Protein AF-0000000083314445 (afdb_homodimer)

Solvent-accessible surface area (backbone atoms only — not comparable to full-atom values): 33691 Å² total; per-residue (Å²): 128,77,89,42,68,47,53,51,49,48,25,52,49,45,18,55,67,34,42,45,58,67,53,37,50,49,49,40,45,72,32,67,47,67,62,88,80,41,68,80,36,86,48,25,56,54,23,31,46,33,48,51,49,48,26,56,70,69,34,90,60,32,59,56,30,41,47,50,54,48,32,70,76,37,72,80,39,59,65,53,51,38,52,68,66,66,47,70,39,44,29,40,70,42,69,74,43,62,85,68,53,79,72,71,55,79,69,91,77,68,50,58,65,57,58,67,63,50,53,82,39,67,34,56,52,28,55,38,56,46,50,54,60,58,49,46,18,35,28,36,33,35,37,66,86,58,36,13,19,12,20,30,28,23,67,90,29,22,34,36,30,21,12,88,72,42,74,42,59,70,50,34,54,50,19,36,38,32,31,48,47,28,47,41,74,89,66,42,80,44,79,65,47,78,37,46,41,29,36,90,84,31,63,47,70,37,76,92,66,39,30,20,40,31,22,42,52,68,68,54,37,81,77,34,42,54,49,69,82,55,86,61,81,81,47,69,67,36,50,37,32,36,50,27,11,42,37,49,41,53,34,26,32,23,63,45,78,19,31,27,57,34,66,59,91,58,38,33,28,27,32,44,66,72,46,47,0,24,27,8,8,46,26,19,37,88,85,67,43,44,44,20,33,29,37,29,60,32,67,37,65,45,86,93,45,90,55,65,43,47,39,26,35,20,28,27,35,54,59,53,51,53,51,48,50,52,56,53,57,56,63,75,100,127,78,87,43,67,51,53,50,48,47,26,53,48,46,17,56,65,34,41,46,58,67,53,37,48,49,49,40,44,74,31,66,46,68,62,87,78,41,68,80,37,86,49,25,57,54,21,32,45,33,48,50,51,48,25,54,69,70,34,88,60,32,59,55,32,41,48,51,53,50,32,70,76,37,71,79,40,60,64,56,51,40,53,67,67,65,50,70,39,48,27,41,68,43,68,74,43,62,83,70,53,80,72,68,55,75,70,90,76,67,49,58,67,58,58,67,64,48,53,82,39,68,33,56,51,26,55,38,57,46,49,53,59,59,50,46,18,37,27,36,32,36,36,65,85,59,38,13,20,11,18,29,28,23,67,89,29,23,35,37,28,21,11,87,74,42,73,42,60,70,51,34,55,50,20,36,38,32,29,49,47,28,46,40,74,86,68,42,80,44,80,65,48,78,36,46,42,29,35,89,84,30,63,46,70,36,77,92,64,38,29,20,40,32,21,42,51,69,68,54,39,81,76,35,43,53,50,68,85,56,86,61,82,83,49,67,65,36,49,36,33,36,50,27,12,41,36,49,40,52,33,26,31,24,62,44,75,20,32,26,56,35,66,60,90,57,38,34,28,28,32,42,64,72,46,46,0,25,27,8,8,45,28,18,36,87,84,68,44,46,44,20,34,29,38,28,58,31,68,36,64,45,86,90,45,90,54,66,42,45,39,25,36,20,26,26,36,54,58,53,51,53,51,46,50,52,56,53,57,56,61,74,101

Radius of gyration: 26.25 Å; Cα contacts (8 Å, |Δi|>4): 1555; chains: 2; bounding box: 66×74×67 Å

Secondary structure (DSSP, 8-state):
----HHHHHHHHHHHHH--SHHHHHHHHHHTT--GGG----SSHHHHHHHHHHHHHHH-TTHHHHHHHHHHHH-TT-HHHHHHHTT----BPPPP-HHHH-------TTS-HHHHHHHS--EEETHHHHHHHHHHTTEEEEE-TTS-EEEEEEEGGGEEEE-TTTS-SHHHHHH-EEEE--SB-TTSPBPPPEEEEB-TTT-EEEETTTTEEEEEBSS-HHHHH-----------TT-B-EEEE-GGG-S-EEE-SS-BEEEE-SSEEEEE----TT-TTPEEE-TTS-EEEEEEEEEEEE-TT-S-EEEEEEEEEHHHHHHHHHHHHHHHT-/----HHHHHHHHHHHHH--SHHHHHHHHHHTT--GGG----SSHHHHHHHHHHHHHHH-TTHHHHHHHHHHHH-TT-HHHHHHHTT----BPPPP-HHHH-------TT--HHHHHTTS--EEETHHHHHHHHHHTTEEEEE-TTS-EEEEEEEGGGEEEE-TTTS-SHHHHHH-EEEE--SB-TTSPBPPPEEEEB-TTT-EEEETTTTEEEEEBSS-HHHHH-----------TT-B-EEEE-GGG-S-EEE-SS-BEEEE-SSEEEEE----TT-TTPEEE-TTS-EEEEEEEEEEEE-TT-S-EEEEEEEEEHHHHHHHHHHHHHHHT-

Nearest PDB structures (foldseek):
  3lgv-assembly1_A  TM=7.557E-01  e=3.751E-10  Escherichia coli K-12
  2qf0-assembly1_A  TM=7.514E-01  e=1.173E-09  Escherichia coli K-12
  2as9-assembly1_A  TM=6.994E-01  e=3.971E-10  Staphylococcus aureus
  2qf0-assembly2_D  TM=7.128E-01  e=1.559E-09  Escherichia coli K-12
  6sf7-assembly1_A  TM=6.967E-01  e=7.693E-09  Staphylococcus aureus subsp. aureus USA300

Structure (mmCIF, N/CA/C/O backbone):
data_AF-0000000083314445-model_v1
#
loop_
_entity.id
_entity.type
_entity.pdbx_description
1 polymer 'Serine protease'
#
loop_
_atom_site.group_PDB
_atom_site.id
_atom_site.type_symbol
_atom_site.label_atom_id
_atom_site.label_alt_id
_atom_site.label_comp_id
_atom_site.label_asym_id
_atom_site.label_entity_id
_atom_site.label_seq_id
_atom_site.pdbx_PDB_ins_code
_atom_site.Cartn_x
_atom_site.Cartn_y
_atom_site.Cartn_z
_atom_site.occupancy
_atom_site.B_iso_or_equiv
_atom_site.auth_seq_id
_atom_site.auth_comp_id
_atom_site.auth_asym_id
_atom_site.auth_atom_id
_atom_site.pdbx_PDB_model_num
ATOM 1 N N . MET A 1 1 ? -11.055 38.656 -6.895 1 52.31 1 MET A N 1
ATOM 2 C CA . MET A 1 1 ? -11.234 37.844 -5.691 1 52.31 1 MET A CA 1
ATOM 3 C C . MET A 1 1 ? -9.891 37.438 -5.113 1 52.31 1 MET A C 1
ATOM 5 O O . MET A 1 1 ? -8.969 37.094 -5.855 1 52.31 1 MET A O 1
ATOM 9 N N . PRO A 1 2 ? -9.688 37.719 -3.84 1 66 2 PRO A N 1
ATOM 10 C CA . PRO A 1 2 ? -8.391 37.406 -3.229 1 66 2 PRO A CA 1
ATOM 11 C C . PRO A 1 2 ? -8.102 35.906 -3.143 1 66 2 PRO A C 1
ATOM 13 O O . PRO A 1 2 ? -9.023 35.094 -3.193 1 66 2 PRO A O 1
ATOM 16 N N . TRP A 1 3 ? -6.824 35.656 -3.379 1 72.56 3 TRP A N 1
ATOM 17 C CA . TRP A 1 3 ? -6.355 34.281 -3.184 1 72.56 3 TRP A CA 1
ATOM 18 C C . TRP A 1 3 ? -6.723 33.781 -1.795 1 72.56 3 TRP A C 1
ATOM 20 O O . TRP A 1 3 ? -6.395 34.406 -0.788 1 72.56 3 TRP A O 1
ATOM 30 N N . ASP A 1 4 ? -7.715 32.906 -1.787 1 67.62 4 ASP A N 1
ATOM 31 C CA . ASP A 1 4 ? -8.039 32.281 -0.513 1 67.62 4 ASP A CA 1
ATOM 32 C C . ASP A 1 4 ? -7.414 30.875 -0.413 1 67.62 4 ASP A C 1
ATOM 34 O O . ASP A 1 4 ? -6.715 30.438 -1.328 1 67.62 4 ASP A O 1
ATOM 38 N N . THR A 1 5 ? -7.508 30.281 0.732 1 62.44 5 THR A N 1
ATOM 39 C CA . THR A 1 5 ? -6.891 29 1.027 1 62.44 5 THR A CA 1
ATOM 40 C C . THR A 1 5 ? -7.348 27.938 0.029 1 62.44 5 THR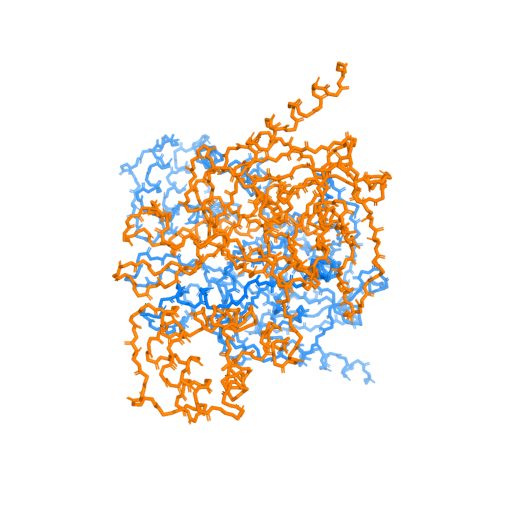 A C 1
ATOM 42 O O . THR A 1 5 ? -6.562 27.078 -0.375 1 62.44 5 THR A O 1
ATOM 45 N N . ASN A 1 6 ? -8.578 28.062 -0.409 1 67.19 6 ASN A N 1
ATOM 46 C CA . ASN A 1 6 ? -9.102 27.094 -1.359 1 67.19 6 ASN A CA 1
ATOM 47 C C . ASN A 1 6 ? -8.398 27.203 -2.713 1 67.19 6 ASN A C 1
ATOM 49 O O . ASN A 1 6 ? -8.078 26.188 -3.328 1 67.19 6 ASN A O 1
ATOM 53 N N . LEU A 1 7 ? -8.203 28.438 -3.074 1 74.19 7 LEU A N 1
ATOM 54 C CA . LEU A 1 7 ? -7.559 28.656 -4.363 1 74.19 7 LEU A CA 1
ATOM 55 C C . LEU A 1 7 ? -6.098 28.219 -4.32 1 74.19 7 LEU A C 1
ATOM 57 O O . LEU A 1 7 ? -5.57 27.703 -5.305 1 74.19 7 LEU A O 1
ATOM 61 N N . ILE A 1 8 ? -5.547 28.422 -3.195 1 67.19 8 ILE A N 1
ATOM 62 C CA . ILE A 1 8 ? -4.16 28.016 -3.023 1 67.19 8 ILE A CA 1
ATOM 63 C C . ILE A 1 8 ? -4.059 26.5 -3.074 1 67.19 8 ILE A C 1
ATOM 65 O O . ILE A 1 8 ? -3.176 25.938 -3.742 1 67.19 8 ILE A O 1
ATOM 69 N N . ASN A 1 9 ? -5.008 25.922 -2.492 1 66.62 9 ASN A N 1
ATOM 70 C CA . ASN A 1 9 ? -5.047 24.469 -2.512 1 66.62 9 ASN A CA 1
ATOM 71 C C . ASN A 1 9 ? -5.289 23.922 -3.922 1 66.62 9 ASN A C 1
ATOM 73 O O . ASN A 1 9 ? -4.68 22.938 -4.328 1 66.62 9 ASN A O 1
ATOM 77 N N . LEU A 1 10 ? -6.168 24.594 -4.555 1 75.06 10 LEU A N 1
ATOM 78 C CA . LEU A 1 10 ? -6.441 24.203 -5.934 1 75.06 10 LEU A CA 1
ATOM 79 C C . LEU A 1 10 ? -5.199 24.344 -6.801 1 75.06 10 LEU A C 1
ATOM 81 O O . LEU A 1 10 ? -4.887 23.453 -7.598 1 75.06 10 LEU A O 1
ATOM 85 N N . ARG A 1 11 ? -4.539 25.422 -6.586 1 75.69 11 ARG A N 1
ATOM 86 C CA . ARG A 1 11 ? -3.307 25.672 -7.324 1 75.69 11 ARG A CA 1
ATOM 87 C C . ARG A 1 11 ? -2.307 24.531 -7.121 1 75.69 11 ARG A C 1
ATOM 89 O O . ARG A 1 11 ? -1.746 24.016 -8.086 1 75.69 11 ARG A O 1
ATOM 96 N N . ASP A 1 12 ? -2.17 24.234 -5.953 1 67.06 12 ASP A N 1
ATOM 97 C CA . ASP A 1 12 ? -1.17 23.234 -5.613 1 67.06 12 ASP A CA 1
ATOM 98 C C . ASP A 1 12 ? -1.562 21.859 -6.16 1 67.06 12 ASP A C 1
ATOM 100 O O . ASP A 1 12 ? -0.712 21.109 -6.648 1 67.06 12 ASP A O 1
ATOM 104 N N . MET A 1 13 ? -2.826 21.641 -6.062 1 69.5 13 MET A N 1
ATOM 105 C CA . MET A 1 13 ? -3.328 20.375 -6.586 1 69.5 13 MET A CA 1
ATOM 106 C C . MET A 1 13 ? -3.125 20.281 -8.094 1 69.5 13 MET A C 1
ATOM 108 O O . MET A 1 13 ? -2.629 19.281 -8.602 1 69.5 13 MET A O 1
ATOM 112 N N . LEU A 1 14 ? -3.492 21.297 -8.734 1 77.69 14 LEU A N 1
ATOM 113 C CA . LEU A 1 14 ? -3.398 21.312 -10.188 1 77.69 14 LEU A CA 1
ATOM 114 C C . LEU A 1 14 ? -1.942 21.297 -10.641 1 77.69 14 LEU A C 1
ATOM 116 O O . LEU A 1 14 ? -1.611 20.672 -11.656 1 77.69 14 LEU A O 1
ATOM 120 N N . ALA A 1 15 ? -1.151 21.922 -9.852 1 70.56 15 ALA A N 1
ATOM 121 C CA . ALA A 1 15 ? 0.278 21.906 -10.148 1 70.56 15 ALA A CA 1
ATOM 122 C C . ALA A 1 15 ? 0.84 20.484 -10.062 1 70.56 15 ALA A C 1
ATOM 124 O O . ALA A 1 15 ? 1.746 20.125 -10.82 1 70.56 15 ALA A O 1
ATOM 125 N N . GLY A 1 16 ? 0.275 19.797 -9.195 1 63.53 16 GLY A N 1
ATOM 126 C CA . GLY A 1 16 ? 0.684 18.406 -9.047 1 63.53 16 GLY A CA 1
ATOM 127 C C . GLY A 1 16 ? 0.163 17.516 -10.156 1 63.53 16 GLY A C 1
ATOM 128 O O . GLY A 1 16 ? 0.877 16.625 -10.633 1 63.53 16 GLY A O 1
ATOM 129 N N . LEU A 1 17 ? -1.064 17.812 -10.547 1 66.19 17 LEU A N 1
ATOM 130 C CA . LEU A 1 17 ? -1.706 16.984 -11.562 1 66.19 17 LEU A CA 1
ATOM 131 C C . LEU A 1 17 ? -1.157 17.297 -12.953 1 66.19 17 LEU A C 1
ATOM 133 O O . LEU A 1 17 ? -0.989 16.406 -13.781 1 66.19 17 LEU A O 1
ATOM 137 N N . TYR A 1 18 ? -1.026 18.562 -13.156 1 72.44 18 TYR A N 1
ATOM 138 C CA . TYR A 1 18 ? -0.596 19.078 -14.453 1 72.44 18 TYR A CA 1
ATOM 139 C C . TYR A 1 18 ? 0.697 19.875 -14.328 1 72.44 18 TYR A C 1
ATOM 141 O O . TYR A 1 18 ? 0.708 21.078 -14.531 1 72.44 18 TYR A O 1
ATOM 149 N N . TRP A 1 19 ? 1.787 19.141 -14.211 1 61.81 19 TRP A N 1
ATOM 150 C CA . TRP A 1 19 ? 3.039 19.812 -13.898 1 61.81 19 TRP A CA 1
ATOM 151 C C . TRP A 1 19 ? 3.709 20.328 -15.164 1 61.81 19 TRP A C 1
ATOM 153 O O . TRP A 1 19 ? 4.508 21.266 -15.117 1 61.81 19 TRP A O 1
ATOM 163 N N . ASP A 1 20 ? 3.371 19.641 -16.234 1 64.19 20 ASP A N 1
ATOM 164 C CA . ASP A 1 20 ? 3.945 20.031 -17.516 1 64.19 20 ASP A CA 1
ATOM 165 C C . ASP A 1 20 ? 3.244 21.281 -18.078 1 64.19 20 ASP A C 1
ATOM 167 O O . ASP A 1 20 ? 2.018 21.375 -18.031 1 64.19 20 ASP A O 1
ATOM 171 N N . VAL A 1 21 ? 4.137 22.156 -18.578 1 75.56 21 VAL A N 1
ATOM 172 C CA . VAL A 1 21 ? 3.598 23.422 -19.078 1 75.56 21 VAL A CA 1
ATOM 173 C C . VAL A 1 21 ? 2.631 23.141 -20.234 1 75.56 21 VAL A C 1
ATOM 175 O O . VAL A 1 21 ? 1.596 23.797 -20.359 1 75.56 21 VAL A O 1
ATOM 178 N N . GLY A 1 22 ? 3 22.203 -21.031 1 78.5 22 GLY A N 1
ATOM 179 C CA . GLY A 1 22 ? 2.117 21.875 -22.125 1 78.5 22 GLY A CA 1
ATOM 180 C C . GLY A 1 22 ? 0.765 21.344 -21.688 1 78.5 22 GLY A C 1
ATOM 181 O O . GLY A 1 22 ? -0.271 21.766 -22.203 1 78.5 22 GLY A O 1
ATOM 182 N N . GLU A 1 23 ? 0.83 20.516 -20.703 1 79.12 23 GLU A N 1
ATOM 183 C CA . GLU A 1 23 ? -0.416 19.969 -20.172 1 79.12 23 GLU A CA 1
ATOM 184 C C . GLU A 1 23 ? -1.24 21.062 -19.484 1 79.12 23 GLU A C 1
ATOM 186 O O . GLU A 1 23 ? -2.465 21.094 -19.625 1 79.12 23 GLU A O 1
ATOM 191 N N . ALA A 1 24 ? -0.508 21.844 -18.75 1 86.06 24 ALA A N 1
ATOM 192 C CA . ALA A 1 24 ? -1.2 22.938 -18.078 1 86.06 24 ALA A CA 1
ATOM 193 C C . ALA A 1 24 ? -1.867 23.859 -19.094 1 86.06 24 ALA A C 1
ATOM 195 O O . ALA A 1 24 ? -3.008 24.281 -18.891 1 86.06 24 ALA A O 1
ATOM 196 N N . ARG A 1 25 ? -1.174 24.094 -20.156 1 88.06 25 ARG A N 1
ATOM 197 C CA . ARG A 1 25 ? -1.717 24.938 -21.203 1 88.06 25 ARG A CA 1
ATOM 198 C C . ARG A 1 25 ? -2.939 24.297 -21.859 1 88.06 25 ARG A C 1
ATOM 200 O O . ARG A 1 25 ? -3.938 24.969 -22.125 1 88.06 25 ARG A O 1
ATOM 207 N N . ARG A 1 26 ? -2.832 23.094 -22.078 1 89.75 26 ARG A N 1
ATOM 208 C CA . ARG A 1 26 ? -3.949 22.359 -22.656 1 89.75 26 ARG A CA 1
ATOM 209 C C . ARG A 1 26 ? -5.184 22.438 -21.781 1 89.75 26 ARG A C 1
ATOM 211 O O . ARG A 1 26 ? -6.293 22.672 -22.266 1 89.75 26 ARG A O 1
ATOM 218 N N . VAL A 1 27 ? -4.992 22.219 -20.5 1 91.44 27 VAL A N 1
ATOM 219 C CA . VAL A 1 27 ? -6.105 22.25 -19.547 1 91.44 27 VAL A CA 1
ATOM 220 C C . VAL A 1 27 ? -6.715 23.656 -19.531 1 91.44 27 VAL A C 1
ATOM 222 O O . VAL A 1 27 ? -7.938 23.812 -19.516 1 91.44 27 VAL A O 1
ATOM 225 N N . ALA A 1 28 ? -5.898 24.656 -19.516 1 93.31 28 ALA A N 1
ATOM 226 C CA . ALA A 1 28 ? -6.363 26.047 -19.5 1 93.31 28 ALA A CA 1
ATOM 227 C C . ALA A 1 28 ? -7.176 26.359 -20.75 1 93.31 28 ALA A C 1
ATOM 229 O O . ALA A 1 28 ? -8.234 26.984 -20.672 1 93.31 28 ALA A O 1
ATOM 230 N N . GLN A 1 29 ? -6.734 25.828 -21.828 1 92.12 29 GLN A N 1
ATOM 231 C CA . GLN A 1 29 ? -7.426 26.047 -23.094 1 92.12 29 GLN A CA 1
ATOM 232 C C . GLN A 1 29 ? -8.773 25.344 -23.109 1 92.12 29 GLN A C 1
ATOM 234 O O . GLN A 1 29 ? -9.781 25.906 -23.531 1 92.12 29 GLN A O 1
ATOM 239 N N . GLU A 1 30 ? -8.688 24.188 -22.656 1 93.31 30 GLU A N 1
ATOM 240 C CA . GLU A 1 30 ? -9.906 23.391 -22.625 1 93.31 30 GLU A CA 1
ATOM 241 C C . GLU A 1 30 ? -10.945 24 -21.688 1 93.31 30 GLU A C 1
ATOM 243 O O . GLU A 1 30 ? -12.148 23.859 -21.922 1 93.31 30 GLU A O 1
ATOM 248 N N . ALA A 1 31 ? -10.461 24.625 -20.688 1 93.38 31 ALA A N 1
ATOM 249 C CA . ALA A 1 31 ? -11.344 25.25 -19.719 1 93.38 31 ALA A CA 1
ATOM 250 C C . ALA A 1 31 ? -11.875 26.594 -20.25 1 93.38 31 ALA A C 1
ATOM 252 O O . ALA A 1 31 ? -12.695 27.234 -19.594 1 93.38 31 ALA A O 1
ATOM 253 N N . GLY A 1 32 ? -11.414 27 -21.359 1 91.75 32 GLY A N 1
ATOM 254 C CA . GLY A 1 32 ? -11.938 28.203 -21.984 1 91.75 32 GLY A CA 1
ATOM 255 C C . GLY A 1 32 ? -11.172 29.469 -21.609 1 91.75 32 GLY A C 1
ATOM 256 O O . GLY A 1 32 ? -11.656 30.578 -21.812 1 91.75 32 GLY A O 1
ATOM 257 N N . LEU A 1 33 ? -10.016 29.234 -21.047 1 91.94 33 LEU A N 1
ATOM 258 C CA . LEU A 1 33 ? -9.242 30.406 -20.672 1 91.94 33 LEU A CA 1
ATOM 259 C C . LEU A 1 33 ? -8.492 30.969 -21.875 1 91.94 33 LEU A C 1
ATOM 261 O O . LEU A 1 33 ? -8.172 30.234 -22.812 1 91.94 33 LEU A O 1
ATOM 265 N N . ASN A 1 34 ? -8.344 32.281 -21.891 1 88.19 34 ASN A N 1
ATOM 266 C CA . ASN A 1 34 ? -7.492 32.906 -22.891 1 88.19 34 ASN A CA 1
ATOM 267 C C . ASN A 1 34 ? -6.016 32.688 -22.594 1 88.19 34 ASN A C 1
ATOM 269 O O . ASN A 1 34 ? -5.402 33.469 -21.859 1 88.19 34 ASN A O 1
ATOM 273 N N . VAL A 1 35 ? -5.414 31.703 -23.25 1 89.5 35 VAL A N 1
ATOM 274 C CA . VAL A 1 35 ? -4.066 31.25 -22.906 1 89.5 35 VAL A CA 1
ATOM 275 C C . VAL A 1 35 ? -3.053 32.312 -23.312 1 89.5 35 VAL A C 1
ATOM 277 O O . VAL A 1 35 ? -1.929 32.344 -22.797 1 89.5 35 VAL A O 1
ATOM 280 N N . LEU A 1 36 ? -3.459 33.219 -24.188 1 84.19 36 LEU A N 1
ATOM 281 C CA . LEU A 1 36 ? -2.562 34.281 -24.625 1 84.19 36 LEU A CA 1
ATOM 282 C C . LEU A 1 36 ? -2.309 35.281 -23.484 1 84.19 36 LEU A C 1
ATOM 284 O O . LEU A 1 36 ? -1.332 36.031 -23.531 1 84.19 36 LEU A O 1
ATOM 288 N N . GLN A 1 37 ? -3.188 35.312 -22.531 1 87.38 37 GLN A N 1
ATOM 289 C CA . GLN A 1 37 ? -3.076 36.219 -21.406 1 87.38 37 GLN A CA 1
ATOM 290 C C . GLN A 1 37 ? -2.346 35.594 -20.234 1 87.38 37 GLN A C 1
ATOM 292 O O . GLN A 1 37 ? -2.193 36.188 -19.172 1 87.38 37 GLN A O 1
ATOM 297 N N . ILE A 1 38 ? -1.918 34.344 -20.438 1 90.31 38 ILE A N 1
ATOM 298 C CA . ILE A 1 38 ? -1.312 33.594 -19.328 1 90.31 38 ILE A CA 1
ATOM 299 C C . ILE A 1 38 ? 0.197 33.5 -19.547 1 90.31 38 ILE A C 1
ATOM 301 O O . ILE A 1 38 ? 0.658 33.125 -20.625 1 90.31 38 ILE A O 1
ATOM 305 N N . SER A 1 39 ? 0.99 33.969 -18.531 1 84.19 39 SER A N 1
ATOM 306 C CA . SER A 1 39 ? 2.438 33.781 -18.547 1 84.19 39 SER A CA 1
ATOM 307 C C . SER A 1 39 ? 2.816 32.375 -18.047 1 84.19 39 SER A C 1
ATOM 309 O O . SER A 1 39 ? 2.857 32.156 -16.828 1 84.19 39 SER A O 1
ATOM 311 N N . PHE A 1 40 ? 3.072 31.531 -18.984 1 83.81 40 PHE A N 1
ATOM 312 C CA . PHE A 1 40 ? 3.451 30.172 -18.594 1 83.81 40 PHE A CA 1
ATOM 313 C C . PHE A 1 40 ? 4.906 30.125 -18.141 1 83.81 40 PHE A C 1
ATOM 315 O O . PHE A 1 40 ? 5.762 30.797 -18.719 1 83.81 40 PHE A O 1
ATOM 322 N N . GLN A 1 41 ? 5.027 29.516 -17.031 1 70.75 41 GLN A N 1
ATOM 323 C CA . GLN A 1 41 ? 6.328 29.406 -16.391 1 70.75 41 GLN A CA 1
ATOM 324 C C . GLN A 1 41 ? 6.746 27.938 -16.25 1 70.75 41 GLN A C 1
ATOM 326 O O . GLN A 1 41 ? 5.902 27.047 -16.266 1 70.75 41 GLN A O 1
ATOM 331 N N . PRO A 1 42 ? 8.008 27.734 -16.203 1 61.22 42 PRO A N 1
ATOM 332 C CA . PRO A 1 42 ? 8.484 26.344 -16.047 1 61.22 42 PRO A CA 1
ATOM 333 C C . PRO A 1 42 ? 8.062 25.719 -14.727 1 61.22 42 PRO A C 1
ATOM 335 O O . PRO A 1 42 ? 7.816 24.516 -14.672 1 61.22 42 PRO A O 1
ATOM 338 N N . LYS A 1 43 ? 7.953 26.594 -13.727 1 60.59 43 LYS A N 1
ATOM 339 C CA . LYS A 1 43 ? 7.531 26.062 -12.43 1 60.59 43 LYS A CA 1
ATOM 340 C C . LYS A 1 43 ? 6.023 25.828 -12.398 1 60.59 43 LYS A C 1
ATOM 342 O O . LYS A 1 43 ? 5.242 26.766 -12.625 1 60.59 43 LYS A O 1
ATOM 347 N N . PRO A 1 44 ? 5.633 24.594 -12.102 1 68.25 44 PRO A N 1
ATOM 348 C CA . PRO A 1 44 ? 4.203 24.297 -12.172 1 68.25 44 PRO A CA 1
ATOM 349 C C . PRO A 1 44 ? 3.367 25.172 -11.242 1 68.25 44 PRO A C 1
ATOM 351 O O . PRO A 1 44 ? 2.281 25.609 -11.617 1 68.25 44 PRO A O 1
ATOM 354 N N . ILE A 1 45 ? 3.93 25.453 -10.047 1 69 45 ILE A N 1
ATOM 355 C CA . ILE A 1 45 ? 3.158 26.25 -9.102 1 69 45 ILE A CA 1
ATOM 356 C C . ILE A 1 45 ? 2.934 27.656 -9.664 1 69 45 ILE A C 1
ATOM 358 O O . ILE A 1 45 ? 1.842 28.219 -9.539 1 69 45 ILE A O 1
ATOM 362 N N . ASN A 1 46 ? 3.963 28.125 -10.273 1 73.5 46 ASN A N 1
ATOM 363 C CA . ASN A 1 46 ? 3.826 29.438 -10.867 1 73.5 46 ASN A CA 1
ATOM 364 C C . ASN A 1 46 ? 2.879 29.422 -12.062 1 73.5 46 ASN A C 1
ATOM 366 O O . ASN A 1 46 ? 2.082 30.344 -12.242 1 73.5 46 ASN A O 1
ATOM 370 N N . ASN A 1 47 ? 3.039 28.359 -12.727 1 80.25 47 ASN A N 1
ATOM 371 C CA . ASN A 1 47 ? 2.156 28.203 -13.875 1 80.25 47 ASN A CA 1
ATOM 372 C C . ASN A 1 47 ? 0.688 28.188 -13.461 1 80.25 47 ASN A C 1
ATOM 374 O O . ASN A 1 47 ? -0.129 28.922 -14.023 1 80.25 47 ASN A O 1
ATOM 378 N N . TRP A 1 48 ? 0.416 27.469 -12.508 1 86 48 TRP A N 1
ATOM 379 C CA . TRP A 1 48 ? -0.979 27.328 -12.102 1 86 48 TRP A CA 1
ATOM 380 C C . TRP A 1 48 ? -1.435 28.531 -11.281 1 86 48 TRP A C 1
ATOM 382 O O . TRP A 1 48 ? -2.629 28.844 -11.227 1 86 48 TRP A O 1
ATOM 392 N N . HIS A 1 49 ? -0.47 29.172 -10.656 1 81.56 49 HIS A N 1
ATOM 393 C CA . HIS A 1 49 ? -0.83 30.469 -10.086 1 81.56 49 HIS A CA 1
ATOM 394 C C . HIS A 1 49 ? -1.312 31.438 -11.172 1 81.56 49 HIS A C 1
ATOM 396 O O . HIS A 1 49 ? -2.352 32.094 -11.016 1 81.56 49 HIS A O 1
ATOM 402 N N . ASN A 1 50 ? -0.589 31.422 -12.25 1 85.69 50 ASN A N 1
ATOM 403 C CA . ASN A 1 50 ? -0.934 32.344 -13.344 1 85.69 50 ASN A CA 1
ATOM 404 C C . ASN A 1 50 ? -2.234 31.922 -14.023 1 85.69 50 ASN A C 1
ATOM 406 O O . ASN A 1 50 ? -3.055 32.781 -14.375 1 85.69 50 ASN A O 1
ATOM 410 N N . ILE A 1 51 ? -2.4 30.641 -14.125 1 91.5 51 ILE A N 1
ATOM 411 C CA . ILE A 1 51 ? -3.602 30.125 -14.773 1 91.5 51 ILE A CA 1
ATOM 412 C C . ILE A 1 51 ? -4.828 30.469 -13.93 1 91.5 51 ILE A C 1
ATOM 414 O O . ILE A 1 51 ? -5.816 30.984 -14.445 1 91.5 51 ILE A O 1
ATOM 418 N N . LEU A 1 52 ? -4.672 30.25 -12.664 1 88.62 52 LEU A N 1
ATOM 419 C CA . LEU A 1 52 ? -5.816 30.5 -11.789 1 88.62 52 LEU A CA 1
ATOM 420 C C . LEU A 1 52 ? -6.066 32 -11.633 1 88.62 52 LEU A C 1
ATOM 422 O O . LEU A 1 52 ? -7.211 32.438 -11.5 1 88.62 52 LEU A O 1
ATOM 426 N N . THR A 1 53 ? -5.004 32.781 -11.703 1 86.69 53 THR A N 1
ATOM 427 C CA . THR A 1 53 ? -5.168 34.219 -11.695 1 86.69 53 THR A CA 1
ATOM 428 C C . THR A 1 53 ? -5.961 34.688 -12.914 1 86.69 53 THR A C 1
ATOM 430 O O . THR A 1 53 ? -6.867 35.531 -12.789 1 86.69 53 THR A O 1
ATOM 433 N N . GLU A 1 54 ? -5.625 34.094 -14 1 90.31 54 GLU A N 1
ATOM 434 C CA . GLU A 1 54 ? -6.363 34.438 -15.211 1 90.31 54 GLU A CA 1
ATOM 435 C C . GLU A 1 54 ? -7.82 34 -15.109 1 90.31 54 GLU A C 1
ATOM 437 O O . GLU A 1 54 ? -8.727 34.688 -15.57 1 90.31 54 GLU A O 1
ATOM 442 N N . ALA A 1 55 ? -8.008 32.875 -14.547 1 90.81 55 ALA A N 1
ATOM 443 C CA . ALA A 1 55 ? -9.375 32.375 -14.359 1 90.81 55 ALA A CA 1
ATOM 444 C C . ALA A 1 55 ? -10.18 33.312 -13.469 1 90.81 55 ALA A C 1
ATOM 446 O O . ALA A 1 55 ? -11.352 33.594 -13.742 1 90.81 55 ALA A O 1
ATOM 447 N N . MET A 1 56 ? -9.555 33.781 -12.508 1 86.81 56 MET A N 1
ATOM 448 C CA . MET A 1 56 ? -10.203 34.75 -11.609 1 86.81 56 MET A CA 1
ATOM 449 C C . MET A 1 56 ? -10.547 36.031 -12.336 1 86.81 56 MET A C 1
ATOM 451 O O . MET A 1 56 ? -11.617 36.594 -12.133 1 86.81 56 MET A O 1
ATOM 455 N N . ASN A 1 57 ? -9.625 36.406 -13.133 1 86.19 57 ASN A N 1
ATOM 456 C CA . ASN A 1 57 ? -9.828 37.625 -13.898 1 86.19 57 ASN A CA 1
ATOM 457 C C . ASN A 1 57 ? -10.984 37.5 -14.883 1 86.19 57 ASN A C 1
ATOM 459 O O . ASN A 1 57 ? -11.75 38.438 -15.086 1 86.19 57 ASN A O 1
ATOM 463 N N . GLN A 1 58 ? -11.031 36.375 -15.453 1 86.5 58 GLN A N 1
ATOM 464 C CA . GLN A 1 58 ? -12.102 36.125 -16.406 1 86.5 58 GLN A CA 1
ATOM 465 C C . GLN A 1 58 ? -13.453 36.031 -15.711 1 86.5 58 GLN A C 1
ATOM 467 O O . GLN A 1 58 ? -14.477 36.406 -16.281 1 86.5 58 GLN A O 1
ATOM 472 N N . GLY A 1 59 ? -13.43 35.562 -14.594 1 82.12 59 GLY A N 1
ATOM 473 C CA . GLY A 1 59 ? -14.648 35.5 -13.805 1 82.12 59 GLY A CA 1
ATOM 474 C C . GLY A 1 59 ? -15.594 34.406 -14.258 1 82.12 59 GLY A C 1
ATOM 475 O O . GLY A 1 59 ? -15.172 33.438 -14.898 1 82.12 59 GLY A O 1
ATOM 476 N N . GLY A 1 60 ? -16.734 34.438 -13.578 1 80.38 60 GLY A N 1
ATOM 477 C CA . GLY A 1 60 ? -17.734 33.406 -13.898 1 80.38 60 GLY A CA 1
ATOM 478 C C . GLY A 1 60 ? -17.375 32.031 -13.352 1 80.38 60 GLY A C 1
ATOM 479 O O . GLY A 1 60 ? -16.984 31.922 -12.188 1 80.38 60 GLY A O 1
ATOM 480 N N . ASP A 1 61 ? -17.516 31.062 -14.266 1 86.81 61 ASP A N 1
ATOM 481 C CA . ASP A 1 61 ? -17.312 29.672 -13.852 1 86.81 61 ASP A CA 1
ATOM 482 C C . ASP A 1 61 ? -15.961 29.156 -14.312 1 86.81 61 ASP A C 1
ATOM 484 O O . ASP A 1 61 ? -15.789 27.953 -14.531 1 86.81 61 ASP A O 1
ATOM 488 N N . ALA A 1 62 ? -15.039 30.172 -14.484 1 89 62 ALA A N 1
ATOM 489 C CA . ALA A 1 62 ? -13.766 29.781 -15.086 1 89 62 ALA A CA 1
ATOM 490 C C . ALA A 1 62 ? -13.023 28.797 -14.195 1 89 62 ALA A C 1
ATOM 492 O O . ALA A 1 62 ? -12.43 27.828 -14.68 1 89 62 ALA A O 1
ATOM 493 N N . ILE A 1 63 ? -13.031 29.047 -12.891 1 88.12 63 ILE A N 1
ATOM 494 C CA . ILE A 1 63 ? -12.367 28.141 -11.953 1 88.12 63 ILE A CA 1
ATOM 495 C C . ILE A 1 63 ? -13.055 26.781 -11.977 1 88.12 63 ILE A C 1
ATOM 497 O O . ILE A 1 63 ? -12.391 25.75 -12.023 1 88.12 63 ILE A O 1
ATOM 501 N N . GLN A 1 64 ? -14.336 26.844 -12.016 1 87.31 64 GLN A N 1
ATOM 502 C CA . GLN A 1 64 ? -15.086 25.594 -12.07 1 87.31 64 GLN A CA 1
ATOM 503 C C . GLN A 1 64 ? -14.805 24.828 -13.367 1 87.31 64 GLN A C 1
ATOM 505 O O . GLN A 1 64 ? -14.766 23.609 -13.375 1 87.31 64 GLN A O 1
ATOM 510 N N . ALA A 1 65 ? -14.656 25.578 -14.375 1 89.44 65 ALA A N 1
ATOM 511 C CA . ALA A 1 65 ? -14.359 24.953 -15.656 1 89.44 65 ALA A CA 1
ATOM 512 C C . ALA A 1 65 ? -13.039 24.188 -15.602 1 89.44 65 ALA A C 1
ATOM 514 O O . ALA A 1 65 ? -12.914 23.094 -16.156 1 89.44 65 ALA A O 1
ATOM 515 N N . ILE A 1 66 ? -12.055 24.781 -14.898 1 90.62 66 ILE A N 1
ATOM 516 C CA . ILE A 1 66 ? -10.773 24.109 -14.734 1 90.62 66 ILE A CA 1
ATOM 517 C C . ILE A 1 66 ? -10.953 22.828 -13.938 1 90.62 66 ILE A C 1
ATOM 519 O O . ILE A 1 66 ? -10.43 21.766 -14.312 1 90.62 66 ILE A O 1
ATOM 523 N N . ILE A 1 67 ? -11.719 22.906 -12.93 1 86.38 67 ILE A N 1
ATOM 524 C CA . ILE A 1 67 ? -11.977 21.766 -12.062 1 86.38 67 ILE A CA 1
ATOM 525 C C . ILE A 1 67 ? -12.703 20.672 -12.852 1 86.38 67 ILE A C 1
ATOM 527 O O . ILE A 1 67 ? -12.383 19.484 -12.734 1 86.38 67 ILE A O 1
ATOM 531 N N . ASP A 1 68 ? -13.539 21.078 -13.703 1 86.81 68 ASP A N 1
ATOM 532 C CA . ASP A 1 68 ? -14.305 20.125 -14.5 1 86.81 68 ASP A CA 1
ATOM 533 C C . ASP A 1 68 ? -13.406 19.375 -15.477 1 86.81 68 ASP A C 1
ATOM 535 O O . ASP A 1 68 ? -13.57 18.172 -15.68 1 86.81 68 ASP A O 1
ATOM 539 N N . VAL A 1 69 ? -12.492 20.125 -16.047 1 88.94 69 VAL A N 1
ATOM 540 C CA . VAL A 1 69 ? -11.539 19.484 -16.938 1 88.94 69 VAL A CA 1
ATOM 541 C C . VAL A 1 69 ? -10.711 18.453 -16.172 1 88.94 69 VAL A C 1
ATOM 543 O O . VAL A 1 69 ? -10.531 17.328 -16.641 1 88.94 69 VAL A O 1
ATOM 546 N N . ALA A 1 70 ? -10.25 18.859 -15.031 1 84.06 70 ALA A N 1
ATOM 547 C CA . ALA A 1 70 ? -9.422 17.969 -14.219 1 84.06 70 ALA A CA 1
ATOM 548 C C . ALA A 1 70 ? -10.211 16.75 -13.742 1 84.06 70 ALA A C 1
ATOM 550 O O . ALA A 1 70 ? -9.68 15.641 -13.719 1 84.06 70 ALA A O 1
ATOM 551 N N . ARG A 1 71 ? -11.43 16.906 -13.469 1 81 71 ARG A N 1
ATOM 552 C CA . ARG A 1 71 ? -12.273 15.82 -12.977 1 81 71 ARG A CA 1
ATOM 553 C C . ARG A 1 71 ? -12.539 14.797 -14.078 1 81 71 ARG A C 1
ATOM 555 O O . ARG A 1 71 ? -12.672 13.609 -13.797 1 81 71 ARG A O 1
ATOM 562 N N . LYS A 1 72 ? -12.625 15.297 -15.164 1 80.19 72 LYS A N 1
ATOM 563 C CA . LYS A 1 72 ? -12.812 14.391 -16.297 1 80.19 72 LYS A CA 1
ATOM 564 C C . LYS A 1 72 ? -11.602 13.484 -16.484 1 80.19 72 LYS A C 1
ATOM 566 O O . LYS A 1 72 ? -11.75 12.305 -16.812 1 80.19 72 LYS A O 1
ATOM 571 N N . GLU A 1 73 ? -10.531 14.133 -16.219 1 74.31 73 GLU A N 1
ATOM 572 C CA . GLU A 1 73 ? -9.289 13.391 -16.438 1 74.31 73 GLU A CA 1
ATOM 573 C C . GLU A 1 73 ? -8.93 12.547 -15.211 1 74.31 73 GLU A C 1
ATOM 575 O O . GLU A 1 73 ? -8.305 11.492 -15.344 1 74.31 73 GLU A O 1
ATOM 580 N N . TYR A 1 74 ? -9.383 13.109 -14.086 1 68.75 74 TYR A N 1
ATOM 581 C CA . TYR A 1 74 ? -9.125 12.414 -12.828 1 68.75 74 TYR A CA 1
ATOM 582 C C . TYR A 1 74 ? -10.414 12.203 -12.047 1 68.75 74 TYR A C 1
ATOM 584 O O . TYR A 1 74 ? -10.578 12.758 -10.953 1 68.75 74 TYR A O 1
ATOM 592 N N . PRO A 1 75 ? -11.25 11.297 -12.516 1 64.69 75 PRO A N 1
ATOM 593 C CA . PRO A 1 75 ? -12.586 11.164 -11.922 1 64.69 75 PRO A CA 1
ATOM 594 C C . PRO A 1 75 ? -12.547 10.562 -10.516 1 64.69 75 PRO A C 1
ATOM 596 O O . PRO A 1 75 ? -13.484 10.75 -9.742 1 64.69 75 PRO A O 1
ATOM 599 N N . ARG A 1 76 ? -11.461 10.008 -10.203 1 54.47 76 ARG A N 1
ATOM 600 C CA . ARG A 1 76 ? -11.414 9.32 -8.914 1 54.47 76 ARG A CA 1
ATOM 601 C C . ARG A 1 76 ? -10.648 10.133 -7.883 1 54.47 76 ARG A C 1
ATOM 603 O O . ARG A 1 76 ? -10.43 9.68 -6.758 1 54.47 76 ARG A O 1
ATOM 610 N N . ASN A 1 77 ? -10.258 11.328 -8.32 1 59.16 77 ASN A N 1
ATOM 611 C CA . ASN A 1 77 ? -9.586 12.219 -7.387 1 59.16 77 ASN A CA 1
ATOM 612 C C . ASN A 1 77 ? -10.578 12.883 -6.434 1 59.16 77 ASN A C 1
ATOM 614 O O . ASN A 1 77 ? -11.352 13.75 -6.84 1 59.16 77 ASN A O 1
ATOM 618 N N . GLU A 1 78 ? -10.578 12.414 -5.262 1 58.12 78 GLU A N 1
ATOM 619 C CA . GLU A 1 78 ? -11.57 12.875 -4.297 1 58.12 78 GLU A CA 1
ATOM 620 C C . GLU A 1 78 ? -11.398 14.359 -3.986 1 58.12 78 GLU A C 1
ATOM 622 O O . GLU A 1 78 ? -12.375 15.07 -3.754 1 58.12 78 GLU A O 1
ATOM 627 N N . GLN A 1 79 ? -10.219 14.766 -4.094 1 59.56 79 GLN A N 1
ATOM 628 C CA . GLN A 1 79 ? -9.969 16.172 -3.799 1 59.56 79 GLN A CA 1
ATOM 629 C C . GLN A 1 79 ? -10.625 17.078 -4.84 1 59.56 79 GLN A C 1
ATOM 631 O O . GLN A 1 79 ? -11.203 18.109 -4.5 1 59.56 79 GLN A O 1
ATOM 636 N N . LEU A 1 80 ? -10.492 16.625 -6.023 1 68.75 80 LEU A N 1
ATOM 637 C CA . LEU A 1 80 ? -11.133 17.391 -7.09 1 68.75 80 LEU A CA 1
ATOM 638 C C . LEU A 1 80 ? -12.648 17.375 -6.93 1 68.75 80 LEU A C 1
ATOM 640 O O . LEU A 1 80 ? -13.312 18.391 -7.18 1 68.75 80 LEU A O 1
ATOM 644 N N . LEU A 1 81 ? -13.055 16.219 -6.461 1 65.19 81 LEU A N 1
ATOM 645 C CA . LEU A 1 81 ? -14.492 16.125 -6.246 1 65.19 81 LEU A CA 1
ATOM 646 C C . LEU A 1 81 ? -14.945 17.078 -5.152 1 65.19 81 LEU A C 1
ATOM 648 O O . LEU A 1 81 ? -15.969 17.75 -5.301 1 65.19 81 LEU A O 1
ATOM 652 N N . ASP A 1 82 ? -14.188 17.156 -4.141 1 63.44 82 ASP A N 1
ATOM 653 C CA . ASP A 1 82 ? -14.539 18.031 -3.016 1 63.44 82 ASP A CA 1
ATOM 654 C C . ASP A 1 82 ? -14.477 19.5 -3.422 1 63.44 82 ASP A C 1
ATOM 656 O O . ASP A 1 82 ? -15.359 20.281 -3.055 1 63.44 82 ASP A O 1
ATOM 660 N N . LEU A 1 83 ? -13.461 19.781 -4.176 1 64.12 83 LEU A N 1
ATOM 661 C CA . LEU A 1 83 ? -13.305 21.172 -4.617 1 64.12 83 LEU A CA 1
ATOM 662 C C . LEU A 1 83 ? -14.438 21.562 -5.562 1 64.12 83 LEU A C 1
ATOM 664 O O . LEU A 1 83 ? -14.922 22.703 -5.508 1 64.12 83 LEU A O 1
ATOM 668 N N . ALA A 1 84 ? -14.766 20.609 -6.297 1 64.19 84 ALA A N 1
ATOM 669 C CA . ALA A 1 84 ? -15.852 20.859 -7.242 1 64.19 84 ALA A CA 1
ATOM 670 C C . ALA A 1 84 ? -17.156 21.156 -6.508 1 64.19 84 ALA A C 1
ATOM 672 O O . ALA A 1 84 ? -17.984 21.938 -6.992 1 64.19 84 ALA A O 1
ATOM 673 N N . GLN A 1 85 ? -17.219 20.5 -5.379 1 57.31 85 GLN A N 1
ATOM 674 C CA . GLN A 1 85 ? -18.453 20.672 -4.633 1 57.31 85 GLN A CA 1
ATOM 675 C C . GLN A 1 85 ? -18.359 21.859 -3.678 1 57.31 85 GLN A C 1
ATOM 677 O O . GLN A 1 85 ? -19.266 22.078 -2.863 1 57.31 85 GLN A O 1
ATOM 682 N N . ARG A 1 86 ? -17.359 22.781 -3.936 1 54.03 86 ARG A N 1
ATOM 683 C CA . ARG A 1 86 ? -17.172 24 -3.168 1 54.03 86 ARG A CA 1
ATOM 684 C C . ARG A 1 86 ? -17.031 23.703 -1.679 1 54.03 86 ARG A C 1
ATOM 686 O O . ARG A 1 86 ? -17.469 24.484 -0.837 1 54.03 86 ARG A O 1
ATOM 693 N N . HIS A 1 87 ? -16.688 22.453 -1.395 1 45.59 87 HIS A N 1
ATOM 694 C CA . HIS A 1 87 ? -16.391 22.234 0.015 1 45.59 87 HIS A CA 1
ATOM 695 C C . HIS A 1 87 ? -14.984 22.719 0.367 1 45.59 87 HIS A C 1
ATOM 697 O O . HIS A 1 87 ? -14.031 22.453 -0.368 1 45.59 87 HIS A O 1
ATOM 703 N N . ALA A 1 88 ? -14.914 24.031 0.852 1 43.88 88 ALA A N 1
ATOM 704 C CA . ALA A 1 88 ? -13.688 24.688 1.286 1 43.88 88 ALA A CA 1
ATOM 705 C C . ALA A 1 88 ? -12.742 23.703 1.967 1 43.88 88 ALA A C 1
ATOM 707 O O . ALA A 1 88 ? -13.148 22.984 2.879 1 43.88 88 ALA A O 1
ATOM 708 N N . LEU A 1 89 ? -11.781 23.172 1.248 1 48.09 89 LEU A N 1
ATOM 709 C CA . LEU A 1 89 ? -10.812 22.359 1.973 1 48.09 89 LEU A CA 1
ATOM 710 C C . LEU A 1 89 ? -10.023 23.203 2.965 1 48.09 89 LEU A C 1
ATOM 712 O O . LEU A 1 89 ? -9.273 24.094 2.564 1 48.09 89 LEU A O 1
ATOM 716 N N . SER A 1 90 ? -10.633 23.797 4.039 1 44.5 90 SER A N 1
ATOM 717 C CA . SER A 1 90 ? -9.891 24.578 5.016 1 44.5 90 SER A CA 1
ATOM 718 C C . SER A 1 90 ? -8.75 23.766 5.621 1 44.5 90 SER A C 1
ATOM 720 O O . SER A 1 90 ? -8.898 23.172 6.688 1 44.5 90 SER A O 1
ATOM 722 N N . ALA A 1 91 ? -7.773 23.391 4.781 1 46.28 91 ALA A N 1
ATOM 723 C CA . ALA A 1 91 ? -6.656 22.609 5.305 1 46.28 91 ALA A CA 1
ATOM 724 C C . ALA A 1 91 ? -5.457 23.484 5.617 1 46.28 91 ALA A C 1
ATOM 726 O O . ALA A 1 91 ? -5.172 24.438 4.883 1 46.28 91 ALA A O 1
ATOM 727 N N . VAL A 1 92 ? -4.891 23.438 6.879 1 37.56 92 VAL A N 1
ATOM 728 C CA . VAL A 1 92 ? -3.695 24.156 7.309 1 37.56 92 VAL A CA 1
ATOM 729 C C . VAL A 1 92 ? -2.518 23.781 6.414 1 37.56 92 VAL A C 1
ATOM 731 O O . VAL A 1 92 ? -2.33 22.609 6.074 1 37.56 92 VAL A O 1
ATOM 734 N N . ARG A 1 93 ? -1.838 24.812 5.816 1 46.5 93 ARG A N 1
ATOM 735 C CA . ARG A 1 93 ? -0.62 24.594 5.043 1 46.5 93 ARG A CA 1
ATOM 736 C C . ARG A 1 93 ? 0.619 24.719 5.922 1 46.5 93 ARG A C 1
ATOM 738 O O . ARG A 1 93 ? 0.677 25.562 6.809 1 46.5 93 ARG A O 1
ATOM 745 N N . GLY A 1 94 ? 1.456 23.609 5.84 1 41.78 94 GLY A N 1
ATOM 746 C CA . GLY A 1 94 ? 2.75 23.781 6.484 1 41.78 94 GLY A CA 1
ATOM 747 C C . GLY A 1 94 ? 3.594 24.875 5.863 1 41.78 94 GLY A C 1
ATOM 748 O O . GLY A 1 94 ? 3.189 25.484 4.871 1 41.78 94 GLY A O 1
ATOM 749 N N . PRO A 1 95 ? 4.676 25.297 6.535 1 37.81 95 PRO A N 1
ATOM 750 C CA . PRO A 1 95 ? 5.578 26.297 5.973 1 37.81 95 PRO A CA 1
ATOM 751 C C . PRO A 1 95 ? 6.082 25.938 4.578 1 37.81 95 PRO A C 1
ATOM 753 O O . PRO A 1 95 ? 6.176 24.75 4.25 1 37.81 95 PRO A O 1
ATOM 756 N N . ASP A 1 96 ? 6.117 26.828 3.619 1 42.75 96 ASP A N 1
ATOM 757 C CA . ASP A 1 96 ? 6.613 26.625 2.262 1 42.75 96 ASP A CA 1
ATOM 758 C C . ASP A 1 96 ? 8.062 26.156 2.273 1 42.75 96 ASP A C 1
ATOM 760 O O . ASP A 1 96 ? 8.953 26.859 2.742 1 42.75 96 ASP A O 1
ATOM 764 N N . ILE A 1 97 ? 8.234 24.922 2.24 1 39.91 97 ILE A N 1
ATOM 765 C CA . ILE A 1 97 ? 9.586 24.375 2.297 1 39.91 97 ILE A CA 1
ATOM 766 C C . ILE A 1 97 ? 10.312 24.672 0.986 1 39.91 97 ILE A C 1
ATOM 768 O O . ILE A 1 97 ? 11.523 24.438 0.874 1 39.91 97 ILE A O 1
ATOM 772 N N . ALA A 1 98 ? 9.727 24.938 -0.148 1 41.59 98 ALA A N 1
ATOM 773 C CA . ALA A 1 98 ? 10.445 25.188 -1.395 1 41.59 98 ALA A CA 1
ATOM 774 C C . ALA A 1 98 ? 11.516 26.25 -1.202 1 41.59 98 ALA A C 1
ATOM 776 O O . ALA A 1 98 ? 12.594 26.172 -1.797 1 41.59 98 ALA A O 1
ATOM 777 N N . THR A 1 99 ? 11.266 27.297 -0.581 1 38.28 99 THR A N 1
ATOM 778 C CA . THR A 1 99 ? 12.219 28.406 -0.512 1 38.28 99 THR A CA 1
ATOM 779 C C . THR A 1 99 ? 13.328 28.094 0.485 1 38.28 99 THR A C 1
ATOM 781 O O . THR A 1 99 ? 14.453 28.578 0.329 1 38.28 99 THR A O 1
ATOM 784 N N . GLU A 1 100 ? 13.078 27.406 1.474 1 38.75 100 GLU A N 1
ATOM 785 C CA . GLU A 1 100 ? 14.047 27.375 2.564 1 38.75 100 GLU A CA 1
ATOM 786 C C . GLU A 1 100 ? 14.852 26.078 2.547 1 38.75 100 GLU A C 1
ATOM 788 O O . GLU A 1 100 ? 15.945 26.016 3.115 1 38.75 100 GLU A O 1
ATOM 793 N N . LEU A 1 101 ? 14.281 24.984 2.061 1 39.41 101 LEU A N 1
ATOM 794 C CA . LEU A 1 101 ? 14.992 23.734 2.352 1 39.41 101 LEU A CA 1
ATOM 795 C C . LEU A 1 101 ? 15.984 23.406 1.245 1 39.41 101 LEU A C 1
ATOM 797 O O . LEU A 1 101 ? 15.609 23.312 0.075 1 39.41 101 LEU A O 1
ATOM 801 N N . GLU A 1 102 ? 17.25 23.688 1.499 1 40.66 102 GLU A N 1
ATOM 802 C CA . GLU A 1 102 ? 18.344 23.094 0.733 1 40.66 102 GLU A CA 1
ATOM 803 C C . GLU A 1 102 ? 18.156 21.594 0.561 1 40.66 102 GLU A C 1
ATOM 805 O O . GLU A 1 102 ? 18.25 20.828 1.526 1 40.66 102 GLU A O 1
ATOM 810 N N . TRP A 1 103 ? 17.281 21.281 -0.231 1 43.69 103 TRP A N 1
ATOM 811 C CA . TRP A 1 103 ? 17.156 19.859 -0.569 1 43.69 103 TRP A CA 1
ATOM 812 C C . TRP A 1 103 ? 18.516 19.234 -0.827 1 43.69 103 TRP A C 1
ATOM 814 O O . TRP A 1 103 ? 19.234 19.656 -1.737 1 43.69 103 TRP A O 1
ATOM 824 N N . LYS A 1 104 ? 19.062 18.719 0.141 1 40.38 104 LYS A N 1
ATOM 825 C CA . LYS A 1 104 ? 20.359 18.062 -0.028 1 40.38 104 LYS A CA 1
ATOM 826 C C . LYS A 1 104 ? 20.219 16.734 -0.772 1 40.38 104 LYS A C 1
ATOM 828 O O . LYS A 1 104 ? 20.312 15.664 -0.168 1 40.38 104 LYS A O 1
ATOM 833 N N . VAL A 1 105 ? 19.234 16.578 -1.651 1 40.78 105 VAL A N 1
ATOM 834 C CA . VAL A 1 105 ? 19.172 15.297 -2.357 1 40.78 105 VAL A CA 1
ATOM 835 C C . VAL A 1 105 ? 20.469 15.078 -3.141 1 40.78 105 VAL A C 1
ATOM 837 O O . VAL A 1 105 ? 21 16.016 -3.734 1 40.78 105 VAL A O 1
ATOM 840 N N . PRO A 1 106 ? 21.047 13.938 -2.875 1 37.47 106 PRO A N 1
ATOM 841 C CA . PRO A 1 106 ? 22.203 13.727 -3.75 1 37.47 106 PRO A CA 1
ATOM 842 C C . PRO A 1 106 ? 21.891 14.031 -5.215 1 37.47 106 PRO A C 1
ATOM 844 O O . PRO A 1 106 ? 20.75 13.93 -5.645 1 37.47 106 PRO A O 1
ATOM 847 N N . GLU A 1 107 ? 22.781 14.664 -5.844 1 34.19 107 GLU A N 1
ATOM 848 C CA . GLU A 1 107 ? 22.859 15.078 -7.242 1 34.19 107 GLU A CA 1
ATOM 849 C C . GLU A 1 107 ? 22.094 14.109 -8.141 1 34.19 107 GLU A C 1
ATOM 851 O O . GLU A 1 107 ? 21.828 12.977 -7.75 1 34.19 107 GLU A O 1
ATOM 856 N N . GLU A 1 108 ? 22.016 14.469 -9.484 1 36.59 108 GLU A N 1
ATOM 857 C CA . GLU A 1 108 ? 21.359 14.078 -10.734 1 36.59 108 GLU A CA 1
ATOM 858 C C . GLU A 1 108 ? 21.203 12.57 -10.82 1 36.59 108 GLU A C 1
ATOM 860 O O . GLU A 1 108 ? 20.172 12.078 -11.297 1 36.59 108 GLU A O 1
ATOM 865 N N . GLY A 1 109 ? 22.219 11.812 -10.789 1 34.34 109 GLY A N 1
ATOM 866 C CA . GLY A 1 109 ? 22.438 10.523 -11.422 1 34.34 109 GLY A CA 1
ATOM 867 C C . GLY A 1 109 ? 21.812 9.367 -10.672 1 34.34 109 GLY A C 1
ATOM 868 O O . GLY A 1 109 ? 22.016 8.203 -11.016 1 34.34 109 GLY A O 1
ATOM 869 N N . GLU A 1 110 ? 21.516 9.586 -9.445 1 38.47 110 GLU A N 1
ATOM 870 C CA . GLU A 1 110 ? 21.156 8.336 -8.781 1 38.47 110 GLU A CA 1
ATOM 871 C C . GLU A 1 110 ? 19.719 7.938 -9.094 1 38.47 110 GLU A C 1
ATOM 873 O O . GLU A 1 110 ? 18.781 8.703 -8.82 1 38.47 110 GLU A O 1
ATOM 878 N N . HIS A 1 111 ? 19.531 7.391 -10.18 1 37.25 111 HIS A N 1
ATOM 879 C CA . HIS A 1 111 ? 18.328 6.832 -10.797 1 37.25 111 HIS A CA 1
ATOM 880 C C . HIS A 1 111 ? 17.406 6.215 -9.75 1 37.25 111 HIS A C 1
ATOM 882 O O . HIS A 1 111 ? 17.719 5.164 -9.188 1 37.25 111 HIS A O 1
ATOM 888 N N . TRP A 1 112 ? 16.703 7.109 -9.008 1 40.59 112 TRP A N 1
ATOM 889 C CA . TRP A 1 112 ? 15.625 6.676 -8.133 1 40.59 112 TRP A CA 1
ATOM 890 C C . TRP A 1 112 ? 15.008 5.375 -8.633 1 40.59 112 TRP A C 1
ATOM 892 O O . TRP A 1 112 ? 14.578 4.539 -7.832 1 40.59 112 TRP A O 1
ATOM 902 N N . GLU A 1 113 ? 15.023 5.375 -9.961 1 39.94 113 GLU A N 1
ATOM 903 C CA . GLU A 1 113 ? 14.484 4.176 -10.594 1 39.94 113 GLU A CA 1
ATOM 904 C C . GLU A 1 113 ? 15.211 2.922 -10.117 1 39.94 113 GLU A C 1
ATOM 906 O O . GLU A 1 113 ? 14.594 1.869 -9.938 1 39.94 113 GLU A O 1
ATOM 911 N N . LYS A 1 114 ? 16.547 3.172 -9.922 1 39 114 LYS A N 1
ATOM 912 C CA . LYS A 1 114 ? 17.359 2.057 -9.461 1 39 114 LYS A CA 1
ATOM 913 C C . LYS A 1 114 ? 16.969 1.629 -8.055 1 39 114 LYS A C 1
ATOM 915 O O . LYS A 1 114 ? 17.016 0.444 -7.719 1 39 114 LYS A O 1
ATOM 920 N N . ILE A 1 115 ? 16.641 2.67 -7.344 1 39.28 115 ILE A N 1
ATOM 921 C CA . ILE A 1 115 ? 16.422 2.398 -5.93 1 39.28 115 ILE A CA 1
ATOM 922 C C . ILE A 1 115 ? 15.07 1.708 -5.75 1 39.28 115 ILE A C 1
ATOM 924 O O . ILE A 1 115 ? 14.945 0.772 -4.953 1 39.28 115 ILE A O 1
ATOM 928 N N . ILE A 1 116 ? 14.039 2.213 -6.461 1 43.47 116 ILE A N 1
ATOM 929 C CA . ILE A 1 116 ? 12.703 1.648 -6.293 1 43.47 116 ILE A CA 1
ATOM 930 C C . ILE A 1 116 ? 12.711 0.171 -6.676 1 43.47 116 ILE A C 1
ATOM 932 O O . ILE A 1 116 ? 12.008 -0.64 -6.074 1 43.47 116 ILE A O 1
ATOM 936 N N . GLY A 1 117 ? 13.562 -0.205 -7.691 1 44.03 117 GLY A N 1
ATOM 937 C CA . GLY A 1 117 ? 13.539 -1.539 -8.266 1 44.03 117 GLY A CA 1
ATOM 938 C C . GLY A 1 117 ? 14.141 -2.596 -7.363 1 44.03 117 GLY A C 1
ATOM 939 O O . GLY A 1 117 ? 13.922 -3.791 -7.562 1 44.03 117 GLY A O 1
ATOM 940 N N . VAL A 1 118 ? 14.977 -2.141 -6.352 1 42.91 118 VAL A N 1
ATOM 941 C CA . VAL A 1 118 ? 15.844 -3.172 -5.797 1 42.91 118 VAL A CA 1
ATOM 942 C C . VAL A 1 118 ? 15.203 -3.771 -4.547 1 42.91 118 VAL A C 1
ATOM 944 O O . VAL A 1 118 ? 15.555 -4.879 -4.129 1 42.91 118 VAL A O 1
ATOM 947 N N . GLN A 1 119 ? 14.258 -3.002 -3.943 1 47.78 119 GLN A N 1
ATOM 948 C CA . GLN A 1 119 ? 13.82 -3.557 -2.668 1 47.78 119 GLN A CA 1
ATOM 949 C C . GLN A 1 119 ? 12.531 -4.363 -2.832 1 47.78 119 GLN A C 1
ATOM 951 O O . GLN A 1 119 ? 11.68 -4.027 -3.658 1 47.78 119 GLN A O 1
ATOM 956 N N . SER A 1 120 ? 12.688 -5.609 -2.258 1 55.5 120 SER A N 1
ATOM 957 C CA . SER A 1 120 ? 11.453 -6.391 -2.266 1 55.5 120 SER A CA 1
ATOM 958 C C . SER A 1 120 ? 10.266 -5.555 -1.792 1 55.5 120 SER A C 1
ATOM 960 O O . SER A 1 120 ? 10.391 -4.766 -0.854 1 55.5 120 SER A O 1
ATOM 962 N N . THR A 1 121 ? 9.242 -5.668 -2.57 1 65.38 121 THR A N 1
ATOM 963 C CA . THR A 1 121 ? 8.031 -4.941 -2.217 1 65.38 121 THR A CA 1
ATOM 964 C C . THR A 1 121 ? 6.973 -5.891 -1.66 1 65.38 121 THR A C 1
ATOM 966 O O . THR A 1 121 ? 5.805 -5.52 -1.535 1 65.38 121 THR A O 1
ATOM 969 N N . LEU A 1 122 ? 7.523 -7.109 -1.23 1 73.81 122 LEU A N 1
ATOM 970 C CA . LEU A 1 122 ? 6.586 -8.047 -0.627 1 73.81 122 LEU A CA 1
ATOM 971 C C . LEU A 1 122 ? 6.375 -7.738 0.85 1 73.81 122 LEU A C 1
ATOM 973 O O . LEU A 1 122 ? 7.34 -7.516 1.585 1 73.81 122 LEU A O 1
ATOM 977 N N . LEU A 1 123 ? 5.129 -7.746 1.247 1 81.62 123 LEU A N 1
ATOM 978 C CA . LEU A 1 123 ? 4.75 -7.484 2.631 1 81.62 123 LEU A CA 1
ATOM 979 C C . LEU A 1 123 ? 3.83 -8.578 3.158 1 81.62 123 LEU A C 1
ATOM 981 O O . LEU A 1 123 ? 2.959 -9.062 2.436 1 81.62 123 LEU A O 1
ATOM 985 N N . PRO A 1 124 ? 4.141 -9.023 4.484 1 86 124 PRO A N 1
ATOM 986 C CA . PRO A 1 124 ? 3.109 -9.883 5.066 1 86 124 PRO A CA 1
ATOM 987 C C . PRO A 1 124 ? 1.715 -9.266 5.004 1 86 124 PRO A C 1
ATOM 989 O O . PRO A 1 124 ? 1.57 -8.047 5.156 1 86 124 PRO A O 1
ATOM 992 N N . ILE A 1 125 ? 0.681 -10.086 4.793 1 91.88 125 ILE A N 1
ATOM 993 C CA . ILE A 1 125 ? -0.68 -9.57 4.676 1 91.88 125 ILE A CA 1
ATOM 994 C C . ILE A 1 125 ? -1.08 -8.867 5.973 1 91.88 125 ILE A C 1
ATOM 996 O O . ILE A 1 125 ? -1.875 -7.922 5.953 1 91.88 125 ILE A O 1
ATOM 1000 N N . ALA A 1 126 ? -0.418 -9.281 7.137 1 92.38 126 ALA A N 1
ATOM 1001 C CA . ALA A 1 126 ? -0.669 -8.656 8.438 1 92.38 126 ALA A CA 1
ATOM 1002 C C . ALA A 1 126 ? -0.307 -7.176 8.414 1 92.38 126 ALA A C 1
ATOM 1004 O O . ALA A 1 126 ? -0.748 -6.41 9.281 1 92.38 126 ALA A O 1
ATOM 1005 N N . PHE A 1 127 ? 0.49 -6.816 7.461 1 92.19 127 PHE A N 1
ATOM 1006 C CA . PHE A 1 127 ? 0.874 -5.422 7.285 1 92.19 127 PHE A CA 1
ATOM 1007 C C . PHE A 1 127 ? -0.358 -4.531 7.176 1 92.19 127 PHE A C 1
ATOM 1009 O O . PHE A 1 127 ? -0.386 -3.428 7.73 1 92.19 127 PHE A O 1
ATOM 1016 N N . LEU A 1 128 ? -1.414 -4.98 6.469 1 94.12 128 LEU A N 1
ATOM 1017 C CA . LEU A 1 128 ? -2.648 -4.223 6.297 1 94.12 128 LEU A CA 1
ATOM 1018 C C . LEU A 1 128 ? -3.395 -4.09 7.621 1 94.12 128 LEU A C 1
ATOM 1020 O O . LEU A 1 128 ? -3.904 -3.016 7.945 1 94.12 128 LEU A O 1
ATOM 1024 N N . GLU A 1 129 ? -3.428 -5.176 8.352 1 94.81 129 GLU A N 1
ATOM 1025 C CA . GLU A 1 129 ? -4.121 -5.168 9.641 1 94.81 129 GLU A CA 1
ATOM 1026 C C . GLU A 1 129 ? -3.439 -4.223 10.625 1 94.81 129 GLU A C 1
ATOM 1028 O O . GLU A 1 129 ? -4.109 -3.486 11.352 1 94.81 129 GLU A O 1
ATOM 1033 N N . ILE A 1 130 ? -2.129 -4.293 10.672 1 95.56 130 ILE A N 1
ATOM 1034 C CA . ILE A 1 130 ? -1.368 -3.418 11.555 1 95.56 130 ILE A CA 1
ATOM 1035 C C . ILE A 1 130 ? -1.618 -1.96 11.18 1 95.56 130 ILE A C 1
ATOM 1037 O O . ILE A 1 130 ? -1.8 -1.107 12.047 1 95.56 130 ILE A O 1
ATOM 1041 N N . GLY A 1 131 ? -1.645 -1.676 9.859 1 96.38 131 GLY A N 1
ATOM 1042 C CA . GLY A 1 131 ? -1.939 -0.327 9.406 1 96.38 131 GLY A CA 1
ATOM 1043 C C . GLY A 1 131 ? -3.277 0.191 9.898 1 96.38 131 GLY A C 1
ATOM 1044 O O . GLY A 1 131 ? -3.387 1.347 10.312 1 96.38 131 GLY A O 1
ATOM 1045 N N . LEU A 1 132 ? -4.266 -0.657 9.883 1 96 132 LEU A N 1
ATOM 1046 C CA . LEU A 1 132 ? -5.59 -0.281 10.359 1 96 132 LEU A CA 1
ATOM 1047 C C . LEU A 1 132 ? -5.57 -0.002 11.859 1 96 132 LEU A C 1
ATOM 1049 O O . LEU A 1 132 ? -6.227 0.93 12.328 1 96 132 LEU A O 1
ATOM 1053 N N . GLN A 1 133 ? -4.848 -0.812 12.578 1 96.5 133 GLN A N 1
ATOM 1054 C CA . GLN A 1 133 ? -4.723 -0.603 14.016 1 96.5 133 GLN A CA 1
ATOM 1055 C C . GLN A 1 133 ? -4.07 0.743 14.32 1 96.5 133 GLN A C 1
ATOM 1057 O O . GLN A 1 133 ? -4.531 1.479 15.195 1 96.5 133 GLN A O 1
ATOM 1062 N N . LYS A 1 134 ? -2.99 1.005 13.578 1 97.88 134 LYS A N 1
ATOM 1063 C CA . LYS A 1 134 ? -2.285 2.266 13.789 1 97.88 134 LYS A CA 1
ATOM 1064 C C . LYS A 1 134 ? -3.154 3.455 13.398 1 97.88 134 LYS A C 1
ATOM 1066 O O . LYS A 1 134 ? -3.092 4.512 14.031 1 97.88 134 LYS A O 1
ATOM 1071 N N . ALA A 1 135 ? -3.971 3.285 12.383 1 98.06 135 ALA A N 1
ATOM 1072 C CA . ALA A 1 135 ? -4.82 4.355 11.859 1 98.06 135 ALA A CA 1
ATOM 1073 C C . ALA A 1 135 ? -5.836 4.805 12.906 1 98.06 135 ALA A C 1
ATOM 1075 O O . ALA A 1 135 ? -6.312 5.941 12.867 1 98.06 135 ALA A O 1
ATOM 1076 N N . ARG A 1 136 ? -6.164 3.955 13.844 1 98.19 136 ARG A N 1
ATOM 1077 C CA . ARG A 1 136 ? -7.164 4.281 14.852 1 98.19 136 ARG A CA 1
ATOM 1078 C C . ARG A 1 136 ? -6.734 5.492 15.68 1 98.19 136 ARG A C 1
ATOM 1080 O O . ARG A 1 136 ? -7.578 6.266 16.125 1 98.19 136 ARG A O 1
ATOM 1087 N N . SER A 1 137 ? -5.438 5.637 15.797 1 98.75 137 SER A N 1
ATOM 1088 C CA . SER A 1 137 ? -4.922 6.676 16.688 1 98.75 137 SER A CA 1
ATOM 1089 C C . SER A 1 137 ? -4.633 7.961 15.922 1 98.75 137 SER A C 1
ATOM 1091 O O . SER A 1 137 ? -4.082 8.914 16.484 1 98.75 137 SER A O 1
ATOM 1093 N N . VAL A 1 138 ? -4.961 7.973 14.641 1 98.75 138 VAL A N 1
ATOM 1094 C CA . VAL A 1 138 ? -4.789 9.18 13.836 1 98.75 138 VAL A CA 1
ATOM 1095 C C . VAL A 1 138 ? -6.098 9.969 13.797 1 98.75 138 VAL A C 1
ATOM 1097 O O . VAL A 1 138 ? -7.172 9.391 13.617 1 98.75 138 VAL A O 1
ATOM 1100 N N . ALA A 1 139 ? -5.969 11.312 13.938 1 98.44 139 ALA A N 1
ATOM 1101 C CA . ALA A 1 139 ? -7.176 12.125 14.094 1 98.44 139 ALA A CA 1
ATOM 1102 C C . ALA A 1 139 ? -7.078 13.406 13.273 1 98.44 139 ALA A C 1
ATOM 1104 O O . ALA A 1 139 ? -5.98 13.859 12.945 1 98.44 139 ALA A O 1
ATOM 1105 N N . ARG A 1 140 ? -8.211 13.906 12.938 1 96.38 140 ARG A N 1
ATOM 1106 C CA . ARG A 1 140 ? -8.328 15.234 12.344 1 96.38 140 ARG A CA 1
ATOM 1107 C C . ARG A 1 140 ? -8.406 16.312 13.422 1 96.38 140 ARG A C 1
ATOM 1109 O O . ARG A 1 140 ? -9.164 16.188 14.383 1 96.38 140 ARG A O 1
ATOM 1116 N N . VAL A 1 141 ? -7.586 17.297 13.273 1 96.62 141 VAL A N 1
ATOM 1117 C CA . VAL A 1 141 ? -7.613 18.438 14.18 1 96.62 141 VAL A CA 1
ATOM 1118 C C . VAL A 1 141 ? -8.398 19.578 13.539 1 96.62 141 VAL A C 1
ATOM 1120 O O . VAL A 1 141 ? -8.07 20.031 12.438 1 96.62 141 VAL A O 1
ATOM 1123 N N . VAL A 1 142 ? -9.391 20.016 14.219 1 94.06 142 VAL A N 1
ATOM 1124 C CA . VAL A 1 142 ? -10.203 21.141 13.75 1 94.06 142 VAL A CA 1
ATOM 1125 C C . VAL A 1 142 ? -9.984 22.344 14.656 1 94.06 142 VAL A C 1
ATOM 1127 O O . VAL A 1 142 ? -10.406 22.344 15.812 1 94.06 142 VAL A O 1
ATOM 1130 N N . ARG A 1 143 ? -9.422 23.328 14.109 1 93.38 143 ARG A N 1
ATOM 1131 C CA . ARG A 1 143 ? -9.109 24.531 14.875 1 93.38 143 ARG A CA 1
ATOM 1132 C C . ARG A 1 143 ? -10.367 25.359 15.141 1 93.38 143 ARG A C 1
ATOM 1134 O O . ARG A 1 143 ? -11.406 25.141 14.508 1 93.38 143 ARG A O 1
ATOM 1141 N N . GLY A 1 144 ? -10.219 26.297 16.047 1 91.12 144 GLY A N 1
ATOM 1142 C CA . GLY A 1 144 ? -11.32 27.203 16.344 1 91.12 144 GLY A CA 1
ATOM 1143 C C . GLY A 1 144 ? -11.773 28 15.148 1 91.12 144 GLY A C 1
ATOM 1144 O O . GLY A 1 144 ? -12.961 28.328 15.023 1 91.12 144 GLY A O 1
ATOM 1145 N N . ASP A 1 145 ? -10.891 28.234 14.266 1 85.25 145 ASP A N 1
ATOM 1146 C CA . ASP A 1 145 ? -11.219 29.047 13.094 1 85.25 145 ASP A CA 1
ATOM 1147 C C . ASP A 1 145 ? -11.742 28.188 11.953 1 85.25 145 ASP A C 1
ATOM 1149 O O . ASP A 1 145 ? -12.07 28.703 10.875 1 85.25 145 ASP A O 1
ATOM 1153 N N . GLY A 1 146 ? -11.75 26.906 12.172 1 83.75 146 GLY A N 1
ATOM 1154 C CA . GLY A 1 146 ? -12.312 26.016 11.172 1 83.75 146 GLY A CA 1
ATOM 1155 C C . GLY A 1 146 ? -11.266 25.312 10.328 1 83.75 146 GLY A C 1
ATOM 1156 O O . GLY A 1 146 ? -11.555 24.328 9.664 1 83.75 146 GLY A O 1
ATOM 1157 N N . ASP A 1 147 ? -10.047 25.812 10.383 1 81.25 147 ASP A N 1
ATOM 1158 C CA . ASP A 1 147 ? -8.977 25.156 9.641 1 81.25 147 ASP A CA 1
ATOM 1159 C C . ASP A 1 147 ? -8.688 23.766 10.219 1 81.25 147 ASP A C 1
ATOM 1161 O O . ASP A 1 147 ? -8.969 23.5 11.391 1 81.25 147 ASP A O 1
ATOM 1165 N N . THR A 1 148 ? -8.18 22.922 9.328 1 86.94 148 THR A N 1
ATOM 1166 C CA . THR A 1 148 ? -8 21.547 9.766 1 86.94 148 THR A CA 1
ATOM 1167 C C . THR A 1 148 ? -6.566 21.094 9.531 1 86.94 148 THR A C 1
ATOM 1169 O O . THR A 1 148 ? -5.883 21.594 8.633 1 86.94 148 THR A O 1
ATOM 1172 N N . GLY A 1 149 ? -6.102 20.25 10.352 1 89.88 149 GLY A N 1
ATOM 1173 C CA . GLY A 1 149 ? -4.867 19.5 10.227 1 89.88 149 GLY A CA 1
ATOM 1174 C C . GLY A 1 149 ? -4.996 18.062 10.68 1 89.88 149 GLY A C 1
ATOM 1175 O O . GLY A 1 149 ? -6.109 17.562 10.852 1 89.88 149 GLY A O 1
ATOM 1176 N N . SER A 1 150 ? -3.887 17.438 10.727 1 94.31 150 SER A N 1
ATOM 1177 C CA . SER A 1 150 ? -3.836 16.078 11.227 1 94.31 150 SER A CA 1
ATOM 1178 C C . SER A 1 150 ? -3.07 15.992 12.539 1 94.31 150 SER A C 1
ATOM 1180 O O . SER A 1 150 ? -2.357 16.922 12.906 1 94.31 150 SER A O 1
ATOM 1182 N N . GLY A 1 151 ? -3.287 14.945 13.258 1 98.06 151 GLY A N 1
ATOM 1183 C CA . GLY A 1 151 ? -2.564 14.57 14.469 1 98.06 151 GLY A CA 1
ATOM 1184 C C . GLY A 1 151 ? -2.713 13.102 14.82 1 98.06 151 GLY A C 1
ATOM 1185 O O . GLY A 1 151 ? -3.438 12.367 14.148 1 98.06 151 GLY A O 1
ATOM 1186 N N . PHE A 1 152 ? -1.943 12.734 15.844 1 98.81 152 PHE A N 1
ATOM 1187 C CA . PHE A 1 152 ? -2.086 11.352 16.297 1 98.81 152 PHE A CA 1
ATOM 1188 C C . PHE A 1 152 ? -1.909 11.258 17.797 1 98.81 152 PHE A C 1
ATOM 1190 O O . PHE A 1 152 ? -1.206 12.07 18.406 1 98.81 152 PHE A O 1
ATOM 1197 N N . LEU A 1 153 ? -2.613 10.305 18.375 1 98.81 153 LEU A N 1
ATOM 1198 C CA . LEU A 1 153 ? -2.631 10.055 19.812 1 98.81 153 LEU A CA 1
ATOM 1199 C C . LEU A 1 153 ? -1.452 9.18 20.219 1 98.81 153 LEU A C 1
ATOM 1201 O O . LEU A 1 153 ? -1.264 8.086 19.672 1 98.81 153 LEU A O 1
ATOM 1205 N N . THR A 1 154 ? -0.63 9.672 21.078 1 98.56 154 THR A N 1
ATOM 1206 C CA . THR A 1 154 ? 0.404 8.852 21.703 1 98.56 154 THR A CA 1
ATOM 1207 C C . THR A 1 154 ? 0.045 8.531 23.141 1 98.56 154 THR A C 1
ATOM 1209 O O . THR A 1 154 ? -1.095 8.742 23.578 1 98.56 154 THR A O 1
ATOM 1212 N N . GLU A 1 155 ? 0.944 7.93 23.859 1 97.25 155 GLU A N 1
ATOM 1213 C CA . GLU A 1 155 ? 0.683 7.523 25.25 1 97.25 155 GLU A CA 1
ATOM 1214 C C . GLU A 1 155 ? 0.392 8.734 26.125 1 97.25 155 GLU A C 1
ATOM 1216 O O . GLU A 1 155 ? 0.737 9.859 25.781 1 97.25 155 GLU A O 1
ATOM 1221 N N . HIS A 1 156 ? -0.361 8.508 27.25 1 96.62 156 HIS A N 1
ATOM 1222 C CA . HIS A 1 156 ? -0.678 9.5 28.266 1 96.62 156 HIS A CA 1
ATOM 1223 C C . HIS A 1 156 ? -1.722 10.492 27.766 1 96.62 156 HIS A C 1
ATOM 1225 O O . HIS A 1 156 ? -1.73 11.656 28.172 1 96.62 156 HIS A O 1
ATOM 1231 N N . ASN A 1 157 ? -2.504 10.055 26.75 1 98.25 157 ASN A N 1
ATOM 1232 C CA . ASN A 1 157 ? -3.562 10.875 26.172 1 98.25 157 ASN A CA 1
ATOM 1233 C C . ASN A 1 157 ? -3.01 12.172 25.594 1 98.25 157 ASN A C 1
ATOM 1235 O O . ASN A 1 157 ? -3.629 13.234 25.719 1 98.25 157 ASN A O 1
ATOM 1239 N N . LEU A 1 158 ? -1.873 12.062 25 1 98.5 158 LEU A N 1
ATOM 1240 C CA . LEU A 1 158 ? -1.257 13.219 24.359 1 98.5 158 LEU A CA 1
ATOM 1241 C C . LEU A 1 158 ? -1.48 13.18 22.844 1 98.5 158 LEU A C 1
ATOM 1243 O O . LEU A 1 158 ? -1.269 12.148 22.203 1 98.5 158 LEU A O 1
ATOM 1247 N N . LEU A 1 159 ? -1.959 14.281 22.359 1 98.75 159 LEU A N 1
ATOM 1248 C CA . LEU A 1 159 ? -2.027 14.5 20.922 1 98.75 159 LEU A CA 1
ATOM 1249 C C . LEU A 1 159 ? -0.731 15.109 20.391 1 98.75 159 LEU A C 1
ATOM 1251 O O . LEU A 1 159 ? -0.219 16.078 20.969 1 98.75 159 LEU A O 1
ATOM 1255 N N . VAL A 1 160 ? -0.207 14.531 19.344 1 98.69 160 VAL A N 1
ATOM 1256 C CA . VAL A 1 160 ? 0.938 15.094 18.641 1 98.69 160 VAL A CA 1
ATOM 1257 C C . VAL A 1 160 ? 0.476 15.719 17.328 1 98.69 160 VAL A C 1
ATOM 1259 O O . VAL A 1 160 ? -0.295 15.117 16.578 1 98.69 160 VAL A O 1
ATOM 1262 N N . THR A 1 161 ? 0.846 16.953 17.078 1 97.94 161 THR A N 1
ATOM 1263 C CA . THR A 1 161 ? 0.615 17.656 15.812 1 97.94 161 THR A CA 1
ATOM 1264 C C . THR A 1 161 ? 1.702 18.688 15.562 1 97.94 161 THR A C 1
ATOM 1266 O O . THR A 1 161 ? 2.818 18.562 16.078 1 97.94 161 THR A O 1
ATOM 1269 N N . ASN A 1 162 ? 1.509 19.547 14.578 1 93.56 162 ASN A N 1
ATOM 1270 C CA . ASN A 1 162 ? 2.486 20.594 14.281 1 93.56 162 ASN A CA 1
ATOM 1271 C C . ASN A 1 162 ? 2.219 21.859 15.094 1 93.56 162 ASN A C 1
ATOM 1273 O O . ASN A 1 162 ? 1.073 22.141 15.453 1 93.56 162 ASN A O 1
ATOM 1277 N N . HIS A 1 163 ? 3.281 22.594 15.344 1 94.19 163 HIS A N 1
ATOM 1278 C CA . HIS A 1 163 ? 3.16 23.906 15.969 1 94.19 163 HIS A CA 1
ATOM 1279 C C . HIS A 1 163 ? 2.268 24.828 15.141 1 94.19 163 HIS A C 1
ATOM 1281 O O . HIS A 1 163 ? 1.434 25.547 15.695 1 94.19 163 HIS A O 1
ATOM 1287 N N . HIS A 1 164 ? 2.381 24.734 13.891 1 87 164 HIS A N 1
ATOM 1288 C CA . HIS A 1 164 ? 1.616 25.672 13.07 1 87 164 HIS A CA 1
ATOM 1289 C C . HIS A 1 164 ? 0.147 25.266 13.008 1 87 164 HIS A C 1
ATOM 1291 O O . HIS A 1 164 ? -0.695 26.047 12.555 1 87 164 HIS A O 1
ATOM 1297 N N . VAL A 1 165 ? -0.163 24.078 13.406 1 91.06 165 VAL A N 1
ATOM 1298 C CA . VAL A 1 165 ? -1.556 23.656 13.531 1 91.06 165 VAL A CA 1
ATOM 1299 C C . VAL A 1 165 ? -2.133 24.156 14.852 1 91.06 165 VAL A C 1
ATOM 1301 O O . VAL A 1 165 ? -3.209 24.766 14.875 1 91.06 165 VAL A O 1
ATOM 1304 N N . LEU A 1 166 ? -1.388 23.953 15.922 1 96.44 166 LEU A N 1
ATOM 1305 C CA . LEU A 1 166 ? -1.756 24.438 17.25 1 96.44 166 LEU A CA 1
ATOM 1306 C C . LEU A 1 166 ? -0.596 25.188 17.906 1 96.44 166 LEU A C 1
ATOM 1308 O O . LEU A 1 166 ? 0.089 24.641 18.766 1 96.44 166 LEU A O 1
ATOM 1312 N N . PRO A 1 167 ? -0.524 26.422 17.625 1 93.81 167 PRO A N 1
ATOM 1313 C CA . PRO A 1 167 ? 0.666 27.172 18.031 1 93.81 167 PRO A CA 1
ATOM 1314 C C . PRO A 1 167 ? 0.616 27.609 19.5 1 93.81 167 PRO A C 1
ATOM 1316 O O . PRO A 1 167 ? 1.658 27.859 20.109 1 93.81 167 PRO A O 1
ATOM 1319 N N . THR A 1 168 ? -0.628 27.734 20.047 1 97.06 168 THR A N 1
ATOM 1320 C CA . THR A 1 168 ? -0.747 28.234 21.422 1 97.06 168 THR A CA 1
ATOM 1321 C C . THR A 1 168 ? -1.753 27.422 22.219 1 97.06 168 THR A C 1
ATOM 1323 O O . THR A 1 168 ? -2.611 26.75 21.641 1 97.06 168 THR A O 1
ATOM 1326 N N . ALA A 1 169 ? -1.588 27.5 23.516 1 97.69 169 ALA A N 1
ATOM 1327 C CA . ALA A 1 169 ? -2.545 26.844 24.406 1 97.69 169 ALA A CA 1
ATOM 1328 C C . ALA A 1 169 ? -3.959 27.375 24.172 1 97.69 169 ALA A C 1
ATOM 1330 O O . ALA A 1 169 ? -4.93 26.609 24.25 1 97.69 169 ALA A O 1
ATOM 1331 N N . GLN A 1 170 ? -4.098 28.641 23.922 1 97.38 170 GLN A N 1
ATOM 1332 C CA . GLN A 1 170 ? -5.398 29.25 23.672 1 97.38 170 GLN A CA 1
ATOM 1333 C C . GLN A 1 170 ? -6.062 28.641 22.438 1 97.38 170 GLN A C 1
ATOM 1335 O O . GLN A 1 170 ? -7.25 28.312 22.469 1 97.38 170 GLN A O 1
ATOM 1340 N N . GLU A 1 171 ? -5.328 28.5 21.406 1 95.88 171 GLU A N 1
ATOM 1341 C CA . GLU A 1 171 ? -5.863 27.891 20.188 1 95.88 171 GLU A CA 1
ATOM 1342 C C . GLU A 1 171 ? -6.199 26.422 20.406 1 95.88 171 GLU A C 1
ATOM 1344 O O . GLU A 1 171 ? -7.16 25.906 19.828 1 95.88 171 GLU A O 1
ATOM 1349 N N . ALA A 1 172 ? -5.355 25.781 21.188 1 98.06 172 ALA A N 1
ATOM 1350 C CA . ALA A 1 172 ? -5.629 24.391 21.516 1 98.06 172 ALA A CA 1
ATOM 1351 C C . ALA A 1 172 ? -6.949 24.25 22.281 1 98.06 172 ALA A C 1
ATOM 1353 O O . ALA A 1 172 ? -7.699 23.297 22.062 1 98.06 172 ALA A O 1
ATOM 1354 N N . HIS A 1 173 ? -7.219 25.25 23.109 1 97.56 173 HIS A N 1
ATOM 1355 C CA . HIS A 1 173 ? -8.469 25.234 23.859 1 97.56 173 HIS A CA 1
ATOM 1356 C C . HIS A 1 173 ? -9.672 25.297 22.922 1 97.56 173 HIS A C 1
ATOM 1358 O O . HIS A 1 173 ? -10.734 24.75 23.234 1 97.56 173 HIS A O 1
ATOM 1364 N N . GLN A 1 174 ? -9.523 25.938 21.859 1 97.12 174 GLN A N 1
ATOM 1365 C CA . GLN A 1 174 ? -10.633 26.172 20.938 1 97.12 174 GLN A CA 1
ATOM 1366 C C . GLN A 1 174 ? -10.719 25.062 19.891 1 97.12 174 GLN A C 1
ATOM 1368 O O . GLN A 1 174 ? -11.703 24.969 19.156 1 97.12 174 GLN A O 1
ATOM 1373 N N . ALA A 1 175 ? -9.781 24.172 19.859 1 97.06 175 ALA A N 1
ATOM 1374 C CA . ALA A 1 175 ? -9.727 23.141 18.828 1 97.06 175 ALA A CA 1
ATOM 1375 C C . ALA A 1 175 ? -10.438 21.875 19.281 1 97.06 175 ALA A C 1
ATOM 1377 O O . ALA A 1 175 ? -10.75 21.719 20.469 1 97.06 175 ALA A O 1
ATOM 1378 N N . ARG A 1 176 ? -10.781 21.078 18.344 1 97.62 176 ARG A N 1
ATOM 1379 C CA . ARG A 1 176 ? -11.312 19.734 18.609 1 97.62 176 ARG A CA 1
ATOM 1380 C C . ARG A 1 176 ? -10.578 18.688 17.781 1 97.62 176 ARG A C 1
ATOM 1382 O O . ARG A 1 176 ? -10.016 19 16.719 1 97.62 176 ARG A O 1
ATOM 1389 N N . VAL A 1 177 ? -10.578 17.5 18.312 1 98.31 177 VAL A N 1
ATOM 1390 C CA . VAL A 1 177 ? -9.938 16.359 17.672 1 98.31 177 VAL A CA 1
ATOM 1391 C C . VAL A 1 177 ? -10.992 15.32 17.297 1 98.31 177 VAL A C 1
ATOM 1393 O O . VAL A 1 177 ? -11.789 14.906 18.141 1 98.31 177 VAL A O 1
ATOM 1396 N N . GLU A 1 178 ? -10.992 14.922 16.047 1 98 178 GLU A N 1
ATOM 1397 C CA . GLU A 1 178 ? -11.984 13.969 15.547 1 98 178 GLU A CA 1
ATOM 1398 C C . GLU A 1 178 ? -11.336 12.648 15.148 1 98 178 GLU A C 1
ATOM 1400 O O . GLU A 1 178 ? -10.523 12.602 14.219 1 98 178 GLU A O 1
ATOM 1405 N N . PHE A 1 179 ? -11.664 11.594 15.914 1 98.38 179 PHE A N 1
ATOM 1406 C CA . PHE A 1 179 ? -11.234 10.25 15.562 1 98.38 179 PHE A CA 1
ATOM 1407 C C . PHE A 1 179 ? -12.273 9.547 14.695 1 98.38 179 PHE A C 1
ATOM 1409 O O . PHE A 1 179 ? -13.469 9.828 14.805 1 98.38 179 PHE A O 1
ATOM 1416 N N . ASN A 1 180 ? -11.797 8.711 13.789 1 97.44 180 ASN A N 1
ATOM 1417 C CA . ASN A 1 180 ? -12.648 7.867 12.961 1 97.44 180 ASN A CA 1
ATOM 1418 C C . ASN A 1 180 ? -13.367 8.688 11.891 1 97.44 180 ASN A C 1
ATOM 1420 O O . ASN A 1 180 ? -14.453 8.312 11.445 1 97.44 180 ASN A O 1
ATOM 1424 N N . TYR A 1 181 ? -12.82 9.859 11.57 1 96 181 TYR A N 1
ATOM 1425 C CA . TYR A 1 181 ? -13.312 10.578 10.398 1 96 181 TYR A CA 1
ATOM 1426 C C . TYR A 1 181 ? -12.828 9.914 9.109 1 96 181 TYR A C 1
ATOM 1428 O O . TYR A 1 181 ? -11.805 10.305 8.547 1 96 181 TYR A O 1
ATOM 1436 N N . GLN A 1 182 ? -13.531 8.945 8.672 1 94.94 182 GLN A N 1
ATOM 1437 C CA . GLN A 1 182 ? -13.133 8.094 7.551 1 94.94 182 GLN A CA 1
ATOM 1438 C C . GLN A 1 182 ? -14.328 7.363 6.961 1 94.94 182 GLN A C 1
ATOM 1440 O O . GLN A 1 182 ? -15.445 7.457 7.488 1 94.94 182 GLN A O 1
ATOM 1445 N N . LYS A 1 183 ? -14.094 6.73 5.82 1 89.81 183 LYS A N 1
ATOM 1446 C CA . LYS A 1 183 ? -15.133 5.965 5.145 1 89.81 183 LYS A CA 1
ATOM 1447 C C . LYS A 1 183 ? -15.008 4.477 5.449 1 89.81 183 LYS A C 1
ATOM 1449 O O . LYS A 1 183 ? -13.906 3.975 5.68 1 89.81 183 LYS A O 1
ATOM 1454 N N . THR A 1 184 ? -16.172 3.844 5.457 1 90.56 184 THR A N 1
ATOM 1455 C CA . THR A 1 184 ? -16.188 2.389 5.551 1 90.56 184 THR A CA 1
ATOM 1456 C C . THR A 1 184 ? -15.773 1.758 4.223 1 90.56 184 THR A C 1
ATOM 1458 O O . THR A 1 184 ? -15.633 2.457 3.217 1 90.56 184 THR A O 1
ATOM 1461 N N . ALA A 1 185 ? -15.562 0.467 4.285 1 88.94 185 ALA A N 1
ATOM 1462 C CA . ALA A 1 185 ? -15.219 -0.281 3.08 1 88.94 185 ALA A CA 1
ATOM 1463 C C . ALA A 1 185 ? -16.297 -0.134 2.01 1 88.94 185 ALA A C 1
ATOM 1465 O O . ALA A 1 185 ? -16 -0.193 0.813 1 88.94 185 ALA A O 1
ATOM 1466 N N . ASP A 1 186 ? -17.531 0.12 2.369 1 88.31 186 ASP A N 1
ATOM 1467 C CA . ASP A 1 186 ? -18.641 0.267 1.427 1 88.31 186 ASP A CA 1
ATOM 1468 C C . ASP A 1 186 ? -18.828 1.729 1.039 1 88.31 186 ASP A C 1
ATOM 1470 O O . ASP A 1 186 ? -19.797 2.068 0.351 1 88.31 186 ASP A O 1
ATOM 1474 N N . GLY A 1 187 ? -17.984 2.57 1.563 1 84.62 187 GLY A N 1
ATOM 1475 C CA . GLY A 1 187 ? -17.984 3.959 1.134 1 84.62 187 GLY A CA 1
ATOM 1476 C C . GLY A 1 187 ? -18.859 4.844 2 1 84.62 187 GLY A C 1
ATOM 1477 O O . GLY A 1 187 ? -19.141 5.996 1.651 1 84.62 187 GLY A O 1
ATOM 1478 N N . LEU A 1 188 ? -19.281 4.34 3.107 1 87.44 188 LEU A N 1
ATOM 1479 C CA . LEU A 1 188 ? -20.141 5.109 4.004 1 87.44 188 LEU A CA 1
ATOM 1480 C C . LEU A 1 188 ? -19.312 5.824 5.062 1 87.44 188 LEU A C 1
ATOM 1482 O O . LEU A 1 188 ? -18.172 5.449 5.324 1 87.44 188 LEU A O 1
ATOM 1486 N N . ASP A 1 189 ? -19.891 6.859 5.617 1 89.81 189 ASP A N 1
ATOM 1487 C CA . ASP A 1 189 ? -19.219 7.594 6.684 1 89.81 189 ASP A CA 1
ATOM 1488 C C . ASP A 1 189 ? -19.188 6.781 7.977 1 89.81 189 ASP A C 1
ATOM 1490 O O . ASP A 1 189 ? -20.203 6.188 8.367 1 89.81 189 ASP A O 1
ATOM 1494 N N . CYS A 1 190 ? -18.047 6.777 8.594 1 93.81 190 CYS A N 1
ATOM 1495 C CA . CYS A 1 190 ? -17.953 6.152 9.906 1 93.81 190 CYS A CA 1
ATOM 1496 C C . CYS A 1 190 ? -18.406 7.105 11 1 93.81 190 CYS A C 1
ATOM 1498 O O . CYS A 1 190 ? -18.375 8.328 10.82 1 93.81 190 CYS A O 1
ATOM 1500 N N . PRO A 1 191 ? -18.891 6.531 12.125 1 95.5 191 PRO A N 1
ATOM 1501 C CA . PRO A 1 191 ? -19.188 7.418 13.258 1 95.5 191 PRO A CA 1
ATOM 1502 C C . PRO A 1 191 ? -17.938 8.117 13.797 1 95.5 191 PRO A C 1
ATOM 1504 O O . PRO A 1 191 ? -16.938 7.461 14.07 1 95.5 191 PRO A O 1
ATOM 1507 N N . VAL A 1 192 ? -18.062 9.375 13.969 1 96.75 192 VAL A N 1
ATOM 1508 C CA . VAL A 1 192 ? -16.938 10.195 14.398 1 96.75 192 VAL A CA 1
ATOM 1509 C C . VAL A 1 192 ? -16.984 10.398 15.914 1 96.75 192 VAL A C 1
ATOM 1511 O O . VAL A 1 192 ? -18.062 10.609 16.484 1 96.75 192 VAL A O 1
ATOM 1514 N N . SER A 1 193 ? -15.875 10.305 16.578 1 97.94 193 SER A N 1
ATOM 1515 C CA . SER A 1 193 ? -15.719 10.664 17.984 1 97.94 193 SER A CA 1
ATOM 1516 C C . SER A 1 193 ? -14.922 11.953 18.141 1 97.94 193 SER A C 1
ATOM 1518 O O . SER A 1 193 ? -13.781 12.047 17.688 1 97.94 193 SER A O 1
ATOM 1520 N N . THR A 1 194 ? -15.516 12.898 18.828 1 97.94 194 THR A N 1
ATOM 1521 C CA . THR A 1 194 ? -14.891 14.211 18.984 1 97.94 194 THR A CA 1
ATOM 1522 C C . THR A 1 194 ? -14.422 14.43 20.406 1 97.94 194 THR A C 1
ATOM 1524 O O . THR A 1 194 ? -15.156 14.141 21.359 1 97.94 194 THR A O 1
ATOM 1527 N N . PHE A 1 195 ? -13.234 14.938 20.578 1 98.56 195 PHE A N 1
ATOM 1528 C CA . PHE A 1 195 ? -12.641 15.242 21.891 1 98.56 195 PHE A CA 1
ATOM 1529 C C . PHE A 1 195 ? -12.188 16.703 21.938 1 98.56 195 PHE A C 1
ATOM 1531 O O . PHE A 1 195 ? -11.797 17.281 20.922 1 98.56 195 PHE A O 1
ATOM 1538 N N . ARG A 1 196 ? -12.25 17.25 23.109 1 98.31 196 ARG A N 1
ATOM 1539 C CA . ARG A 1 196 ? -11.625 18.531 23.391 1 98.31 196 ARG A CA 1
ATOM 1540 C C . ARG A 1 196 ? -10.211 18.359 23.906 1 98.31 196 ARG A C 1
ATOM 1542 O O . ARG A 1 196 ? -9.82 17.266 24.312 1 98.31 196 ARG A O 1
ATOM 1549 N N . LEU A 1 197 ? -9.469 19.438 23.812 1 98.5 197 LEU A N 1
ATOM 1550 C CA . LEU A 1 197 ? -8.102 19.422 24.312 1 98.5 197 LEU A CA 1
ATOM 1551 C C . LEU A 1 197 ? -8.031 20.078 25.688 1 98.5 197 LEU A C 1
ATOM 1553 O O . LEU A 1 197 ? -8.922 20.844 26.062 1 98.5 197 LEU A O 1
ATOM 1557 N N . ASP A 1 198 ? -7.055 19.672 26.438 1 98.06 198 ASP A N 1
ATOM 1558 C CA . ASP A 1 198 ? -6.828 20.219 27.781 1 98.06 198 ASP A CA 1
ATOM 1559 C C . ASP A 1 198 ? -5.398 20.734 27.922 1 98.06 198 ASP A C 1
ATOM 1561 O O . ASP A 1 198 ? -4.602 20.172 28.672 1 98.06 198 ASP A O 1
ATOM 1565 N N . PRO A 1 199 ? -5.141 21.828 27.281 1 97.75 199 PRO A N 1
ATOM 1566 C CA . PRO A 1 199 ? -3.777 22.359 27.328 1 97.75 199 PRO A CA 1
ATOM 1567 C C . PRO A 1 199 ? -3.354 22.75 28.75 1 97.75 199 PRO A C 1
ATOM 1569 O O . PRO A 1 199 ? -2.156 22.844 29.031 1 97.75 199 PRO A O 1
ATOM 1572 N N . ASP A 1 200 ? -4.27 22.938 29.688 1 96.5 200 ASP A N 1
ATOM 1573 C CA . ASP A 1 200 ? -3.939 23.281 31.078 1 96.5 200 ASP A CA 1
ATOM 1574 C C . ASP A 1 200 ? -3.258 22.109 31.781 1 96.5 200 ASP A C 1
ATOM 1576 O O . ASP A 1 200 ? -2.422 22.312 32.656 1 96.5 200 ASP A O 1
ATOM 1580 N N . SER A 1 201 ? -3.588 20.922 31.375 1 95.81 201 SER A N 1
ATOM 1581 C CA . SER A 1 201 ? -3.014 19.719 32 1 95.81 201 SER A CA 1
ATOM 1582 C C . SER A 1 201 ? -1.732 19.297 31.297 1 95.81 201 SER A C 1
ATOM 1584 O O . SER A 1 201 ? -0.952 18.516 31.844 1 95.81 201 SER A O 1
ATOM 1586 N N . GLY A 1 202 ? -1.559 19.781 30.078 1 96.56 202 GLY A N 1
ATOM 1587 C CA . GLY A 1 202 ? -0.354 19.422 29.344 1 96.56 202 GLY A CA 1
ATOM 1588 C C . GLY A 1 202 ? -0.279 20.078 27.969 1 96.56 202 GLY A C 1
ATOM 1589 O O . GLY A 1 202 ? -1.129 19.828 27.109 1 96.56 202 GLY A O 1
ATOM 1590 N N . PHE A 1 203 ? 0.734 20.953 27.828 1 97.81 203 PHE A N 1
ATOM 1591 C CA . PHE A 1 203 ? 0.971 21.641 26.562 1 97.81 203 PHE A CA 1
ATOM 1592 C C . PHE A 1 203 ? 2.455 21.938 26.375 1 97.81 203 PHE A C 1
ATOM 1594 O O . PHE A 1 203 ? 3.092 22.5 27.266 1 97.81 203 PHE A O 1
ATOM 1601 N N . ALA A 1 204 ? 2.998 21.438 25.375 1 97.81 204 ALA A N 1
ATOM 1602 C CA . ALA A 1 204 ? 4.363 21.75 24.953 1 97.81 204 ALA A CA 1
ATOM 1603 C C . ALA A 1 204 ? 4.449 21.938 23.438 1 97.81 204 ALA A C 1
ATOM 1605 O O . ALA A 1 204 ? 3.814 21.203 22.688 1 97.81 204 ALA A O 1
ATOM 1606 N N . THR A 1 205 ? 5.141 22.922 23.047 1 97.56 205 THR A N 1
ATOM 1607 C CA . THR A 1 205 ? 5.277 23.188 21.625 1 97.56 205 THR A CA 1
ATOM 1608 C C . THR A 1 205 ? 6.668 23.734 21.297 1 97.56 205 THR A C 1
ATOM 1610 O O . THR A 1 205 ? 7.371 24.203 22.188 1 97.56 205 THR A O 1
ATOM 1613 N N . ALA A 1 206 ? 7.102 23.5 20.156 1 95 206 ALA A N 1
ATOM 1614 C CA . ALA A 1 206 ? 8.375 24.016 19.656 1 95 206 ALA A CA 1
ATOM 1615 C C . ALA A 1 206 ? 8.203 24.641 18.266 1 95 206 ALA A C 1
ATOM 1617 O O . ALA A 1 206 ? 8.023 23.938 17.281 1 95 206 ALA A O 1
ATOM 1618 N N . ALA A 1 207 ? 8.328 25.875 18.203 1 90.38 207 ALA A N 1
ATOM 1619 C CA . ALA A 1 207 ? 8.148 26.594 16.938 1 90.38 207 ALA A CA 1
ATOM 1620 C C . ALA A 1 207 ? 9.25 26.234 15.938 1 90.38 207 ALA A C 1
ATOM 1622 O O . ALA A 1 207 ? 8.977 26.031 14.758 1 90.38 207 ALA A O 1
ATOM 1623 N N . GLU A 1 208 ? 10.461 26.109 16.391 1 85.12 208 GLU A N 1
ATOM 1624 C CA . GLU A 1 208 ? 11.602 25.844 15.523 1 85.12 208 GLU A CA 1
ATOM 1625 C C . GLU A 1 208 ? 11.508 24.469 14.891 1 85.12 208 GLU A C 1
ATOM 1627 O O . GLU A 1 208 ? 11.883 24.281 13.734 1 85.12 208 GLU A O 1
ATOM 1632 N N . ASP A 1 209 ? 10.961 23.547 15.664 1 90.12 209 ASP A N 1
ATOM 1633 C CA . ASP A 1 209 ? 10.891 22.172 15.18 1 90.12 209 ASP A CA 1
ATOM 1634 C C . ASP A 1 209 ? 9.469 21.828 14.742 1 90.12 209 ASP A C 1
ATOM 1636 O O . ASP A 1 209 ? 9.211 20.688 14.32 1 90.12 209 ASP A O 1
ATOM 1640 N N . ASP A 1 210 ? 8.57 22.672 14.922 1 91.5 210 ASP A N 1
ATOM 1641 C CA . ASP A 1 210 ? 7.203 22.609 14.422 1 91.5 210 ASP A CA 1
ATOM 1642 C C . ASP A 1 210 ? 6.477 21.375 14.945 1 91.5 210 ASP A C 1
ATOM 1644 O O . ASP A 1 210 ? 5.93 20.594 14.164 1 91.5 210 ASP A O 1
ATOM 1648 N N . TRP A 1 211 ? 6.473 21.25 16.219 1 96.56 211 TRP A N 1
ATOM 1649 C CA . TRP A 1 211 ? 5.645 20.219 16.828 1 96.56 211 TRP A CA 1
ATOM 1650 C C . TRP A 1 211 ? 4.914 20.766 18.047 1 96.56 211 TRP A C 1
ATOM 1652 O O . TRP A 1 211 ? 5.348 21.734 18.656 1 96.56 211 TRP A O 1
ATOM 1662 N N . THR A 1 212 ? 3.783 20.219 18.328 1 98.12 212 THR A N 1
ATOM 1663 C CA . THR A 1 212 ? 3.002 20.5 19.516 1 98.12 212 THR A CA 1
ATOM 1664 C C . THR A 1 212 ? 2.51 19.203 20.172 1 98.12 212 THR A C 1
ATOM 1666 O O . THR A 1 212 ? 2.064 18.297 19.469 1 98.12 212 THR A O 1
ATOM 1669 N N . LEU A 1 213 ? 2.654 19.125 21.484 1 98.5 213 LEU A N 1
ATOM 1670 C CA . LEU A 1 213 ? 2.045 18.125 22.344 1 98.5 213 LEU A CA 1
ATOM 1671 C C . LEU A 1 213 ? 0.957 18.75 23.219 1 98.5 213 LEU A C 1
ATOM 1673 O O . LEU A 1 213 ? 1.171 19.797 23.828 1 98.5 213 LEU A O 1
ATOM 1677 N N . VAL A 1 214 ? -0.179 18.125 23.172 1 98.62 214 VAL A N 1
ATOM 1678 C CA . VAL A 1 214 ? -1.242 18.656 24.016 1 98.62 214 VAL A CA 1
ATOM 1679 C C . VAL A 1 214 ? -2.094 17.516 24.547 1 98.62 214 VAL A C 1
ATOM 1681 O O . VAL A 1 214 ? -2.389 16.547 23.828 1 98.62 214 VAL A O 1
ATOM 1684 N N . ARG A 1 215 ? -2.463 17.594 25.766 1 98.31 215 ARG A N 1
ATOM 1685 C CA . ARG A 1 215 ? -3.295 16.578 26.391 1 98.31 215 ARG A CA 1
ATOM 1686 C C . ARG A 1 215 ? -4.73 16.641 25.891 1 98.31 215 ARG A C 1
ATOM 1688 O O . ARG A 1 215 ? -5.285 17.734 25.734 1 98.31 215 ARG A O 1
ATOM 1695 N N . ILE A 1 216 ? -5.266 15.539 25.641 1 98.25 216 ILE A N 1
ATOM 1696 C CA . ILE A 1 216 ? -6.676 15.43 25.281 1 98.25 216 ILE A CA 1
ATOM 1697 C C . ILE A 1 216 ? -7.523 15.312 26.547 1 98.25 216 ILE A C 1
ATOM 1699 O O . ILE A 1 216 ? -7.129 14.641 27.5 1 98.25 216 ILE A O 1
ATOM 1703 N N . LEU A 1 217 ? -8.664 15.992 26.562 1 97.62 217 LEU A N 1
ATOM 1704 C CA . LEU A 1 217 ? -9.594 15.844 27.672 1 97.62 217 LEU A CA 1
ATOM 1705 C C . LEU A 1 217 ? -10.266 14.477 27.641 1 97.62 217 LEU A C 1
ATOM 1707 O O . LEU A 1 217 ? -10.852 14.094 26.625 1 97.62 217 LEU A O 1
ATOM 1711 N N . GLY A 1 218 ? -10.18 13.719 28.719 1 96.25 218 GLY A N 1
ATOM 1712 C CA . GLY A 1 218 ? -10.734 12.375 28.781 1 96.25 218 GLY A CA 1
ATOM 1713 C C . GLY A 1 218 ? -9.703 11.297 28.5 1 96.25 218 GLY A C 1
ATOM 1714 O O . GLY A 1 218 ? -8.5 11.57 28.453 1 96.25 218 GLY A O 1
ATOM 1715 N N . ASP A 1 219 ? -10.148 10.016 28.359 1 97.56 219 ASP A N 1
ATOM 1716 C CA . ASP A 1 219 ? -9.258 8.883 28.141 1 97.56 219 ASP A CA 1
ATOM 1717 C C . ASP A 1 219 ? -9.367 8.367 26.719 1 97.56 219 ASP A C 1
ATOM 1719 O O . ASP A 1 219 ? -9.859 7.262 26.484 1 97.56 219 ASP A O 1
ATOM 1723 N N . ALA A 1 220 ? -8.875 9.148 25.828 1 98 220 ALA A N 1
ATOM 1724 C CA . ALA A 1 220 ? -8.922 8.789 24.406 1 98 220 ALA A CA 1
ATOM 1725 C C . ALA A 1 220 ? -8.125 7.52 24.141 1 98 220 ALA A C 1
ATOM 1727 O O . ALA A 1 220 ? -8.461 6.746 23.234 1 98 220 ALA A O 1
ATOM 1728 N N . ASN A 1 221 ? -7.02 7.273 24.922 1 98.38 221 ASN A N 1
ATOM 1729 C CA . ASN A 1 221 ? -6.203 6.078 24.734 1 98.38 221 ASN A CA 1
ATOM 1730 C C . ASN A 1 221 ? -7.016 4.805 24.938 1 98.38 221 ASN A C 1
ATOM 1732 O O . ASN A 1 221 ? -6.797 3.803 24.25 1 98.38 221 ASN A O 1
ATOM 1736 N N . ALA A 1 222 ? -7.953 4.824 25.797 1 97.94 222 ALA A N 1
ATOM 1737 C CA . ALA A 1 222 ? -8.773 3.652 26.062 1 97.94 222 ALA A CA 1
ATOM 1738 C C . ALA A 1 222 ? -9.617 3.277 24.859 1 97.94 222 ALA A C 1
ATOM 1740 O O . ALA A 1 222 ? -9.875 2.096 24.609 1 97.94 222 ALA A O 1
ATOM 1741 N N . GLU A 1 223 ? -9.977 4.242 24.125 1 97.44 223 GLU A N 1
ATOM 1742 C CA . GLU A 1 223 ? -10.883 4.004 23 1 97.44 223 GLU A CA 1
ATOM 1743 C C . GLU A 1 223 ? -10.117 3.855 21.688 1 97.44 223 GLU A C 1
ATOM 1745 O O . GLU A 1 223 ? -10.469 3.021 20.844 1 97.44 223 GLU A O 1
ATOM 1750 N N . TRP A 1 224 ? -9.07 4.645 21.547 1 98.25 224 TRP A N 1
ATOM 1751 C CA . TRP A 1 224 ? -8.5 4.785 20.203 1 98.25 224 TRP A CA 1
ATOM 1752 C C . TRP A 1 224 ? -7.039 4.352 20.188 1 98.25 224 TRP A C 1
ATOM 1754 O O . TRP A 1 224 ? -6.352 4.5 19.172 1 98.25 224 TRP A O 1
ATOM 1764 N N . GLY A 1 225 ? -6.543 3.818 21.312 1 97.94 225 GLY A N 1
ATOM 1765 C CA . GLY A 1 225 ? -5.176 3.32 21.391 1 97.94 225 GLY A CA 1
ATOM 1766 C C . GLY A 1 225 ? -4.141 4.426 21.406 1 97.94 225 GLY A C 1
ATOM 1767 O O . GLY A 1 225 ? -4.438 5.562 21.781 1 97.94 225 GLY A O 1
ATOM 1768 N N . ALA A 1 226 ? -2.891 4.059 21.141 1 98.56 226 ALA A N 1
ATOM 1769 C CA . ALA A 1 226 ? -1.77 4.996 21.125 1 98.56 226 ALA A CA 1
ATOM 1770 C C . ALA A 1 226 ? -0.72 4.578 20.094 1 98.56 226 ALA A C 1
ATOM 1772 O O . ALA A 1 226 ? -0.561 3.391 19.812 1 98.56 226 ALA A O 1
ATOM 1773 N N . LEU A 1 227 ? -0.147 5.531 19.484 1 98.62 227 LEU A N 1
ATOM 1774 C CA . LEU A 1 227 ? 1.097 5.309 18.75 1 98.62 227 LEU A CA 1
ATOM 1775 C C . LEU A 1 227 ? 2.305 5.559 19.656 1 98.62 227 LEU A C 1
ATOM 1777 O O . LEU A 1 227 ? 2.662 6.711 19.906 1 98.62 227 LEU A O 1
ATOM 1781 N N . PRO A 1 228 ? 2.893 4.492 20.125 1 97.44 228 PRO A N 1
ATOM 1782 C CA . PRO A 1 228 ? 4.059 4.715 20.984 1 97.44 228 PRO A CA 1
ATOM 1783 C C . PRO A 1 228 ? 5.211 5.398 20.25 1 97.44 228 PRO A C 1
ATOM 1785 O O . PRO A 1 228 ? 5.461 5.105 19.078 1 97.44 228 PRO A O 1
ATOM 1788 N N . LEU A 1 229 ? 5.828 6.305 20.906 1 97.69 229 LEU A N 1
ATOM 1789 C CA . LEU A 1 229 ? 6.992 6.977 20.344 1 97.69 229 LEU A CA 1
ATOM 1790 C C . LEU A 1 229 ? 8.289 6.375 20.891 1 97.69 229 LEU A C 1
ATOM 1792 O O . LEU A 1 229 ? 8.523 6.379 22.094 1 97.69 229 LEU A O 1
ATOM 1796 N N . ARG A 1 230 ? 9.031 5.82 20.016 1 96.12 230 ARG A N 1
ATOM 1797 C CA . ARG A 1 230 ? 10.344 5.262 20.312 1 96.12 230 ARG A CA 1
ATOM 1798 C C . ARG A 1 230 ? 11.422 5.895 19.438 1 96.12 230 ARG A C 1
ATOM 1800 O O . ARG A 1 230 ? 11.148 6.312 18.312 1 96.12 230 ARG A O 1
ATOM 1807 N N . PRO A 1 231 ? 12.617 6.008 20.047 1 95.56 231 PRO A N 1
ATOM 1808 C CA . PRO A 1 231 ? 13.688 6.574 19.219 1 95.56 231 PRO A CA 1
ATOM 1809 C C . PRO A 1 231 ? 13.852 5.852 17.891 1 95.56 231 PRO A C 1
ATOM 1811 O O . PRO A 1 231 ? 13.742 4.625 17.828 1 95.56 231 PRO A O 1
ATOM 1814 N N . ALA A 1 232 ? 13.969 6.676 16.922 1 94 232 ALA A N 1
ATOM 1815 C CA . ALA A 1 232 ? 14.078 6.121 15.578 1 94 232 ALA A CA 1
ATOM 1816 C C . ALA A 1 232 ? 15.367 6.574 14.898 1 94 232 ALA A C 1
ATOM 1818 O O . ALA A 1 232 ? 15.906 7.641 15.219 1 94 232 ALA A O 1
ATOM 1819 N N . THR A 1 233 ? 15.883 5.734 13.906 1 92.12 233 THR A N 1
ATOM 1820 C CA . THR A 1 233 ? 17.047 6.055 13.094 1 92.12 233 THR A CA 1
ATOM 1821 C C . THR A 1 233 ? 16.766 5.801 11.617 1 92.12 233 THR A C 1
ATOM 1823 O O . THR A 1 233 ? 17.391 4.938 10.992 1 92.12 233 THR A O 1
ATOM 1826 N N . PRO A 1 234 ? 15.844 6.598 11.109 1 90.75 234 PRO A N 1
ATOM 1827 C CA . PRO A 1 234 ? 15.57 6.418 9.688 1 90.75 234 PRO A CA 1
ATOM 1828 C C . PRO A 1 234 ? 16.812 6.629 8.812 1 90.75 234 PRO A C 1
ATOM 1830 O O . PRO A 1 234 ? 17.703 7.387 9.188 1 90.75 234 PRO A O 1
ATOM 1833 N N . ARG A 1 235 ? 16.859 5.938 7.68 1 84.94 235 ARG A N 1
ATOM 1834 C CA . ARG A 1 235 ? 17.953 6.012 6.723 1 84.94 235 ARG A CA 1
ATOM 1835 C C . ARG A 1 235 ? 17.438 6.348 5.328 1 84.94 235 ARG A C 1
ATOM 1837 O O . ARG A 1 235 ? 16.266 6.09 5.008 1 84.94 235 ARG A O 1
ATOM 1844 N N . LYS A 1 236 ? 18.312 6.871 4.637 1 78.12 236 LYS A N 1
ATOM 1845 C CA . LYS A 1 236 ? 18 7.117 3.23 1 78.12 236 LYS A CA 1
ATOM 1846 C C . LYS A 1 236 ? 17.5 5.844 2.547 1 78.12 236 LYS A C 1
ATOM 1848 O O . LYS A 1 236 ? 18.016 4.758 2.793 1 78.12 236 LYS A O 1
ATOM 1853 N N . ASN A 1 237 ? 16.391 5.996 1.768 1 73 237 ASN A N 1
ATOM 1854 C CA . ASN A 1 237 ? 15.789 4.953 0.946 1 73 237 ASN A CA 1
ATOM 1855 C C . ASN A 1 237 ? 14.859 4.055 1.764 1 73 237 ASN A C 1
ATOM 1857 O O . ASN A 1 237 ? 14.32 3.076 1.247 1 73 237 ASN A O 1
ATOM 1861 N N . ASP A 1 238 ? 14.758 4.453 3.047 1 81.38 238 ASP A N 1
ATOM 1862 C CA . ASP A 1 238 ? 13.703 3.783 3.799 1 81.38 238 ASP A CA 1
ATOM 1863 C C . ASP A 1 238 ? 12.32 4.129 3.238 1 81.38 238 ASP A C 1
ATOM 1865 O O . ASP A 1 238 ? 12.086 5.266 2.818 1 81.38 238 ASP A O 1
ATOM 1869 N N . ARG A 1 239 ? 11.477 3.156 3.252 1 83.12 239 ARG A N 1
ATOM 1870 C CA . ARG A 1 239 ? 10.094 3.432 2.889 1 83.12 239 ARG A CA 1
ATOM 1871 C C . ARG A 1 239 ? 9.336 4.059 4.051 1 83.12 239 ARG A C 1
ATOM 1873 O O . ARG A 1 239 ? 9.562 3.705 5.211 1 83.12 239 ARG A O 1
ATOM 1880 N N . VAL A 1 240 ? 8.43 4.957 3.664 1 88.75 240 VAL A N 1
ATOM 1881 C CA . VAL A 1 240 ? 7.621 5.582 4.707 1 88.75 240 VAL A CA 1
ATOM 1882 C C . VAL A 1 240 ? 6.145 5.5 4.332 1 88.75 240 VAL A C 1
ATOM 1884 O O . VAL A 1 240 ? 5.801 5.391 3.152 1 88.75 240 VAL A O 1
ATOM 1887 N N . ILE A 1 241 ? 5.32 5.504 5.32 1 91.69 241 ILE A N 1
ATOM 1888 C CA . ILE A 1 241 ? 3.865 5.484 5.195 1 91.69 241 ILE A CA 1
ATOM 1889 C C . ILE A 1 241 ? 3.264 6.633 6.004 1 91.69 241 ILE A C 1
ATOM 1891 O O . ILE A 1 241 ? 3.697 6.902 7.125 1 91.69 241 ILE A O 1
ATOM 1895 N N . ILE A 1 242 ? 2.342 7.281 5.359 1 92.19 242 ILE A N 1
ATOM 1896 C CA . ILE A 1 242 ? 1.708 8.391 6.066 1 92.19 242 ILE A CA 1
ATOM 1897 C C . ILE A 1 242 ? 0.203 8.156 6.156 1 92.19 242 ILE A C 1
ATOM 1899 O O . ILE A 1 242 ? -0.438 7.809 5.16 1 92.19 242 ILE A O 1
ATOM 1903 N N . ILE A 1 243 ? -0.365 8.203 7.305 1 95.75 243 ILE A N 1
ATOM 1904 C CA . ILE A 1 243 ? -1.808 8.25 7.516 1 95.75 243 ILE A CA 1
ATOM 1905 C C . ILE A 1 243 ? -2.229 9.664 7.906 1 95.75 243 ILE A C 1
ATOM 1907 O O . ILE A 1 243 ? -1.686 10.242 8.852 1 95.75 243 ILE A O 1
ATOM 1911 N N . GLN A 1 244 ? -3.195 10.172 7.16 1 92.25 244 GLN A N 1
ATOM 1912 C CA . GLN A 1 244 ? -3.404 11.617 7.184 1 92.25 244 GLN A CA 1
ATOM 1913 C C . GLN A 1 244 ? -4.859 11.969 6.879 1 92.25 244 GLN A C 1
ATOM 1915 O O . GLN A 1 244 ? -5.668 11.086 6.582 1 92.25 244 GLN A O 1
ATOM 1920 N N . HIS A 1 245 ? -5.148 13.266 7.148 1 88.19 245 HIS A N 1
ATOM 1921 C CA . HIS A 1 245 ? -6.402 13.883 6.723 1 88.19 245 HIS A CA 1
ATOM 1922 C C . HIS A 1 245 ? -6.152 15 5.719 1 88.19 245 HIS A C 1
ATOM 1924 O O . HIS A 1 245 ? -6.309 16.188 6.043 1 88.19 245 HIS A O 1
ATOM 1930 N N . PRO A 1 246 ? -5.82 14.562 4.508 1 77.25 246 PRO A N 1
ATOM 1931 C CA . PRO A 1 246 ? -5.531 15.586 3.502 1 77.25 246 PRO A CA 1
ATOM 1932 C C . PRO A 1 246 ? -6.734 16.484 3.209 1 77.25 246 PRO A C 1
ATOM 1934 O O . PRO A 1 246 ? -7.867 15.992 3.141 1 77.25 246 PRO A O 1
ATOM 1937 N N . SER A 1 247 ? -6.434 17.766 3.227 1 72.88 247 SER A N 1
ATOM 1938 C CA . SER A 1 247 ? -7.445 18.781 2.961 1 72.88 247 SER A CA 1
ATOM 1939 C C . SER A 1 247 ? -8.586 18.703 3.967 1 72.88 247 SER A C 1
ATOM 1941 O O . SER A 1 247 ? -9.734 19.016 3.639 1 72.88 247 SER A O 1
ATOM 1943 N N . GLY A 1 248 ? -8.305 18.156 5.051 1 79.38 248 GLY A N 1
ATOM 1944 C CA . GLY A 1 248 ? -9.289 18.047 6.109 1 79.38 248 GLY A CA 1
ATOM 1945 C C . GLY A 1 248 ? -10.328 16.969 5.844 1 79.38 248 GLY A C 1
ATOM 1946 O O . GLY A 1 248 ? -11.336 16.875 6.547 1 79.38 248 GLY A O 1
ATOM 1947 N N . GLY A 1 249 ? -10.125 16.172 4.883 1 81.94 249 GLY A N 1
ATOM 1948 C CA . GLY A 1 249 ? -11.078 15.148 4.488 1 81.94 249 GLY A CA 1
ATOM 1949 C C . GLY A 1 249 ? -10.914 13.852 5.262 1 81.94 249 GLY A C 1
ATOM 1950 O O . GLY A 1 249 ? -10.188 13.805 6.258 1 81.94 249 GLY A O 1
ATOM 1951 N N . PRO A 1 250 ? -11.695 12.867 4.789 1 88.75 250 PRO A N 1
ATOM 1952 C CA . PRO A 1 250 ? -11.602 11.57 5.449 1 88.75 250 PRO A CA 1
ATOM 1953 C C . PRO A 1 250 ? -10.18 11.008 5.477 1 88.75 250 PRO A C 1
ATOM 1955 O O . PRO A 1 250 ? -9.367 11.359 4.625 1 88.75 250 PRO A O 1
ATOM 1958 N N . LYS A 1 251 ? -9.984 10.172 6.473 1 95 251 LYS A N 1
ATOM 1959 C CA . LYS A 1 251 ? -8.664 9.594 6.703 1 95 251 LYS A CA 1
ATOM 1960 C C . LYS A 1 251 ? -8.164 8.867 5.461 1 95 251 LYS A C 1
ATOM 1962 O O . LYS A 1 251 ? -8.891 8.078 4.859 1 95 251 LYS A O 1
ATOM 1967 N N . GLN A 1 252 ? -6.957 9.211 5.086 1 89.5 252 GLN A N 1
ATOM 1968 C CA . GLN A 1 252 ? -6.316 8.594 3.934 1 89.5 252 GLN A CA 1
ATOM 1969 C C . GLN A 1 252 ? -4.906 8.117 4.273 1 89.5 252 GLN A C 1
ATOM 1971 O O . GLN A 1 252 ? -4.324 8.555 5.27 1 89.5 252 GLN A O 1
ATOM 1976 N N . ILE A 1 253 ? -4.418 7.16 3.463 1 90.81 253 ILE A N 1
ATOM 1977 C CA . ILE A 1 253 ? -3.086 6.586 3.627 1 90.81 253 ILE A CA 1
ATOM 1978 C C . ILE A 1 253 ? -2.285 6.762 2.338 1 90.81 253 ILE A C 1
ATOM 1980 O O . ILE A 1 253 ? -2.832 6.641 1.239 1 90.81 253 ILE A O 1
ATOM 1984 N N . ALA A 1 254 ? -1.05 7.215 2.424 1 84.75 254 ALA A N 1
ATOM 1985 C CA . ALA A 1 254 ? -0.078 7.23 1.333 1 84.75 254 ALA A CA 1
ATOM 1986 C C . ALA A 1 254 ? 1.016 6.191 1.557 1 84.75 254 ALA A C 1
ATOM 1988 O O . ALA A 1 254 ? 1.746 6.254 2.549 1 84.75 254 ALA A O 1
ATOM 1989 N N . MET A 1 255 ? 1.155 5.258 0.638 1 81.75 255 MET A N 1
ATOM 1990 C CA . MET A 1 255 ? 2.1 4.168 0.873 1 81.75 255 MET A CA 1
ATOM 1991 C C . MET A 1 255 ? 2.928 3.885 -0.377 1 81.75 255 MET A C 1
ATOM 1993 O O . MET A 1 255 ? 3.82 3.037 -0.356 1 81.75 255 MET A O 1
ATOM 1997 N N . TYR A 1 256 ? 2.611 4.547 -1.479 1 71.19 256 TYR A N 1
ATOM 1998 C CA . TYR A 1 256 ? 3.309 4.254 -2.727 1 71.19 256 TYR A CA 1
ATOM 1999 C C . TYR A 1 256 ? 4.492 5.191 -2.924 1 71.19 256 TYR A C 1
ATOM 2001 O O . TYR A 1 256 ? 4.406 6.383 -2.619 1 71.19 256 TYR A O 1
ATOM 2009 N N . HIS A 1 257 ? 5.578 4.836 -3.424 1 63.34 257 HIS A N 1
ATOM 2010 C CA . HIS A 1 257 ? 6.727 5.625 -3.854 1 63.34 257 HIS A CA 1
ATOM 2011 C C . HIS A 1 257 ? 7.199 6.559 -2.746 1 63.34 257 HIS A C 1
ATOM 2013 O O . HIS A 1 257 ? 7.508 7.727 -3.004 1 63.34 257 HIS A O 1
ATOM 2019 N N . ASN A 1 258 ? 7.047 6.078 -1.531 1 72.94 258 ASN A N 1
ATOM 2020 C CA . ASN A 1 258 ? 7.406 6.918 -0.392 1 72.94 258 ASN A CA 1
ATOM 2021 C C . ASN A 1 258 ? 8.742 6.496 0.212 1 72.94 258 ASN A C 1
ATOM 2023 O O . ASN A 1 258 ? 8.812 5.523 0.968 1 72.94 258 ASN A O 1
ATOM 2027 N N . MET A 1 259 ? 9.719 7.207 -0.309 1 73.94 259 MET A N 1
ATOM 2028 C CA . MET A 1 259 ? 11.055 6.863 0.163 1 73.94 259 MET A CA 1
ATOM 2029 C C . MET A 1 259 ? 11.742 8.07 0.789 1 73.94 259 MET A C 1
ATOM 2031 O O . MET A 1 259 ? 11.641 9.188 0.271 1 73.94 259 MET A O 1
ATOM 2035 N N . VAL A 1 260 ? 12.508 7.75 1.795 1 79.44 260 VAL A N 1
ATOM 2036 C CA . VAL A 1 260 ? 13.305 8.797 2.438 1 79.44 260 VAL A CA 1
ATOM 2037 C C . VAL A 1 260 ? 14.422 9.242 1.504 1 79.44 260 VAL A C 1
ATOM 2039 O O . VAL A 1 260 ? 15.188 8.414 0.996 1 79.44 260 VAL A O 1
ATOM 2042 N N . ALA A 1 261 ? 14.461 10.453 1.338 1 71.56 261 ALA A N 1
ATOM 2043 C CA . ALA A 1 261 ? 15.484 11.023 0.462 1 71.56 261 ALA A CA 1
ATOM 2044 C C . ALA A 1 261 ? 16.641 11.586 1.271 1 71.56 261 ALA A C 1
ATOM 2046 O O . ALA A 1 261 ? 17.797 11.594 0.808 1 71.56 261 ALA A O 1
ATOM 2047 N N . TYR A 1 262 ? 16.328 12.094 2.42 1 75.5 262 TYR A N 1
ATOM 2048 C CA . TYR A 1 262 ? 17.312 12.75 3.268 1 75.5 262 TYR A CA 1
ATOM 2049 C C . TYR A 1 262 ? 16.906 12.688 4.734 1 75.5 262 TYR A C 1
ATOM 2051 O O . TYR A 1 262 ? 15.711 12.719 5.055 1 75.5 262 TYR A O 1
ATOM 2059 N N . VAL A 1 263 ? 17.984 12.461 5.52 1 84.56 263 VAL A N 1
ATOM 2060 C CA . VAL A 1 263 ? 17.734 12.445 6.957 1 84.56 263 VAL A CA 1
ATOM 2061 C C . VAL A 1 263 ? 18.844 13.211 7.684 1 84.56 263 VAL A C 1
ATOM 2063 O O . VAL A 1 263 ? 20.016 13.078 7.355 1 84.56 263 VAL A O 1
ATOM 2066 N N . ASP A 1 264 ? 18.469 14.102 8.578 1 83.62 264 ASP A N 1
ATOM 2067 C CA . ASP A 1 264 ? 19.375 14.633 9.586 1 83.62 264 ASP A CA 1
ATOM 2068 C C . ASP A 1 264 ? 18.766 14.547 10.984 1 83.62 264 ASP A C 1
ATOM 2070 O O . ASP A 1 264 ? 17.859 13.758 11.219 1 83.62 264 ASP A O 1
ATOM 2074 N N . ASP A 1 265 ? 19.359 15.234 11.867 1 86.56 265 ASP A N 1
ATOM 2075 C CA . ASP A 1 265 ? 18.938 15.102 13.258 1 86.56 265 ASP A CA 1
ATOM 2076 C C . ASP A 1 265 ? 17.594 15.773 13.5 1 86.56 265 ASP A C 1
ATOM 2078 O O . ASP A 1 265 ? 16.953 15.539 14.531 1 86.56 265 ASP A O 1
ATOM 2082 N N . ARG A 1 266 ? 17.172 16.547 12.547 1 87.81 266 ARG A N 1
ATOM 2083 C CA . ARG A 1 266 ? 15.977 17.344 12.82 1 87.81 266 ARG A CA 1
ATOM 2084 C C . ARG A 1 266 ? 14.867 17.047 11.812 1 87.81 266 ARG A C 1
ATOM 2086 O O . ARG A 1 266 ? 13.688 17.172 12.133 1 87.81 266 ARG A O 1
ATOM 2093 N N . ARG A 1 267 ? 15.367 16.625 10.609 1 86.62 267 ARG A N 1
ATOM 2094 C CA . ARG A 1 267 ? 14.391 16.547 9.531 1 86.62 267 ARG A CA 1
ATOM 2095 C C . ARG A 1 267 ? 14.586 15.266 8.711 1 86.62 267 ARG A C 1
ATOM 2097 O O . ARG A 1 267 ? 15.695 14.758 8.602 1 86.62 267 ARG A O 1
ATOM 2104 N N . ILE A 1 268 ? 13.438 14.828 8.266 1 86.5 268 ILE A N 1
ATOM 2105 C CA . ILE A 1 268 ? 13.406 13.75 7.281 1 86.5 268 ILE A CA 1
ATOM 2106 C C . ILE A 1 268 ? 12.695 14.227 6.016 1 86.5 268 ILE A C 1
ATOM 2108 O O . ILE A 1 268 ? 11.617 14.82 6.086 1 86.5 268 ILE A O 1
ATOM 2112 N N . GLN A 1 269 ? 13.375 13.992 4.934 1 79.94 269 GLN A N 1
ATOM 2113 C CA . GLN A 1 269 ? 12.758 14.344 3.66 1 79.94 269 GLN A CA 1
ATOM 2114 C C . GLN A 1 269 ? 12.422 13.094 2.848 1 79.94 269 GLN A C 1
ATOM 2116 O O . GLN A 1 269 ? 13.188 12.133 2.826 1 79.94 269 GLN A O 1
ATOM 2121 N N . TYR A 1 270 ? 11.25 13.125 2.322 1 77 270 TYR A N 1
ATOM 2122 C CA . TYR A 1 270 ? 10.789 11.953 1.581 1 77 270 TYR A CA 1
ATOM 2123 C C . TYR A 1 270 ? 9.875 12.367 0.429 1 77 270 TYR A C 1
ATOM 2125 O O . TYR A 1 270 ? 9.352 13.484 0.415 1 77 270 TYR A O 1
ATOM 2133 N N . LEU A 1 271 ? 9.758 11.344 -0.483 1 66.06 271 LEU A N 1
ATOM 2134 C CA . LEU A 1 271 ? 8.852 11.5 -1.612 1 66.06 271 LEU A CA 1
ATOM 2135 C C . LEU A 1 271 ? 7.484 10.898 -1.298 1 66.06 271 LEU A C 1
ATOM 2137 O O . LEU A 1 271 ? 7.379 9.703 -1.023 1 66.06 271 LEU A O 1
ATOM 2141 N N . THR A 1 272 ? 6.488 11.719 -0.926 1 63.78 272 THR A N 1
ATOM 2142 C CA . THR A 1 272 ? 5.148 11.211 -0.666 1 63.78 272 THR A CA 1
ATOM 2143 C C . THR A 1 272 ? 4.09 12.172 -1.201 1 63.78 272 THR A C 1
ATOM 2145 O O . THR A 1 272 ? 4.371 13.344 -1.428 1 63.78 272 THR A O 1
ATOM 2148 N N . ASP A 1 273 ? 2.992 11.555 -1.489 1 59.62 273 ASP A N 1
ATOM 2149 C CA . ASP A 1 273 ? 1.861 12.406 -1.852 1 59.62 273 ASP A CA 1
ATOM 2150 C C . ASP A 1 273 ? 1.161 12.945 -0.608 1 59.62 273 ASP A C 1
ATOM 2152 O O . ASP A 1 273 ? 0.734 12.18 0.256 1 59.62 273 ASP A O 1
ATOM 2156 N N . THR A 1 274 ? 1.381 14.148 -0.342 1 58.28 274 THR A N 1
ATOM 2157 C CA . THR A 1 274 ? 0.654 14.844 0.716 1 58.28 274 THR A CA 1
ATOM 2158 C C . THR A 1 274 ? -0.036 16.094 0.172 1 58.28 274 THR A C 1
ATOM 2160 O O . THR A 1 274 ? 0.261 16.531 -0.938 1 58.28 274 THR A O 1
ATOM 2163 N N . LEU A 1 275 ? -1.12 16.406 0.808 1 58.69 275 LEU A N 1
ATOM 2164 C CA . LEU A 1 275 ? -1.868 17.625 0.523 1 58.69 275 LEU A CA 1
ATOM 2165 C C . LEU A 1 275 ? -1.987 18.5 1.771 1 58.69 275 LEU A C 1
ATOM 2167 O O . LEU A 1 275 ? -1.737 18.031 2.883 1 58.69 275 LEU A O 1
ATOM 2171 N N . PRO A 1 276 ? -2.221 19.719 1.508 1 57.19 276 PRO A N 1
ATOM 2172 C CA . PRO A 1 276 ? -2.561 20.5 2.701 1 57.19 276 PRO A CA 1
ATOM 2173 C C . PRO A 1 276 ? -3.529 19.766 3.627 1 57.19 276 PRO A C 1
ATOM 2175 O O . PRO A 1 276 ? -4.438 19.078 3.158 1 57.19 276 PRO A O 1
ATOM 2178 N N . GLY A 1 277 ? -3.363 19.922 4.984 1 67.06 277 GLY A N 1
ATOM 2179 C CA . GLY A 1 277 ? -4.125 19.172 5.969 1 67.06 277 GLY A CA 1
ATOM 2180 C C . GLY A 1 277 ? -3.395 17.938 6.473 1 67.06 277 GLY A C 1
ATOM 2181 O O . GLY A 1 277 ? -3.768 17.375 7.5 1 67.06 277 GLY A O 1
ATOM 2182 N N . SER A 1 278 ? -2.402 17.625 5.762 1 78.38 278 SER A N 1
ATOM 2183 C CA . SER A 1 278 ? -1.601 16.469 6.18 1 78.38 278 SER A CA 1
ATOM 2184 C C . SER A 1 278 ? -0.67 16.844 7.332 1 78.38 278 SER A C 1
ATOM 2186 O O . SER A 1 278 ? -0.122 15.953 7.996 1 78.38 278 SER A O 1
ATOM 2188 N N . SER A 1 279 ? -0.615 18.078 7.562 1 84.25 279 SER A N 1
ATOM 2189 C CA . SER A 1 279 ? 0.274 18.547 8.625 1 84.25 279 SER A CA 1
ATOM 2190 C C . SER A 1 279 ? -0.09 17.906 9.961 1 84.25 279 SER A C 1
ATOM 2192 O O . SER A 1 279 ? -1.257 17.906 10.359 1 84.25 279 SER A O 1
ATOM 2194 N N . GLY A 1 280 ? 0.907 17.375 10.555 1 93.38 280 GLY A N 1
ATOM 2195 C CA . GLY A 1 280 ? 0.729 16.766 11.867 1 93.38 280 GLY A CA 1
ATOM 2196 C C . GLY A 1 280 ? 0.551 15.266 11.812 1 93.38 280 GLY A C 1
ATOM 2197 O O . GLY A 1 280 ? 0.516 14.602 12.852 1 93.38 280 GLY A O 1
ATOM 2198 N N . SER A 1 281 ? 0.505 14.727 10.656 1 95.38 281 SER A N 1
ATOM 2199 C CA . SER A 1 281 ? 0.286 13.297 10.484 1 95.38 281 SER A CA 1
ATOM 2200 C C . SER A 1 281 ? 1.518 12.492 10.898 1 95.38 281 SER A C 1
ATOM 2202 O O . SER A 1 281 ? 2.645 12.984 10.797 1 95.38 281 SER A O 1
ATOM 2204 N N . PRO A 1 282 ? 1.295 11.281 11.391 1 97.75 282 PRO A N 1
ATOM 2205 C CA . PRO A 1 282 ? 2.443 10.406 11.633 1 97.75 282 PRO A CA 1
ATOM 2206 C C . PRO A 1 282 ? 3.049 9.859 10.344 1 97.75 282 PRO A C 1
ATOM 2208 O O . PRO A 1 282 ? 2.32 9.539 9.398 1 97.75 282 PRO A O 1
ATOM 2211 N N . VAL A 1 283 ? 4.344 9.852 10.312 1 95.19 283 VAL A N 1
ATOM 2212 C CA . VAL A 1 283 ? 5.117 9.164 9.281 1 95.19 283 VAL A CA 1
ATOM 2213 C C . VAL A 1 283 ? 5.68 7.859 9.836 1 95.19 283 VAL A C 1
ATOM 2215 O O . VAL A 1 283 ? 6.422 7.863 10.82 1 95.19 283 VAL A O 1
ATOM 2218 N N . PHE A 1 284 ? 5.273 6.75 9.188 1 96.25 284 PHE A N 1
ATOM 2219 C CA . PHE A 1 284 ? 5.68 5.438 9.68 1 96.25 284 PHE A CA 1
ATOM 2220 C C . PHE A 1 284 ? 6.797 4.863 8.812 1 96.25 284 PHE A C 1
ATOM 2222 O O . PHE A 1 284 ? 6.875 5.148 7.617 1 96.25 284 PHE A O 1
ATOM 2229 N N . ASP A 1 285 ? 7.668 4.055 9.453 1 92.5 285 ASP A N 1
ATOM 2230 C CA . ASP A 1 285 ? 8.57 3.201 8.68 1 92.5 285 ASP A CA 1
ATOM 2231 C C . ASP A 1 285 ? 7.887 1.887 8.305 1 92.5 285 ASP A C 1
ATOM 2233 O O . ASP A 1 285 ? 6.691 1.709 8.547 1 92.5 285 ASP A O 1
ATOM 2237 N N . HIS A 1 286 ? 8.633 1.036 7.723 1 85.44 286 HIS A N 1
ATOM 2238 C CA . HIS A 1 286 ? 8.117 -0.227 7.207 1 85.44 286 HIS A CA 1
ATOM 2239 C C . HIS A 1 286 ? 7.602 -1.113 8.336 1 85.44 286 HIS A C 1
ATOM 2241 O O . HIS A 1 286 ? 6.793 -2.016 8.102 1 85.44 286 HIS A O 1
ATOM 2247 N N . ASP A 1 287 ? 8.047 -0.901 9.508 1 89.19 287 ASP A N 1
ATOM 2248 C CA . ASP A 1 287 ? 7.621 -1.687 10.664 1 89.19 287 ASP A CA 1
ATOM 2249 C C . ASP A 1 287 ? 6.527 -0.966 11.438 1 89.19 287 ASP A C 1
ATOM 2251 O O . ASP A 1 287 ? 6.191 -1.361 12.562 1 89.19 287 ASP A O 1
ATOM 2255 N N . TRP A 1 288 ? 6 0.107 10.969 1 94.81 288 TRP A N 1
ATOM 2256 C CA . TRP A 1 288 ? 4.895 0.895 11.5 1 94.81 288 TRP A CA 1
ATOM 2257 C C . TRP A 1 288 ? 5.312 1.632 12.766 1 94.81 288 TRP A C 1
ATOM 2259 O O . TRP A 1 288 ? 4.496 1.855 13.664 1 94.81 288 TRP A O 1
ATOM 2269 N N . ASN A 1 289 ? 6.621 1.875 12.852 1 96 289 ASN A N 1
ATOM 2270 C CA . ASN A 1 289 ? 7.078 2.809 13.875 1 96 289 ASN A CA 1
ATOM 2271 C C . ASN A 1 289 ? 6.98 4.254 13.398 1 96 289 ASN A C 1
ATOM 2273 O O . ASN A 1 289 ? 7.289 4.555 12.242 1 96 289 ASN A O 1
ATOM 2277 N N . VAL A 1 290 ? 6.559 5.082 14.328 1 98.06 290 VAL A N 1
ATOM 2278 C CA . VAL A 1 290 ? 6.527 6.5 13.977 1 98.06 290 VAL A CA 1
ATOM 2279 C C . VAL A 1 290 ? 7.949 7.051 13.93 1 98.06 290 VAL A C 1
ATOM 2281 O O . VAL A 1 290 ? 8.672 7.004 14.922 1 98.06 290 VAL A O 1
ATOM 2284 N N . ILE A 1 291 ? 8.32 7.633 12.781 1 97 291 ILE A N 1
ATOM 2285 C CA . ILE A 1 291 ? 9.703 8.094 12.672 1 97 291 ILE A CA 1
ATOM 2286 C C . ILE A 1 291 ? 9.719 9.617 12.5 1 97 291 ILE A C 1
ATOM 2288 O O . ILE A 1 291 ? 10.773 10.242 12.633 1 97 291 ILE A O 1
ATOM 2292 N N . ALA A 1 292 ? 8.547 10.203 12.188 1 96.31 292 ALA A N 1
ATOM 2293 C CA . ALA A 1 292 ? 8.477 11.648 12.008 1 96.31 292 ALA A CA 1
ATOM 2294 C C . ALA A 1 292 ? 7.043 12.148 12.125 1 96.31 292 ALA A C 1
ATOM 2296 O O . ALA A 1 292 ? 6.098 11.359 12.07 1 96.31 292 ALA A O 1
ATOM 2297 N N . VAL A 1 293 ? 6.914 13.422 12.359 1 95.62 293 VAL A N 1
ATOM 2298 C CA . VAL A 1 293 ? 5.668 14.156 12.18 1 95.62 293 VAL A CA 1
ATOM 2299 C C . VAL A 1 293 ? 5.703 14.922 10.859 1 95.62 293 VAL A C 1
ATOM 2301 O O . VAL A 1 293 ? 6.609 15.727 10.625 1 95.62 293 VAL A O 1
ATOM 2304 N N . HIS A 1 294 ? 4.746 14.617 10.062 1 90.62 294 HIS A N 1
ATOM 2305 C CA . HIS A 1 294 ? 4.711 15.344 8.797 1 90.62 294 HIS A CA 1
ATOM 2306 C C . HIS A 1 294 ? 4.551 16.844 9.023 1 90.62 294 HIS A C 1
ATOM 2308 O O . HIS A 1 294 ? 3.699 17.266 9.805 1 90.62 294 HIS A O 1
ATOM 2314 N N . HIS A 1 295 ? 5.371 17.516 8.383 1 83.12 295 HIS A N 1
ATOM 2315 C CA . HIS A 1 295 ? 5.461 18.969 8.555 1 83.12 295 HIS A CA 1
ATOM 2316 C C . HIS A 1 295 ? 4.867 19.703 7.352 1 83.12 295 HIS A C 1
ATOM 2318 O O . HIS A 1 295 ? 3.951 20.516 7.504 1 83.12 295 HIS A O 1
ATOM 2324 N N . SER A 1 296 ? 5.531 19.531 6.219 1 69 296 SER A N 1
ATOM 2325 C CA . SER A 1 296 ? 5.098 20.25 5.023 1 69 296 SER A CA 1
ATOM 2326 C C . SER A 1 296 ? 5.609 19.562 3.758 1 69 296 SER A C 1
ATOM 2328 O O . SER A 1 296 ? 6.461 18.672 3.826 1 69 296 SER A O 1
ATOM 2330 N N . GLY A 1 297 ? 4.785 19.781 2.789 1 62.09 297 GLY A N 1
ATOM 2331 C CA . GLY A 1 297 ? 5.227 19.297 1.488 1 62.09 297 GLY A CA 1
ATOM 2332 C C . GLY A 1 297 ? 5.164 20.359 0.409 1 62.09 297 GLY A C 1
ATOM 2333 O O . GLY A 1 297 ? 4.594 21.438 0.621 1 62.09 297 GLY A O 1
ATOM 2334 N N . GLY A 1 298 ? 6.012 20.328 -0.433 1 51.66 298 GLY A N 1
ATOM 2335 C CA . GLY A 1 298 ? 5.957 21.234 -1.569 1 51.66 298 GLY A CA 1
ATOM 2336 C C . GLY A 1 298 ? 6.613 20.672 -2.814 1 51.66 298 GLY A C 1
ATOM 2337 O O . GLY A 1 298 ? 7.316 19.656 -2.75 1 51.66 298 GLY A O 1
ATOM 2338 N N . TRP A 1 299 ? 6.098 21.094 -3.914 1 43.44 299 TRP A N 1
ATOM 2339 C CA . TRP A 1 299 ? 6.637 20.656 -5.195 1 43.44 299 TRP A CA 1
ATOM 2340 C C . TRP A 1 299 ? 8.023 21.234 -5.43 1 43.44 299 TRP A C 1
ATOM 2342 O O . TRP A 1 299 ? 8.273 22.406 -5.125 1 43.44 299 TRP A O 1
ATOM 2352 N N . LEU A 1 300 ? 9.172 20.406 -5.254 1 41.62 300 LEU A N 1
ATOM 2353 C CA . LEU A 1 300 ? 10.484 20.953 -5.598 1 41.62 300 LEU A CA 1
ATOM 2354 C C . LEU A 1 300 ? 10.867 20.578 -7.027 1 41.62 300 LEU A C 1
ATOM 2356 O O . LEU A 1 300 ? 10.625 19.453 -7.465 1 41.62 300 LEU A O 1
ATOM 2360 N N . ARG A 1 301 ? 10.859 21.656 -7.977 1 38.03 301 ARG A N 1
ATOM 2361 C CA . ARG A 1 301 ? 11.562 21.484 -9.242 1 38.03 301 ARG A CA 1
ATOM 2362 C C . ARG A 1 301 ? 13.062 21.328 -9.023 1 38.03 301 ARG A C 1
ATOM 2364 O O . ARG A 1 301 ? 13.664 22.109 -8.273 1 38.03 301 ARG A O 1
ATOM 2371 N N . GLU A 1 302 ? 13.484 20.078 -9.07 1 39.72 302 GLU A N 1
ATOM 2372 C CA . GLU A 1 302 ? 14.945 20.172 -9.164 1 39.72 302 GLU A CA 1
ATOM 2373 C C . GLU A 1 302 ? 15.359 21.125 -10.289 1 39.72 302 GLU A C 1
ATOM 2375 O O . GLU A 1 302 ? 14.859 21.016 -11.414 1 39.72 302 GLU A O 1
ATOM 2380 N N . PRO A 1 303 ? 16.078 22.219 -9.953 1 36.84 303 PRO A N 1
ATOM 2381 C CA . PRO A 1 303 ? 16.672 22.969 -11.062 1 36.84 303 PRO A CA 1
ATOM 2382 C C . PRO A 1 303 ? 17.359 22.062 -12.086 1 36.84 303 PRO A C 1
ATOM 2384 O O . PRO A 1 303 ? 18.125 21.172 -11.719 1 36.84 303 PRO A O 1
ATOM 2387 N N . GLY A 1 304 ? 16.906 22.188 -13.398 1 36.47 304 GLY A N 1
ATOM 2388 C CA . GLY A 1 304 ? 17.469 21.484 -14.547 1 36.47 304 GLY A CA 1
ATOM 2389 C C . GLY A 1 304 ? 16.734 20.188 -14.875 1 36.47 304 GLY A C 1
ATOM 2390 O O . GLY A 1 304 ? 17.031 19.531 -15.875 1 36.47 304 GLY A O 1
ATOM 2391 N N . SER A 1 305 ? 16.281 19.672 -13.734 1 37.22 305 SER A N 1
ATOM 2392 C CA . SER A 1 305 ? 15.578 18.438 -14.07 1 37.22 305 SER A CA 1
ATOM 2393 C C . SER A 1 305 ? 14.094 18.703 -14.312 1 37.22 305 SER A C 1
ATOM 2395 O O . SER A 1 305 ? 13.516 19.641 -13.766 1 37.22 305 SER A O 1
ATOM 2397 N N . LYS A 1 306 ? 13.562 18.516 -15.383 1 39.88 306 LYS A N 1
ATOM 2398 C CA . LYS A 1 306 ? 12.164 18.578 -15.805 1 39.88 306 LYS A CA 1
ATOM 2399 C C . LYS A 1 306 ? 11.258 17.844 -14.828 1 39.88 306 LYS A C 1
ATOM 2401 O O . LYS A 1 306 ? 10.039 17.812 -15 1 39.88 306 LYS A O 1
ATOM 2406 N N . GLN A 1 307 ? 11.891 17.172 -13.844 1 39.75 307 GLN A N 1
ATOM 2407 C CA . GLN A 1 307 ? 11.047 16.266 -13.07 1 39.75 307 GLN A CA 1
ATOM 2408 C C . GLN A 1 307 ? 10.617 16.906 -11.75 1 39.75 307 GLN A C 1
ATOM 2410 O O . GLN A 1 307 ? 11.438 17.484 -11.039 1 39.75 307 GLN A O 1
ATOM 2415 N N . ALA A 1 308 ? 9.406 17.375 -11.602 1 40.62 308 ALA A N 1
ATOM 2416 C CA . ALA A 1 308 ? 8.844 17.906 -10.359 1 40.62 308 ALA A CA 1
ATOM 2417 C C . ALA A 1 308 ? 8.523 16.781 -9.383 1 40.62 308 ALA A C 1
ATOM 2419 O O . ALA A 1 308 ? 7.996 15.734 -9.773 1 40.62 308 ALA A O 1
ATOM 2420 N N . PHE A 1 309 ? 9.367 16.672 -8.336 1 47.34 309 PHE A N 1
ATOM 2421 C CA . PHE A 1 309 ? 8.992 15.742 -7.273 1 47.34 309 PHE A CA 1
ATOM 2422 C C . PHE A 1 309 ? 8.344 16.484 -6.113 1 47.34 309 PHE A C 1
ATOM 2424 O O . PHE A 1 309 ? 8.695 17.625 -5.828 1 47.34 309 PHE A O 1
ATOM 2431 N N . TYR A 1 310 ? 7.188 16.031 -5.695 1 52.34 310 TYR A N 1
ATOM 2432 C CA . TYR A 1 310 ? 6.641 16.562 -4.453 1 52.34 310 TYR A CA 1
ATOM 2433 C C . TYR A 1 310 ? 7.488 16.141 -3.256 1 52.34 310 TYR A C 1
ATOM 2435 O O . TYR A 1 310 ? 7.633 14.945 -2.98 1 52.34 310 TYR A O 1
ATOM 2443 N N . ARG A 1 311 ? 8.156 17.062 -2.771 1 60.88 311 ARG A N 1
ATOM 2444 C CA . ARG A 1 311 ? 9.023 16.812 -1.622 1 60.88 311 ARG A CA 1
ATOM 2445 C C . ARG A 1 311 ? 8.289 17.109 -0.315 1 60.88 311 ARG A C 1
ATOM 2447 O O . ARG A 1 311 ? 7.523 18.062 -0.223 1 60.88 311 ARG A O 1
ATOM 2454 N N . ASN A 1 312 ? 8.391 16.094 0.531 1 74.88 312 ASN A N 1
ATOM 2455 C CA . ASN A 1 312 ? 7.801 16.203 1.861 1 74.88 312 ASN A CA 1
ATOM 2456 C C . ASN A 1 312 ? 8.867 16.203 2.951 1 74.88 312 ASN A C 1
ATOM 2458 O O . ASN A 1 312 ? 9.969 15.68 2.746 1 74.88 312 ASN A O 1
ATOM 2462 N N . GLU A 1 313 ? 8.531 16.922 3.957 1 82.5 313 GLU A N 1
ATOM 2463 C CA . GLU A 1 313 ? 9.414 16.953 5.121 1 82.5 313 GLU A CA 1
ATOM 2464 C C . GLU A 1 313 ? 8.656 16.594 6.395 1 82.5 313 GLU A C 1
ATOM 2466 O O . GLU A 1 313 ? 7.488 16.953 6.559 1 82.5 313 GLU A O 1
ATOM 2471 N N . GLY A 1 314 ? 9.336 15.82 7.195 1 90.38 314 GLY A N 1
ATOM 2472 C CA . GLY A 1 314 ? 8.836 15.492 8.523 1 90.38 314 GLY A CA 1
ATOM 2473 C C . GLY A 1 314 ? 9.805 15.852 9.633 1 90.38 314 GLY A C 1
ATOM 2474 O O . GLY A 1 314 ? 11.016 15.914 9.406 1 90.38 314 GLY A O 1
ATOM 2475 N N . ILE A 1 315 ? 9.289 16.172 10.711 1 92.19 315 ILE A N 1
ATOM 2476 C CA . ILE A 1 315 ? 10.062 16.406 11.922 1 92.19 315 ILE A CA 1
ATOM 2477 C C . ILE A 1 315 ? 10.5 15.078 12.531 1 92.19 315 ILE A C 1
ATOM 2479 O O . ILE A 1 315 ? 9.664 14.211 12.789 1 92.19 315 ILE A O 1
ATOM 2483 N N . HIS A 1 316 ? 11.773 15.023 12.75 1 94.94 316 HIS A N 1
ATOM 2484 C CA . HIS A 1 316 ? 12.297 13.797 13.344 1 94.94 316 HIS A CA 1
ATOM 2485 C C . HIS A 1 316 ? 11.625 13.508 14.688 1 94.94 316 HIS A C 1
ATOM 2487 O O . HIS A 1 316 ? 11.57 14.375 15.555 1 94.94 316 HIS A O 1
ATOM 2493 N N . ILE A 1 317 ? 11.258 12.273 14.891 1 97.5 317 ILE A N 1
ATOM 2494 C CA . ILE A 1 317 ? 10.406 11.93 16.016 1 97.5 317 ILE A CA 1
ATOM 2495 C C . ILE A 1 317 ? 11.188 12.055 17.328 1 97.5 317 ILE A C 1
ATOM 2497 O O . ILE A 1 317 ? 10.609 12.273 18.391 1 97.5 317 ILE A O 1
ATOM 2501 N N . ASN A 1 318 ? 12.516 11.977 17.281 1 96.88 318 ASN A N 1
ATOM 2502 C CA . ASN A 1 318 ? 13.352 12.07 18.469 1 96.88 318 ASN A CA 1
ATOM 2503 C C . ASN A 1 318 ? 13.188 13.43 19.156 1 96.88 318 ASN A C 1
ATOM 2505 O O . ASN A 1 318 ? 13.289 13.523 20.375 1 96.88 318 ASN A O 1
ATOM 2509 N N . LEU A 1 319 ? 12.938 14.461 18.359 1 96.12 319 LEU A N 1
ATOM 2510 C CA . LEU A 1 319 ? 12.727 15.789 18.922 1 96.12 319 LEU A CA 1
ATOM 2511 C C . LEU A 1 319 ? 11.422 15.844 19.719 1 96.12 319 LEU A C 1
ATOM 2513 O O . LEU A 1 319 ? 11.367 16.469 20.781 1 96.12 319 LEU A O 1
ATOM 2517 N N . VAL A 1 320 ? 10.445 15.195 19.219 1 97.25 320 VAL A N 1
ATOM 2518 C CA . VAL A 1 320 ? 9.148 15.156 19.891 1 97.25 320 VAL A CA 1
ATOM 2519 C C . VAL A 1 320 ? 9.266 14.359 21.188 1 97.25 320 VAL A C 1
ATOM 2521 O O . VAL A 1 320 ? 8.672 14.727 22.203 1 97.25 320 VAL A O 1
ATOM 2524 N N . ILE A 1 321 ? 10.008 13.242 21.109 1 97.56 321 ILE A N 1
ATOM 2525 C CA . ILE A 1 321 ? 10.219 12.406 22.281 1 97.56 321 ILE A CA 1
ATOM 2526 C C . ILE A 1 321 ? 10.867 13.227 23.391 1 97.56 321 ILE A C 1
ATOM 2528 O O . ILE A 1 321 ? 10.469 13.133 24.562 1 97.56 321 ILE A O 1
ATOM 2532 N N . GLN A 1 322 ? 11.852 14 23.031 1 96.19 322 GLN A N 1
ATOM 2533 C CA . GLN A 1 322 ? 12.508 14.867 24.016 1 96.19 322 GLN A CA 1
ATOM 2534 C C . GLN A 1 322 ? 11.508 15.844 24.625 1 96.19 322 GLN A C 1
ATOM 2536 O O . GLN A 1 322 ? 11.531 16.078 25.844 1 96.19 322 GLN A O 1
ATOM 2541 N N . GLY A 1 323 ? 10.703 16.422 23.75 1 96.19 323 GLY A N 1
ATOM 2542 C CA . GLY A 1 323 ? 9.664 17.312 24.25 1 96.19 323 GLY A CA 1
ATOM 2543 C C . GLY A 1 323 ? 8.688 16.625 25.188 1 96.19 323 GLY A C 1
ATOM 2544 O O . GLY A 1 323 ? 8.297 17.203 26.203 1 96.19 323 GLY A O 1
ATOM 2545 N N . MET A 1 324 ? 8.336 15.445 24.891 1 96.38 324 MET A N 1
ATOM 2546 C CA . MET A 1 324 ? 7.395 14.68 25.688 1 96.38 324 MET A CA 1
ATOM 2547 C C . MET A 1 324 ? 7.984 14.367 27.062 1 96.38 324 MET A C 1
ATOM 2549 O O . MET A 1 324 ? 7.293 14.453 28.078 1 96.38 324 MET A O 1
ATOM 2553 N N . GLN A 1 325 ? 9.266 13.969 27.078 1 94.88 325 GLN A N 1
ATOM 2554 C CA . GLN A 1 325 ? 9.945 13.672 28.344 1 94.88 325 GLN A CA 1
ATOM 2555 C C . GLN A 1 325 ? 9.977 14.898 29.25 1 94.88 325 GLN A C 1
ATOM 2557 O O . GLN A 1 325 ? 9.773 14.781 30.469 1 94.88 325 GLN A O 1
ATOM 2562 N N . ARG A 1 326 ? 10.195 16.016 28.656 1 94.12 326 ARG A N 1
ATOM 2563 C CA . ARG A 1 326 ? 10.211 17.25 29.422 1 94.12 326 ARG A CA 1
ATOM 2564 C C . ARG A 1 326 ? 8.82 17.562 29.984 1 94.12 326 ARG A C 1
ATOM 2566 O O . ARG A 1 326 ? 8.695 17.984 31.141 1 94.12 326 ARG A O 1
ATOM 2573 N N . LEU A 1 327 ? 7.855 17.391 29.141 1 94.31 327 LEU A N 1
ATOM 2574 C CA . LEU A 1 327 ? 6.48 17.672 29.547 1 94.31 327 LEU A CA 1
ATOM 2575 C C . LEU A 1 327 ? 6.055 16.766 30.688 1 94.31 327 LEU A C 1
ATOM 2577 O O . LEU A 1 327 ? 5.406 17.219 31.641 1 94.31 327 LEU A O 1
ATOM 2581 N N . LEU A 1 328 ? 6.41 15.453 30.609 1 92.12 328 LEU A N 1
ATOM 2582 C CA . LEU A 1 328 ? 5.98 14.469 31.609 1 92.12 328 LEU A CA 1
ATOM 2583 C C . LEU A 1 328 ? 6.844 14.555 32.844 1 92.12 328 LEU A C 1
ATOM 2585 O O . LEU A 1 328 ? 6.406 14.156 33.938 1 92.12 328 LEU A O 1
ATOM 2589 N N . GLY A 1 329 ? 8.195 14.711 32.656 1 82.44 329 GLY A N 1
ATOM 2590 C CA . GLY A 1 329 ? 9.047 14.914 33.812 1 82.44 329 GLY A CA 1
ATOM 2591 C C . GLY A 1 329 ? 8.641 16.125 34.625 1 82.44 329 GLY A C 1
ATOM 2592 O O . GLY A 1 329 ? 8.836 16.125 35.844 1 82.44 329 GLY A O 1
ATOM 2593 N N . THR A 1 330 ? 8.344 17.156 33.938 1 61.16 330 THR A N 1
ATOM 2594 C CA . THR A 1 330 ? 7.887 18.328 34.656 1 61.16 330 THR A CA 1
ATOM 2595 C C . THR A 1 330 ? 6.566 18.047 35.375 1 61.16 330 THR A C 1
ATOM 2597 O O . THR A 1 330 ? 6.258 18.688 36.375 1 61.16 330 THR A O 1
ATOM 2600 N N . SER A 1 331 ? 5.734 17.188 34.844 1 49.44 331 SER A N 1
ATOM 2601 C CA . SER A 1 331 ? 4.445 16.938 35.469 1 49.44 331 SER A CA 1
ATOM 2602 C C . SER A 1 331 ? 4.609 16.156 36.781 1 49.44 331 SER A C 1
ATOM 2604 O O . SER A 1 331 ? 3.682 16.094 37.594 1 49.44 331 SER A O 1
ATOM 2606 N N . SER A 1 332 ? 5.633 15.297 36.938 1 40.78 332 SER A N 1
ATOM 2607 C CA . SER A 1 332 ? 5.797 14.602 38.219 1 40.78 332 SER A CA 1
ATOM 2608 C C . SER A 1 332 ? 6.324 15.547 39.281 1 40.78 332 SER A C 1
ATOM 2610 O O . SER A 1 332 ? 6.449 15.156 40.469 1 40.78 332 SER A O 1
ATOM 2612 N N . GLY A 1 333 ? 6.91 16.672 39 1 34.91 333 GLY A N 1
ATOM 2613 C CA . GLY A 1 333 ? 7.223 17.516 40.156 1 34.91 333 GLY A CA 1
ATOM 2614 C C . GLY A 1 333 ? 6.062 18.375 40.594 1 34.91 333 GLY A C 1
ATOM 2615 O O . GLY A 1 333 ? 5.141 18.625 39.812 1 34.91 333 GLY A O 1
ATOM 2616 N N . MET B 1 1 ? 26.344 -31.047 -7.824 1 52.19 1 MET B N 1
ATOM 2617 C CA . MET B 1 1 ? 24.969 -31.094 -7.352 1 52.19 1 MET B CA 1
ATOM 2618 C C . MET B 1 1 ? 24.016 -30.453 -8.367 1 52.19 1 MET B C 1
ATOM 2620 O O . MET B 1 1 ? 24.344 -29.438 -8.977 1 52.19 1 MET B O 1
ATOM 2624 N N . PRO B 1 2 ? 22.984 -31.188 -8.727 1 65.56 2 PRO B N 1
ATOM 2625 C CA . PRO B 1 2 ? 22.078 -30.703 -9.766 1 65.56 2 PRO B CA 1
ATOM 2626 C C . PRO B 1 2 ? 21.281 -29.469 -9.328 1 65.56 2 PRO B C 1
ATOM 2628 O O . PRO B 1 2 ? 21.156 -29.203 -8.133 1 65.56 2 PRO B O 1
ATOM 2631 N N . TRP B 1 3 ? 21.172 -28.609 -10.328 1 72.56 3 TRP B N 1
ATOM 2632 C CA . TRP B 1 3 ? 20.312 -27.438 -10.117 1 72.56 3 TRP B CA 1
ATOM 2633 C C . TRP B 1 3 ? 18.938 -27.859 -9.633 1 72.56 3 TRP B C 1
ATOM 2635 O O . TRP B 1 3 ? 18.266 -28.672 -10.273 1 72.56 3 TRP B O 1
ATOM 2645 N N . ASP B 1 4 ? 18.703 -27.625 -8.32 1 68.19 4 ASP B N 1
ATOM 2646 C CA . ASP B 1 4 ? 17.375 -27.891 -7.809 1 68.19 4 ASP B CA 1
ATOM 2647 C C . ASP B 1 4 ? 16.547 -26.594 -7.727 1 68.19 4 ASP B C 1
ATOM 2649 O O . ASP B 1 4 ? 17.047 -25.516 -8.086 1 68.19 4 ASP B O 1
ATOM 2653 N N . THR B 1 5 ? 15.32 -26.734 -7.438 1 62.5 5 THR B N 1
ATOM 2654 C CA . THR B 1 5 ? 14.375 -25.609 -7.402 1 62.5 5 THR B CA 1
ATOM 2655 C C . THR B 1 5 ? 14.867 -24.516 -6.457 1 62.5 5 THR B C 1
ATOM 2657 O O . THR B 1 5 ? 14.703 -23.328 -6.734 1 62.5 5 THR B O 1
ATOM 2660 N N . ASN B 1 6 ? 15.531 -24.953 -5.391 1 67.44 6 ASN B N 1
ATOM 2661 C CA . ASN B 1 6 ? 16.031 -23.969 -4.43 1 67.44 6 ASN B CA 1
ATOM 2662 C C . ASN B 1 6 ? 17.141 -23.109 -5.027 1 67.44 6 ASN B C 1
ATOM 2664 O O . ASN B 1 6 ? 17.172 -21.891 -4.809 1 67.44 6 ASN B O 1
ATOM 2668 N N . LEU B 1 7 ? 17.953 -23.812 -5.766 1 74.25 7 LEU B N 1
ATOM 2669 C CA . LEU B 1 7 ? 19.078 -23.094 -6.371 1 74.25 7 LEU B CA 1
ATOM 2670 C C . LEU B 1 7 ? 18.578 -22.156 -7.469 1 74.25 7 LEU B C 1
ATOM 2672 O O . LEU B 1 7 ? 19.125 -21.062 -7.637 1 74.25 7 LEU B O 1
ATOM 2676 N N . ILE B 1 8 ? 17.594 -22.594 -8.094 1 67.25 8 ILE B N 1
ATOM 2677 C CA . ILE B 1 8 ? 17.016 -21.766 -9.148 1 67.25 8 ILE B CA 1
ATOM 2678 C C . ILE B 1 8 ? 16.359 -20.531 -8.531 1 67.25 8 ILE B C 1
ATOM 2680 O O . ILE B 1 8 ? 16.562 -19.406 -9.016 1 67.25 8 ILE B O 1
ATOM 2684 N N . ASN B 1 9 ? 15.766 -20.781 -7.453 1 66.69 9 ASN B N 1
ATOM 2685 C CA . ASN B 1 9 ? 15.148 -19.656 -6.746 1 66.69 9 ASN B CA 1
ATOM 2686 C C . ASN B 1 9 ? 16.188 -18.688 -6.203 1 66.69 9 ASN B C 1
ATOM 2688 O O . ASN B 1 9 ? 16 -17.469 -6.266 1 66.69 9 ASN B O 1
ATOM 2692 N N . LEU B 1 10 ? 17.203 -19.281 -5.699 1 74.88 10 LEU B N 1
ATOM 2693 C CA . LEU B 1 10 ? 18.297 -18.453 -5.195 1 74.88 10 LEU B CA 1
ATOM 2694 C C . LEU B 1 10 ? 18.891 -17.609 -6.32 1 74.88 10 LEU B C 1
ATOM 2696 O O . LEU B 1 10 ? 19.141 -16.422 -6.145 1 74.88 10 LEU B O 1
ATOM 2700 N N . ARG B 1 11 ? 19.062 -18.25 -7.41 1 75.69 11 ARG B N 1
ATOM 2701 C CA . ARG B 1 11 ? 19.609 -17.562 -8.578 1 75.69 11 ARG B CA 1
ATOM 2702 C C . ARG B 1 11 ? 18.75 -16.359 -8.953 1 75.69 11 ARG B C 1
ATOM 2704 O O . ARG B 1 11 ? 19.281 -15.266 -9.148 1 75.69 11 ARG B O 1
ATOM 2711 N N . ASP B 1 12 ? 17.578 -16.641 -8.992 1 66.81 12 ASP B N 1
ATOM 2712 C CA . ASP B 1 12 ? 16.656 -15.609 -9.43 1 66.81 12 ASP B CA 1
ATOM 2713 C C . ASP B 1 12 ? 16.594 -14.461 -8.422 1 66.81 12 ASP B C 1
ATOM 2715 O O . ASP B 1 12 ? 16.547 -13.289 -8.812 1 66.81 12 ASP B O 1
ATOM 2719 N N . MET B 1 13 ? 16.641 -14.875 -7.215 1 69.06 13 MET B N 1
ATOM 2720 C CA . MET B 1 13 ? 16.625 -13.867 -6.156 1 69.06 13 MET B CA 1
ATOM 2721 C C . MET B 1 13 ? 17.891 -13 -6.219 1 69.06 13 MET B C 1
ATOM 2723 O O . MET B 1 13 ? 17.797 -11.773 -6.168 1 69.06 13 MET B O 1
ATOM 2727 N N . LEU B 1 14 ? 18.969 -13.633 -6.316 1 77.25 14 LEU B N 1
ATOM 2728 C CA . LEU B 1 14 ? 20.234 -12.906 -6.32 1 77.25 14 LEU B CA 1
ATOM 2729 C C . LEU B 1 14 ? 20.359 -12.055 -7.578 1 77.25 14 LEU B C 1
ATOM 2731 O O . LEU B 1 14 ? 20.922 -10.961 -7.535 1 77.25 14 LEU B O 1
ATOM 2735 N N . ALA B 1 15 ? 19.812 -12.586 -8.617 1 70.44 15 ALA B N 1
ATOM 2736 C CA . ALA B 1 15 ? 19.828 -11.82 -9.859 1 70.44 15 ALA B CA 1
ATOM 2737 C C . ALA B 1 15 ? 19.016 -10.523 -9.719 1 70.44 15 ALA B C 1
ATOM 2739 O O . ALA B 1 15 ? 19.375 -9.5 -10.312 1 70.44 15 ALA B O 1
ATOM 2740 N N . GLY B 1 16 ? 18.047 -10.648 -8.953 1 62.88 16 GLY B N 1
ATOM 2741 C CA . GLY B 1 16 ? 17.234 -9.477 -8.688 1 62.88 16 GLY B CA 1
ATOM 2742 C C . GLY B 1 16 ? 17.906 -8.484 -7.754 1 62.88 16 GLY B C 1
ATOM 2743 O O . GLY B 1 16 ? 17.797 -7.273 -7.953 1 62.88 16 GLY B O 1
ATOM 2744 N N . LEU B 1 17 ? 18.609 -9.055 -6.77 1 65.25 17 LEU B N 1
ATOM 2745 C CA . LEU B 1 17 ? 19.234 -8.211 -5.762 1 65.25 17 LEU B CA 1
ATOM 2746 C C . LEU B 1 17 ? 20.5 -7.562 -6.32 1 65.25 17 LEU B C 1
ATOM 2748 O O . LEU B 1 17 ? 20.797 -6.402 -6.016 1 65.25 17 LEU B O 1
ATOM 2752 N N . TYR B 1 18 ? 21.234 -8.375 -6.996 1 71.56 18 TYR B N 1
ATOM 2753 C CA . TYR B 1 18 ? 22.516 -7.969 -7.535 1 71.56 18 TYR B CA 1
ATOM 2754 C C . TYR B 1 18 ? 22.531 -8.086 -9.055 1 71.56 18 TYR B C 1
ATOM 2756 O O . TYR B 1 18 ? 23.25 -8.922 -9.617 1 71.56 18 TYR B O 1
ATOM 2764 N N . TRP B 1 19 ? 21.938 -7.094 -9.695 1 61.16 19 TRP B N 1
ATOM 2765 C CA . TRP B 1 19 ? 21.734 -7.223 -11.133 1 61.16 19 TRP B CA 1
A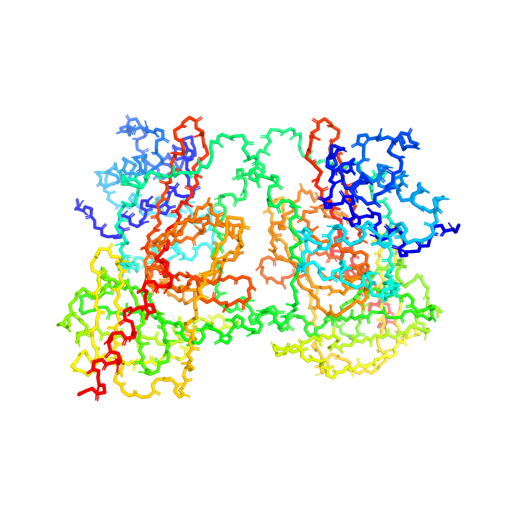TOM 2766 C C . TRP B 1 19 ? 22.969 -6.73 -11.891 1 61.16 19 TRP B C 1
ATOM 2768 O O . TRP B 1 19 ? 23.203 -7.133 -13.039 1 61.16 19 TRP B O 1
ATOM 2778 N N . ASP B 1 20 ? 23.656 -5.82 -11.211 1 63.69 20 ASP B N 1
ATOM 2779 C CA . ASP B 1 20 ? 24.859 -5.27 -11.828 1 63.69 20 ASP B CA 1
ATOM 2780 C C . ASP B 1 20 ? 26.016 -6.258 -11.742 1 63.69 20 ASP B C 1
ATOM 2782 O O . ASP B 1 20 ? 26.234 -6.887 -10.711 1 63.69 20 ASP B O 1
ATOM 2786 N N . VAL B 1 21 ? 26.672 -6.324 -12.922 1 75.38 21 VAL B N 1
ATOM 2787 C CA . VAL B 1 21 ? 27.766 -7.281 -13 1 75.38 21 VAL B CA 1
ATOM 2788 C C . VAL B 1 21 ? 28.812 -6.949 -11.945 1 75.38 21 VAL B C 1
ATOM 2790 O O . VAL B 1 21 ? 29.391 -7.848 -11.32 1 75.38 21 VAL B O 1
ATOM 2793 N N . GLY B 1 22 ? 29.047 -5.676 -11.797 1 77.88 22 GLY B N 1
ATOM 2794 C CA . GLY B 1 22 ? 30.031 -5.281 -10.789 1 77.88 22 GLY B CA 1
ATOM 2795 C C . GLY B 1 22 ? 29.625 -5.68 -9.383 1 77.88 22 GLY B C 1
ATOM 2796 O O . GLY B 1 22 ? 30.453 -6.191 -8.617 1 77.88 22 GLY B O 1
ATOM 2797 N N . GLU B 1 23 ? 28.391 -5.473 -9.109 1 78.19 23 GLU B N 1
ATOM 2798 C CA . GLU B 1 23 ? 27.891 -5.848 -7.793 1 78.19 23 GLU B CA 1
ATOM 2799 C C . GLU B 1 23 ? 27.922 -7.363 -7.602 1 78.19 23 GLU B C 1
ATOM 2801 O O . GLU B 1 23 ? 28.266 -7.855 -6.531 1 78.19 23 GLU B O 1
ATOM 2806 N N . ALA B 1 24 ? 27.469 -7.996 -8.648 1 85.44 24 ALA B N 1
ATOM 2807 C CA . ALA B 1 24 ? 27.484 -9.453 -8.586 1 85.44 24 ALA B CA 1
ATOM 2808 C C . ALA B 1 24 ? 28.891 -9.977 -8.359 1 85.44 24 ALA B C 1
ATOM 2810 O O . ALA B 1 24 ? 29.109 -10.891 -7.559 1 85.44 24 ALA B O 1
ATOM 2811 N N . ARG B 1 25 ? 29.812 -9.344 -9.016 1 87.75 25 ARG B N 1
ATOM 2812 C CA . ARG B 1 25 ? 31.203 -9.727 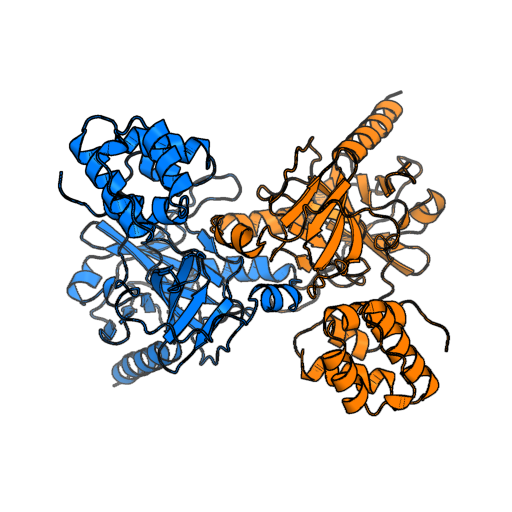-8.859 1 87.75 25 ARG B CA 1
ATOM 2813 C C . ARG B 1 25 ? 31.703 -9.453 -7.445 1 87.75 25 ARG B C 1
ATOM 2815 O O . ARG B 1 25 ? 32.406 -10.273 -6.859 1 87.75 25 ARG B O 1
ATOM 2822 N N . ARG B 1 26 ? 31.344 -8.375 -6.957 1 88.88 26 ARG B N 1
ATOM 2823 C CA . ARG B 1 26 ? 31.734 -8.016 -5.598 1 88.88 26 ARG B CA 1
ATOM 2824 C C . ARG B 1 26 ? 31.203 -9.031 -4.594 1 88.88 26 ARG B C 1
ATOM 2826 O O . ARG B 1 26 ? 31.922 -9.461 -3.691 1 88.88 26 ARG B O 1
ATOM 2833 N N . VAL B 1 27 ? 29.938 -9.398 -4.738 1 90.69 27 VAL B N 1
ATOM 2834 C CA . VAL B 1 27 ? 29.328 -10.352 -3.826 1 90.69 27 VAL B CA 1
ATOM 2835 C C . VAL B 1 27 ? 30.031 -11.703 -3.938 1 90.69 27 VAL B C 1
ATOM 2837 O O . VAL B 1 27 ? 30.312 -12.344 -2.924 1 90.69 27 VAL B O 1
ATOM 2840 N N . ALA B 1 28 ? 30.312 -12.117 -5.125 1 93 28 ALA B N 1
ATOM 2841 C CA . ALA B 1 28 ? 31 -13.383 -5.352 1 93 28 ALA B CA 1
ATOM 2842 C C . ALA B 1 28 ? 32.375 -13.383 -4.707 1 93 28 ALA B C 1
ATOM 2844 O O . ALA B 1 28 ? 32.781 -14.359 -4.066 1 93 28 ALA B O 1
ATOM 2845 N N . GLN B 1 29 ? 33.031 -12.281 -4.797 1 91.81 29 GLN B N 1
ATOM 2846 C CA . GLN B 1 29 ? 34.344 -12.148 -4.211 1 91.81 29 GLN B CA 1
ATOM 2847 C C . GLN B 1 29 ? 34.281 -12.172 -2.686 1 91.81 29 GLN B C 1
ATOM 2849 O O . GLN B 1 29 ? 35.094 -12.844 -2.035 1 91.81 29 GLN B O 1
ATOM 2854 N N . GLU B 1 30 ? 33.344 -11.469 -2.254 1 92.69 30 GLU B N 1
ATOM 2855 C CA . GLU B 1 30 ? 33.188 -11.398 -0.805 1 92.69 30 GLU B CA 1
ATOM 2856 C C . GLU B 1 30 ? 32.812 -12.758 -0.221 1 92.69 30 GLU B C 1
ATOM 2858 O O . GLU B 1 30 ? 33.156 -13.062 0.92 1 92.69 30 GLU B O 1
ATOM 2863 N N . ALA B 1 31 ? 32.125 -13.508 -1.003 1 93.06 31 ALA B N 1
ATOM 2864 C CA . ALA B 1 31 ? 31.719 -14.836 -0.568 1 93.06 31 ALA B CA 1
ATOM 2865 C C . ALA B 1 31 ? 32.844 -15.844 -0.689 1 93.06 31 ALA B C 1
ATOM 2867 O O . ALA B 1 31 ? 32.719 -17 -0.304 1 93.06 31 ALA B O 1
ATOM 2868 N N . GLY B 1 32 ? 33.938 -15.445 -1.24 1 91.5 32 GLY B N 1
ATOM 2869 C CA . GLY B 1 32 ? 35.125 -16.297 -1.293 1 91.5 32 GLY B CA 1
ATOM 2870 C C . GLY B 1 32 ? 35.219 -17.094 -2.574 1 91.5 32 GLY B C 1
ATOM 2871 O O . GLY B 1 32 ? 35.969 -18.062 -2.646 1 91.5 32 GLY B O 1
ATOM 2872 N N . LEU B 1 33 ? 34.406 -16.688 -3.504 1 91.75 33 LEU B N 1
ATOM 2873 C CA . LEU B 1 33 ? 34.469 -17.422 -4.758 1 91.75 33 LEU B CA 1
ATOM 2874 C C . LEU B 1 33 ? 35.656 -16.953 -5.609 1 91.75 33 LEU B C 1
ATOM 2876 O O . LEU B 1 33 ? 36.094 -15.812 -5.496 1 91.75 33 LEU B O 1
ATOM 2880 N N . ASN B 1 34 ? 36.219 -17.891 -6.336 1 88 34 ASN B N 1
ATOM 2881 C CA . ASN B 1 34 ? 37.219 -17.531 -7.32 1 88 34 ASN B CA 1
ATOM 2882 C C . ASN B 1 34 ? 36.594 -16.859 -8.547 1 88 34 ASN B C 1
ATOM 2884 O O . ASN B 1 34 ? 36.188 -17.531 -9.484 1 88 34 ASN B O 1
ATOM 2888 N N . VAL B 1 35 ? 36.625 -15.539 -8.578 1 89.38 35 VAL B N 1
ATOM 2889 C CA . VAL B 1 35 ? 35.906 -14.781 -9.586 1 89.38 35 VAL B CA 1
ATOM 2890 C C . VAL B 1 35 ? 36.562 -14.961 -10.953 1 89.38 35 VAL B C 1
ATOM 2892 O O . VAL B 1 35 ? 35.938 -14.727 -11.992 1 89.38 35 VAL B O 1
ATOM 2895 N N . LEU B 1 36 ? 37.781 -15.406 -10.969 1 84.31 36 LEU B N 1
ATOM 2896 C CA . LEU B 1 36 ? 38.5 -15.625 -12.227 1 84.31 36 LEU B CA 1
ATOM 2897 C C . LEU B 1 36 ? 37.906 -16.812 -12.977 1 84.31 36 LEU B C 1
ATOM 2899 O O . LEU B 1 36 ? 38.094 -16.969 -14.18 1 84.31 36 LEU B O 1
ATOM 2903 N N . GLN B 1 37 ? 37.219 -17.672 -12.273 1 87.31 37 GLN B N 1
ATOM 2904 C CA . GLN B 1 37 ? 36.625 -18.875 -12.859 1 87.31 37 GLN B CA 1
ATOM 2905 C C . GLN B 1 37 ? 35.156 -18.609 -13.273 1 87.31 37 GLN B C 1
ATOM 2907 O O . GLN B 1 37 ? 34.469 -19.516 -13.742 1 87.31 37 GLN B O 1
ATOM 2912 N N . ILE B 1 38 ? 34.719 -17.391 -13.07 1 90.5 38 ILE B N 1
ATOM 2913 C CA . ILE B 1 38 ? 33.312 -17.094 -13.336 1 90.5 38 ILE B CA 1
ATOM 2914 C C . ILE B 1 38 ? 33.188 -16.266 -14.617 1 90.5 38 ILE B C 1
ATOM 2916 O O . ILE B 1 38 ? 33.906 -15.258 -14.781 1 90.5 38 ILE B O 1
ATOM 2920 N N . SER B 1 39 ? 32.375 -16.734 -15.578 1 84.25 39 SER B N 1
ATOM 2921 C CA . SER B 1 39 ? 32.062 -15.961 -16.766 1 84.25 39 SER B CA 1
ATOM 2922 C C . SER B 1 39 ? 30.922 -14.969 -16.484 1 84.25 39 SER B C 1
ATOM 2924 O O . SER B 1 39 ? 29.75 -15.344 -16.469 1 84.25 39 SER B O 1
ATOM 2926 N N . PHE B 1 40 ? 31.328 -13.758 -16.266 1 83.81 40 PHE B N 1
ATOM 2927 C CA . PHE B 1 40 ? 30.312 -12.734 -15.992 1 83.81 40 PHE B CA 1
ATOM 2928 C C . PHE B 1 40 ? 29.641 -12.289 -17.281 1 83.81 40 PHE B C 1
ATOM 2930 O O . PHE B 1 40 ? 30.297 -12.156 -18.328 1 83.81 40 PHE B O 1
ATOM 2937 N N . GLN B 1 41 ? 28.375 -12.289 -17.188 1 71.31 41 GLN B N 1
ATOM 2938 C CA . GLN B 1 41 ? 27.516 -11.945 -18.312 1 71.31 41 GLN B CA 1
ATOM 2939 C C . GLN B 1 41 ? 26.672 -10.711 -18.016 1 71.31 41 GLN B C 1
ATOM 2941 O O . GLN B 1 41 ? 26.422 -10.391 -16.859 1 71.31 41 GLN B O 1
ATOM 2946 N N . PRO B 1 42 ? 26.328 -10.023 -19.047 1 61.94 42 PRO B N 1
ATOM 2947 C CA . PRO B 1 42 ? 25.5 -8.828 -18.828 1 61.94 42 PRO B CA 1
ATOM 2948 C C . PRO B 1 42 ? 24.125 -9.148 -18.25 1 61.94 42 PRO B C 1
ATOM 2950 O O . PRO B 1 42 ? 23.578 -8.367 -17.469 1 61.94 42 PRO B O 1
ATOM 2953 N N . LYS B 1 43 ? 23.656 -10.352 -18.625 1 60.97 43 LYS B N 1
ATOM 2954 C CA . LYS B 1 43 ? 22.359 -10.75 -18.078 1 60.97 43 LYS B CA 1
ATOM 2955 C C . LYS B 1 43 ? 22.5 -11.25 -16.641 1 60.97 43 LYS B C 1
ATOM 2957 O O . LYS B 1 43 ? 23.234 -12.195 -16.375 1 60.97 43 LYS B O 1
ATOM 2962 N N . PRO B 1 44 ? 21.781 -10.617 -15.742 1 67.44 44 PRO B N 1
ATOM 2963 C CA . PRO B 1 44 ? 21.953 -10.977 -14.328 1 67.44 44 PRO B CA 1
ATOM 2964 C C . PRO B 1 44 ? 21.672 -12.445 -14.047 1 67.44 44 PRO B C 1
ATOM 2966 O O . PRO B 1 44 ? 22.391 -13.086 -13.273 1 67.44 44 PRO B O 1
ATOM 2969 N N . ILE B 1 45 ? 20.641 -12.984 -14.734 1 68.44 45 ILE B N 1
ATOM 2970 C CA . ILE B 1 45 ? 20.297 -14.375 -14.469 1 68.44 45 ILE B CA 1
ATOM 2971 C C . ILE B 1 45 ? 21.453 -15.281 -14.891 1 68.44 45 ILE B C 1
ATOM 2973 O O . ILE B 1 45 ? 21.797 -16.234 -14.188 1 68.44 45 ILE B O 1
ATOM 2977 N N . ASN B 1 46 ? 22.016 -14.906 -15.992 1 73.5 46 ASN B N 1
ATOM 2978 C CA . ASN B 1 46 ? 23.141 -15.703 -16.453 1 73.5 46 ASN B CA 1
ATOM 2979 C C . ASN B 1 46 ? 24.359 -15.531 -15.539 1 73.5 46 ASN B C 1
ATOM 2981 O O . ASN B 1 46 ? 25.062 -16.5 -15.25 1 73.5 46 ASN B O 1
ATOM 2985 N N . ASN B 1 47 ? 24.422 -14.32 -15.164 1 80.06 47 ASN B N 1
ATOM 2986 C CA . ASN B 1 47 ? 25.531 -14.039 -14.242 1 80.06 47 ASN B CA 1
ATOM 2987 C C . ASN B 1 47 ? 25.422 -14.859 -12.961 1 80.06 47 ASN B C 1
ATOM 2989 O O . ASN B 1 47 ? 26.375 -15.516 -12.555 1 80.06 47 ASN B O 1
ATOM 2993 N N . TRP B 1 48 ? 24.312 -14.875 -12.43 1 85.81 48 TRP B N 1
ATOM 2994 C CA . TRP B 1 48 ? 24.141 -15.562 -11.156 1 85.81 48 TRP B CA 1
ATOM 2995 C C . TRP B 1 48 ? 24.031 -17.062 -11.359 1 85.81 48 TRP B C 1
ATOM 2997 O O . TRP B 1 48 ? 24.328 -17.844 -10.445 1 85.81 48 TRP B O 1
ATOM 3007 N N . HIS B 1 49 ? 23.594 -17.438 -12.539 1 81.75 49 HIS B N 1
ATOM 3008 C CA . HIS B 1 49 ? 23.734 -18.859 -12.859 1 81.75 49 HIS B CA 1
ATOM 3009 C C . HIS B 1 49 ? 25.188 -19.281 -12.812 1 81.75 49 HIS B C 1
ATOM 3011 O O . HIS B 1 49 ? 25.531 -20.297 -12.195 1 81.75 49 HIS B O 1
ATOM 3017 N N . ASN B 1 50 ? 26.016 -18.469 -13.406 1 85.88 50 ASN B N 1
ATOM 3018 C CA . ASN B 1 50 ? 27.438 -18.781 -13.453 1 85.88 50 ASN B CA 1
ATOM 3019 C C . ASN B 1 50 ? 28.078 -18.703 -12.07 1 85.88 50 ASN B C 1
ATOM 3021 O O . ASN B 1 50 ? 28.906 -19.547 -11.719 1 85.88 50 ASN B O 1
ATOM 3025 N N . ILE B 1 51 ? 27.625 -17.75 -11.32 1 91.31 51 ILE B N 1
ATOM 3026 C CA . ILE B 1 51 ? 28.172 -17.562 -9.984 1 91.31 51 ILE B CA 1
ATOM 3027 C C . ILE B 1 51 ? 27.797 -18.766 -9.109 1 91.31 51 ILE B C 1
ATOM 3029 O O . ILE B 1 51 ? 28.656 -19.344 -8.445 1 91.31 51 ILE B O 1
ATOM 3033 N N . LEU B 1 52 ? 26.578 -19.125 -9.203 1 88.44 52 LEU B N 1
ATOM 3034 C CA . LEU B 1 52 ? 26.125 -20.234 -8.359 1 88.44 52 LEU B CA 1
ATOM 3035 C C . LEU B 1 52 ? 26.688 -21.562 -8.844 1 88.44 52 LEU B C 1
ATOM 3037 O O . LEU B 1 52 ? 26.969 -22.453 -8.031 1 88.44 52 LEU B O 1
ATOM 3041 N N . THR B 1 53 ? 26.906 -21.672 -10.148 1 86.44 53 THR B N 1
ATOM 3042 C CA . THR B 1 53 ? 27.562 -22.859 -10.68 1 86.44 53 THR B CA 1
ATOM 3043 C C . THR B 1 53 ? 28.984 -22.969 -10.125 1 86.44 53 THR B C 1
ATOM 3045 O O . THR B 1 53 ? 29.406 -24.047 -9.703 1 86.44 53 THR B O 1
ATOM 3048 N N . GLU B 1 54 ? 29.625 -21.875 -10.086 1 90.12 54 GLU B N 1
ATOM 3049 C CA . GLU B 1 54 ? 30.969 -21.875 -9.508 1 90.12 54 GLU B CA 1
ATOM 3050 C C . GLU B 1 54 ? 30.938 -22.203 -8.023 1 90.12 54 GLU B C 1
ATOM 3052 O O . GLU B 1 54 ? 31.812 -22.922 -7.523 1 90.12 54 GLU B O 1
ATOM 3057 N N . ALA B 1 55 ? 29.984 -21.703 -7.367 1 90.44 55 ALA B N 1
ATOM 3058 C CA . ALA B 1 55 ? 29.828 -22 -5.945 1 90.44 55 ALA B CA 1
ATOM 3059 C C . ALA B 1 55 ? 29.609 -23.5 -5.719 1 90.44 55 ALA B C 1
ATOM 3061 O O . ALA B 1 55 ? 30.188 -24.078 -4.797 1 90.44 55 ALA B O 1
ATOM 3062 N N . MET B 1 56 ? 28.844 -24.016 -6.555 1 86.69 56 MET B N 1
ATOM 3063 C CA . MET B 1 56 ? 28.594 -25.453 -6.469 1 86.69 56 MET B CA 1
ATOM 3064 C C . MET B 1 56 ? 29.875 -26.25 -6.727 1 86.69 56 MET B C 1
ATOM 3066 O O . MET B 1 56 ? 30.141 -27.25 -6.051 1 86.69 56 MET B O 1
ATOM 3070 N N . ASN B 1 57 ? 30.578 -25.766 -7.664 1 86 57 ASN B N 1
ATOM 3071 C CA . ASN B 1 57 ? 31.828 -26.438 -8.008 1 86 57 ASN B CA 1
ATOM 3072 C C . ASN B 1 57 ? 32.844 -26.359 -6.871 1 86 57 ASN B C 1
ATOM 3074 O O . ASN B 1 57 ? 33.562 -27.312 -6.613 1 86 57 ASN B O 1
ATOM 3078 N N . GLN B 1 58 ? 32.875 -25.234 -6.281 1 86.19 58 GLN B N 1
ATOM 3079 C CA . GLN B 1 58 ? 33.781 -25.031 -5.16 1 86.19 58 GLN B CA 1
ATOM 3080 C C . GLN B 1 58 ? 33.375 -25.891 -3.965 1 86.19 58 GLN B C 1
ATOM 3082 O O . GLN B 1 58 ? 34.219 -26.359 -3.213 1 86.19 58 GLN B O 1
ATOM 3087 N N . GLY B 1 59 ? 32.156 -26.062 -3.832 1 81.56 59 GLY B N 1
ATOM 3088 C CA . GLY B 1 59 ? 31.656 -26.906 -2.766 1 81.56 59 GLY B CA 1
ATOM 3089 C C . GLY B 1 59 ? 31.734 -26.266 -1.397 1 81.56 59 GLY B C 1
ATOM 3090 O O . GLY B 1 59 ? 31.797 -25.031 -1.29 1 81.56 59 GLY B O 1
ATOM 3091 N N . GLY B 1 60 ? 31.359 -27.094 -0.436 1 80.44 60 GLY B N 1
ATOM 3092 C CA . GLY B 1 60 ? 31.375 -26.594 0.93 1 80.44 60 GLY B CA 1
ATOM 3093 C C . GLY B 1 60 ? 30.219 -25.656 1.229 1 80.44 60 GLY B C 1
ATOM 3094 O O . GLY B 1 60 ? 29.062 -25.938 0.867 1 80.44 60 GLY B O 1
ATOM 3095 N N . ASP B 1 61 ? 30.594 -24.547 1.863 1 86.12 61 ASP B N 1
ATOM 3096 C CA . ASP B 1 61 ? 29.578 -23.594 2.311 1 86.12 61 ASP B CA 1
ATOM 3097 C C . ASP B 1 61 ? 29.5 -22.391 1.374 1 86.12 61 ASP B C 1
ATOM 3099 O O . ASP B 1 61 ? 29.125 -21.297 1.794 1 86.12 61 ASP B O 1
ATOM 3103 N N . ALA B 1 62 ? 29.953 -22.688 0.103 1 88.62 62 ALA B N 1
ATOM 3104 C CA . ALA B 1 62 ? 30.078 -21.547 -0.802 1 88.62 62 ALA B CA 1
ATOM 3105 C C . ALA B 1 62 ? 28.719 -20.906 -1.055 1 88.62 62 ALA B C 1
ATOM 3107 O O . ALA B 1 62 ? 28.609 -19.672 -1.096 1 88.62 62 ALA B O 1
ATOM 3108 N N . ILE B 1 63 ? 27.688 -21.734 -1.241 1 87.81 63 ILE B N 1
ATOM 3109 C CA . ILE B 1 63 ? 26.359 -21.203 -1.467 1 87.81 63 ILE B CA 1
ATOM 3110 C C . ILE B 1 63 ? 25.875 -20.438 -0.228 1 87.81 63 ILE B C 1
ATOM 3112 O O . ILE B 1 63 ? 25.344 -19.344 -0.335 1 87.81 63 ILE B O 1
ATOM 3116 N N . GLN B 1 64 ? 26.172 -21.031 0.878 1 86.94 64 GLN B N 1
ATOM 3117 C CA . GLN B 1 64 ? 25.781 -20.375 2.125 1 86.94 64 GLN B CA 1
ATOM 3118 C C . GLN B 1 64 ? 26.531 -19.047 2.299 1 86.94 64 GLN B C 1
ATOM 3120 O O . GLN B 1 64 ? 25.984 -18.094 2.828 1 86.94 64 GLN B O 1
ATOM 3125 N N . ALA B 1 65 ? 27.734 -19.078 1.896 1 89 65 ALA B N 1
ATOM 3126 C CA . ALA B 1 65 ? 28.531 -17.859 1.997 1 89 65 ALA B CA 1
ATOM 3127 C C . ALA B 1 65 ? 27.906 -16.734 1.179 1 89 65 ALA B C 1
ATOM 3129 O O . ALA B 1 65 ? 27.875 -15.57 1.614 1 89 65 ALA B O 1
ATOM 3130 N N . ILE B 1 66 ? 27.375 -17.078 -0.006 1 90.06 66 ILE B N 1
ATOM 3131 C CA . ILE B 1 66 ? 26.703 -16.094 -0.845 1 90.06 66 ILE B CA 1
ATOM 3132 C C . ILE B 1 66 ? 25.453 -15.578 -0.133 1 90.06 66 ILE B C 1
ATOM 3134 O O . ILE B 1 66 ? 25.219 -14.367 -0.092 1 90.06 66 ILE B O 1
ATOM 3138 N N . ILE B 1 67 ? 24.75 -16.469 0.443 1 85.94 67 ILE B N 1
ATOM 3139 C CA . ILE B 1 67 ? 23.531 -16.125 1.151 1 85.94 67 ILE B CA 1
ATOM 3140 C C . ILE B 1 67 ? 23.859 -15.227 2.342 1 85.94 67 ILE B C 1
ATOM 3142 O O . ILE B 1 67 ? 23.156 -14.242 2.6 1 85.94 67 ILE B O 1
ATOM 3146 N N . ASP B 1 68 ? 24.922 -15.5 2.943 1 86.31 68 ASP B N 1
ATOM 3147 C CA . ASP B 1 68 ? 25.328 -14.719 4.109 1 86.31 68 ASP B CA 1
ATOM 3148 C C . ASP B 1 68 ? 25.688 -13.289 3.719 1 86.31 68 ASP B C 1
ATOM 3150 O O . ASP B 1 68 ? 25.344 -12.344 4.426 1 86.31 68 ASP B O 1
ATOM 3154 N N . VAL B 1 69 ? 26.359 -13.18 2.613 1 87.75 69 VAL B N 1
ATOM 3155 C CA . VAL B 1 69 ? 26.703 -11.844 2.123 1 87.75 69 VAL B CA 1
ATOM 3156 C C . VAL B 1 69 ? 25.422 -11.07 1.81 1 87.75 69 VAL B C 1
ATOM 3158 O O . VAL B 1 69 ? 25.281 -9.906 2.205 1 87.75 69 VAL B O 1
ATOM 3161 N N . ALA B 1 70 ? 24.531 -11.727 1.144 1 82.62 70 ALA B N 1
ATOM 3162 C CA . ALA B 1 70 ? 23.281 -11.078 0.758 1 82.62 70 ALA B CA 1
ATOM 3163 C C . ALA B 1 70 ? 22.453 -10.719 1.985 1 82.62 70 ALA B C 1
ATOM 3165 O O . ALA B 1 70 ? 21.844 -9.641 2.035 1 82.62 70 ALA B O 1
ATOM 3166 N N . ARG B 1 71 ? 22.469 -11.5 2.971 1 80.38 71 ARG B N 1
ATOM 3167 C CA . ARG B 1 71 ? 21.688 -11.266 4.188 1 80.38 71 ARG B CA 1
ATOM 3168 C C . ARG B 1 71 ? 22.234 -10.078 4.965 1 80.38 71 ARG B C 1
ATOM 3170 O O . ARG B 1 71 ? 21.484 -9.352 5.613 1 80.38 71 ARG B O 1
ATOM 3177 N N . LYS B 1 72 ? 23.438 -9.984 4.887 1 79.06 72 LYS B N 1
ATOM 3178 C CA . LYS B 1 72 ? 24.062 -8.844 5.551 1 79.06 72 LYS B CA 1
ATOM 3179 C C . LYS B 1 72 ? 23.625 -7.531 4.906 1 79.06 72 LYS B C 1
ATOM 3181 O O . LYS B 1 72 ? 23.406 -6.535 5.598 1 79.06 72 LYS B O 1
ATOM 3186 N N . GLU B 1 73 ? 23.531 -7.684 3.639 1 73.19 73 GLU B N 1
ATOM 3187 C CA . GLU B 1 73 ? 23.188 -6.473 2.898 1 73.19 73 GLU B CA 1
ATOM 3188 C C . GLU B 1 73 ? 21.672 -6.246 2.883 1 73.19 73 GLU B C 1
ATOM 3190 O O . GLU B 1 73 ? 21.219 -5.102 2.82 1 73.19 73 GLU B O 1
ATOM 3195 N N . TYR B 1 74 ? 21 -7.402 2.949 1 67.38 74 TYR B N 1
ATOM 3196 C CA . TYR B 1 74 ? 19.531 -7.355 2.957 1 67.38 74 TYR B CA 1
ATOM 3197 C C . TYR B 1 74 ? 18.969 -8.125 4.145 1 67.38 74 TYR B C 1
ATOM 3199 O O . TYR B 1 74 ? 18.281 -9.133 3.963 1 67.38 74 TYR B O 1
ATOM 3207 N N . PRO B 1 75 ? 19.125 -7.59 5.32 1 64.38 75 PRO B N 1
ATOM 3208 C CA . PRO B 1 75 ? 18.766 -8.344 6.52 1 64.38 75 PRO B CA 1
ATOM 3209 C C . PRO B 1 75 ? 17.25 -8.539 6.664 1 64.38 75 PRO B C 1
ATOM 3211 O O . PRO B 1 75 ? 16.797 -9.453 7.352 1 64.38 75 PRO B O 1
ATOM 3214 N N . ARG B 1 76 ? 16.562 -7.809 5.945 1 53.53 76 ARG B N 1
ATOM 3215 C CA . ARG B 1 76 ? 15.117 -7.863 6.137 1 53.53 76 ARG B CA 1
ATOM 3216 C C . ARG B 1 76 ? 14.445 -8.641 5.008 1 53.53 76 ARG B C 1
ATOM 3218 O O . ARG B 1 76 ? 13.219 -8.711 4.938 1 53.53 76 ARG B O 1
ATOM 3225 N N . ASN B 1 77 ? 15.297 -9.172 4.145 1 58.59 77 ASN B N 1
ATOM 3226 C CA . ASN B 1 77 ? 14.758 -10.008 3.074 1 58.59 77 ASN B CA 1
ATOM 3227 C C . ASN B 1 77 ? 14.375 -11.391 3.578 1 58.59 77 ASN B C 1
ATOM 3229 O O . ASN B 1 77 ? 15.25 -12.211 3.879 1 58.59 77 ASN B O 1
ATOM 3233 N N . GLU B 1 78 ? 13.102 -11.586 3.721 1 57.41 78 GLU B N 1
ATOM 3234 C CA . GLU B 1 78 ? 12.625 -12.828 4.316 1 57.41 78 GLU B CA 1
ATOM 3235 C C . GLU B 1 78 ? 12.977 -14.031 3.447 1 57.41 78 GLU B C 1
ATOM 3237 O O . GLU B 1 78 ? 13.25 -15.117 3.963 1 57.41 78 GLU B O 1
ATOM 3242 N N . GLN B 1 79 ? 13.031 -13.766 2.225 1 59.22 79 GLN B N 1
ATOM 3243 C CA . GLN B 1 79 ? 13.352 -14.875 1.329 1 59.22 79 GLN B CA 1
ATOM 3244 C C . GLN B 1 79 ? 14.773 -15.367 1.547 1 59.22 79 GLN B C 1
ATOM 3246 O O . GLN B 1 79 ? 15.023 -16.578 1.558 1 59.22 79 GLN B O 1
ATOM 3251 N N . LEU B 1 80 ? 15.594 -14.406 1.723 1 68.31 80 LEU B N 1
ATOM 3252 C CA . LEU B 1 80 ? 16.984 -14.773 2 1 68.31 80 LEU B CA 1
ATOM 3253 C C . LEU B 1 80 ? 17.094 -15.523 3.32 1 68.31 80 LEU B C 1
ATOM 3255 O O . LEU B 1 80 ? 17.859 -16.484 3.434 1 68.31 80 LEU B O 1
ATOM 3259 N N . LEU B 1 81 ? 16.219 -15.062 4.176 1 64.94 81 LEU B N 1
ATOM 3260 C CA . LEU B 1 81 ? 16.219 -15.727 5.473 1 64.94 81 LEU B CA 1
ATOM 3261 C C . LEU B 1 81 ? 15.75 -17.172 5.34 1 64.94 81 LEU B C 1
ATOM 3263 O O . LEU B 1 81 ? 16.344 -18.078 5.914 1 64.94 81 LEU B O 1
ATOM 3267 N N . ASP B 1 82 ? 14.75 -17.344 4.59 1 62.91 82 ASP B N 1
ATOM 3268 C CA . ASP B 1 82 ? 14.188 -18.688 4.406 1 62.91 82 ASP B CA 1
ATOM 3269 C C . ASP B 1 82 ? 15.164 -19.609 3.682 1 62.91 82 ASP B C 1
ATOM 3271 O O . ASP B 1 82 ? 15.336 -20.766 4.059 1 62.91 82 ASP B O 1
ATOM 3275 N N . LEU B 1 83 ? 15.758 -19.016 2.68 1 63.09 83 LEU B N 1
ATOM 3276 C CA . LEU B 1 83 ? 16.719 -19.797 1.909 1 63.09 83 LEU B CA 1
ATOM 3277 C C . LEU B 1 83 ? 17.922 -20.188 2.766 1 63.09 83 LEU B C 1
ATOM 3279 O O . LEU B 1 83 ? 18.453 -21.297 2.65 1 63.09 83 LEU B O 1
ATOM 3283 N N . ALA B 1 84 ? 18.234 -19.25 3.588 1 63.03 84 ALA B N 1
ATOM 3284 C CA . ALA B 1 84 ? 19.359 -19.5 4.48 1 63.03 84 ALA B CA 1
ATOM 3285 C C . ALA B 1 84 ? 19.062 -20.672 5.426 1 63.03 84 ALA B C 1
ATOM 3287 O O . ALA B 1 84 ? 19.969 -21.406 5.812 1 63.03 84 ALA B O 1
ATOM 3288 N N . GLN B 1 85 ? 17.812 -20.719 5.707 1 56.09 85 GLN B N 1
ATOM 3289 C CA . GLN B 1 85 ? 17.438 -21.75 6.668 1 56.09 85 GLN B CA 1
ATOM 3290 C C . GLN B 1 85 ? 17.078 -23.062 5.969 1 56.09 85 GLN B C 1
ATOM 3292 O O . GLN B 1 85 ? 16.625 -24.016 6.605 1 56.09 85 GLN B O 1
ATOM 3297 N N . ARG B 1 86 ? 17.531 -23.219 4.645 1 53.91 86 ARG B N 1
ATOM 3298 C CA . ARG B 1 86 ? 17.344 -24.438 3.861 1 53.91 86 ARG B CA 1
ATOM 3299 C C . ARG B 1 86 ? 15.867 -24.844 3.826 1 53.91 86 ARG B C 1
ATOM 3301 O O . ARG B 1 86 ? 15.547 -26.031 3.768 1 53.91 86 ARG B O 1
ATOM 3308 N N . HIS B 1 87 ? 14.984 -23.938 4.16 1 45 87 HIS B N 1
ATOM 3309 C CA . HIS B 1 87 ? 13.586 -24.312 3.963 1 45 87 HIS B CA 1
ATOM 3310 C C . HIS B 1 87 ? 13.211 -24.266 2.486 1 45 87 HIS B C 1
ATOM 3312 O O . HIS B 1 87 ? 13.555 -23.328 1.778 1 45 87 HIS B O 1
ATOM 3318 N N . ALA B 1 88 ? 13.414 -25.484 1.843 1 43.12 88 ALA B N 1
ATOM 3319 C CA . ALA B 1 88 ? 13.102 -25.734 0.437 1 43.12 88 ALA B CA 1
ATOM 3320 C C . ALA B 1 88 ? 11.883 -24.922 -0.001 1 43.12 88 ALA B C 1
ATOM 3322 O O . ALA B 1 88 ? 10.836 -24.984 0.641 1 43.12 88 ALA B O 1
ATOM 3323 N N . LEU B 1 89 ? 12.055 -23.75 -0.544 1 46.47 89 LEU B N 1
ATOM 3324 C CA . LEU B 1 89 ? 10.852 -23.125 -1.06 1 46.47 89 LEU B CA 1
ATOM 3325 C C . LEU B 1 89 ? 10.297 -23.891 -2.252 1 46.47 89 LEU B C 1
ATOM 3327 O O . LEU B 1 89 ? 10.93 -23.953 -3.309 1 46.47 89 LEU B O 1
ATOM 3331 N N . SER B 1 90 ? 9.758 -25.141 -2.074 1 42.75 90 SER B N 1
ATOM 3332 C CA . SER B 1 90 ? 9.148 -25.875 -3.174 1 42.75 90 SER B CA 1
ATOM 3333 C C . SER B 1 90 ? 8.07 -25.047 -3.861 1 42.75 90 SER B C 1
ATOM 3335 O O . SER B 1 90 ? 6.887 -25.156 -3.521 1 42.75 90 SER B O 1
ATOM 3337 N N . ALA B 1 91 ? 8.445 -23.938 -4.422 1 45.38 91 ALA B N 1
ATOM 3338 C CA . ALA B 1 91 ? 7.441 -23.094 -5.078 1 45.38 91 ALA B CA 1
ATOM 3339 C C . ALA B 1 91 ? 7.414 -23.344 -6.582 1 45.38 91 ALA B C 1
ATOM 3341 O O . ALA B 1 91 ? 8.461 -23.562 -7.199 1 45.38 91 ALA B O 1
ATOM 3342 N N . VAL B 1 92 ? 6.184 -23.672 -7.176 1 36.75 92 VAL B N 1
ATOM 3343 C CA . VAL B 1 92 ? 5.977 -23.859 -8.609 1 36.75 92 VAL B CA 1
ATOM 3344 C C . VAL B 1 92 ? 6.414 -22.609 -9.367 1 36.75 92 VAL B C 1
ATOM 3346 O O . VAL B 1 92 ? 6.129 -21.5 -8.938 1 36.75 92 VAL B O 1
ATOM 3349 N N . ARG B 1 93 ? 7.324 -22.75 -10.359 1 44.88 93 ARG B N 1
ATOM 3350 C CA . ARG B 1 93 ? 7.723 -21.656 -11.242 1 44.88 93 ARG B CA 1
ATOM 3351 C C . ARG B 1 93 ? 6.844 -21.609 -12.484 1 44.88 93 ARG B C 1
ATOM 3353 O O . ARG B 1 93 ? 6.461 -22.656 -13.023 1 44.88 93 ARG B O 1
ATOM 3360 N N . GLY B 1 94 ? 6.277 -20.375 -12.734 1 41.03 94 GLY B N 1
ATOM 3361 C CA . GLY B 1 94 ? 5.609 -20.219 -14.016 1 41.03 94 GLY B CA 1
ATOM 3362 C C . GLY B 1 94 ? 6.547 -20.344 -15.195 1 41.03 94 GLY B C 1
ATOM 3363 O O . GLY B 1 94 ? 7.754 -20.516 -15.023 1 41.03 94 GLY B O 1
ATOM 3364 N N . PRO B 1 95 ? 5.988 -20.5 -16.406 1 37.66 95 PRO B N 1
ATOM 3365 C CA . PRO B 1 95 ? 6.82 -20.578 -17.609 1 37.66 95 PRO B CA 1
ATOM 3366 C C . PRO B 1 95 ? 7.793 -19.406 -17.719 1 37.66 95 PRO B C 1
ATOM 3368 O O . PRO B 1 95 ? 7.516 -18.312 -17.219 1 37.66 95 PRO B O 1
ATOM 3371 N N . ASP B 1 96 ? 9.047 -19.578 -18.078 1 42.66 96 ASP B N 1
ATOM 3372 C CA . ASP B 1 96 ? 10.078 -18.562 -18.281 1 42.66 96 ASP B CA 1
ATOM 3373 C C . ASP B 1 96 ? 9.633 -17.531 -19.328 1 42.66 96 ASP B C 1
ATOM 3375 O O . ASP B 1 96 ? 9.406 -17.875 -20.484 1 42.66 96 ASP B O 1
ATOM 3379 N N . ILE B 1 97 ? 9.062 -16.516 -18.875 1 39.75 97 ILE B N 1
ATOM 3380 C CA . ILE B 1 97 ? 8.57 -15.508 -19.812 1 39.75 97 ILE B CA 1
ATOM 3381 C C . ILE B 1 97 ? 9.75 -14.773 -20.453 1 39.75 97 ILE B C 1
ATOM 3383 O O . ILE B 1 97 ? 9.57 -13.984 -21.391 1 39.75 97 ILE B O 1
ATOM 3387 N N . ALA B 1 98 ? 10.969 -14.719 -19.984 1 41.62 98 ALA B N 1
ATOM 3388 C CA . ALA B 1 98 ? 12.07 -13.992 -20.609 1 41.62 98 ALA B CA 1
ATOM 3389 C C . ALA B 1 98 ? 12.242 -14.398 -22.062 1 41.62 98 ALA B C 1
ATOM 3391 O O . ALA B 1 98 ? 12.562 -13.57 -22.922 1 41.62 98 ALA B O 1
ATOM 3392 N N . THR B 1 99 ? 12.211 -15.594 -22.391 1 38.09 99 THR B N 1
ATOM 3393 C CA . THR B 1 99 ? 12.523 -16.031 -23.75 1 38.09 99 THR B CA 1
ATOM 3394 C C . THR B 1 99 ? 11.352 -15.75 -24.688 1 38.09 99 THR B C 1
ATOM 3396 O O . THR B 1 99 ? 11.555 -15.5 -25.875 1 38.09 99 THR B O 1
ATOM 3399 N N . GLU B 1 100 ? 10.195 -15.82 -24.219 1 38.81 100 GLU B N 1
ATOM 3400 C CA . GLU B 1 100 ? 9.094 -15.867 -25.188 1 38.81 100 GLU B CA 1
ATOM 3401 C C . GLU B 1 100 ? 8.391 -14.523 -25.281 1 38.81 100 GLU B C 1
ATOM 3403 O O . GLU B 1 100 ? 7.719 -14.234 -26.281 1 38.81 100 GLU B O 1
ATOM 3408 N N . LEU B 1 101 ? 8.406 -13.719 -24.234 1 39.03 101 LEU B N 1
ATOM 3409 C CA . LEU B 1 101 ? 7.465 -12.602 -24.312 1 39.03 101 LEU B CA 1
ATOM 3410 C C . LEU B 1 101 ? 8.141 -11.352 -24.859 1 39.03 101 LEU B C 1
ATOM 3412 O O . LEU B 1 101 ? 9.164 -10.914 -24.344 1 39.03 101 LEU B O 1
ATOM 3416 N N . GLU B 1 102 ? 7.871 -11.102 -26.141 1 41.19 102 GLU B N 1
ATOM 3417 C CA . GLU B 1 102 ? 8.117 -9.789 -26.734 1 41.19 102 GLU B CA 1
ATOM 3418 C C . GLU B 1 102 ? 7.598 -8.672 -25.828 1 41.19 102 GLU B C 1
ATOM 3420 O O . GLU B 1 102 ? 6.383 -8.508 -25.672 1 41.19 102 GLU B O 1
ATOM 3425 N N . TRP B 1 103 ? 8.242 -8.445 -24.828 1 43.09 103 TRP B N 1
ATOM 3426 C CA . TRP B 1 103 ? 7.906 -7.285 -24.016 1 43.09 103 TRP B CA 1
ATOM 3427 C C . TRP B 1 103 ? 7.684 -6.051 -24.891 1 43.09 103 TRP B C 1
ATOM 3429 O O . TRP B 1 103 ? 8.57 -5.656 -25.641 1 43.09 103 TRP B O 1
ATOM 3439 N N . LYS B 1 104 ? 6.555 -5.766 -25.188 1 40.28 104 LYS B N 1
ATOM 3440 C CA . LYS B 1 104 ? 6.23 -4.598 -25.984 1 40.28 104 LYS B CA 1
ATOM 3441 C C . LYS B 1 104 ? 6.305 -3.318 -25.156 1 40.28 104 LYS B C 1
ATOM 3443 O O . LYS B 1 104 ? 5.277 -2.73 -24.812 1 40.28 104 LYS B O 1
ATOM 3448 N N . VAL B 1 105 ? 7.086 -3.352 -24.062 1 40.97 105 VAL B N 1
ATOM 3449 C CA . VAL B 1 105 ? 7.113 -2.049 -23.406 1 40.97 105 VAL B CA 1
ATOM 3450 C C . VAL B 1 105 ? 7.508 -0.971 -24.406 1 40.97 105 VAL B C 1
ATOM 3452 O O . VAL B 1 105 ? 8.383 -1.192 -25.25 1 40.97 105 VAL B O 1
ATOM 3455 N N . PRO B 1 106 ? 6.711 0.021 -24.422 1 37.31 106 PRO B N 1
ATOM 3456 C CA . PRO B 1 106 ? 7.227 1.101 -25.266 1 37.31 106 PRO B CA 1
ATOM 3457 C C . PRO B 1 106 ? 8.688 1.441 -24.953 1 37.31 106 PRO B C 1
ATOM 3459 O O . PRO B 1 106 ? 9.148 1.229 -23.844 1 37.31 106 PRO B O 1
ATOM 3462 N N . GLU B 1 107 ? 9.406 1.647 -25.953 1 34 107 GLU B N 1
ATOM 3463 C CA . GLU B 1 107 ? 10.812 2.025 -26.062 1 34 107 GLU B CA 1
ATOM 3464 C C . GLU B 1 107 ? 11.258 2.844 -24.844 1 34 107 GLU B C 1
ATOM 3466 O O . GLU B 1 107 ? 10.422 3.389 -24.125 1 34 107 GLU B O 1
ATOM 3471 N N . GLU B 1 108 ? 12.578 3.295 -24.891 1 36.31 108 GLU B N 1
ATOM 3472 C CA . GLU B 1 108 ? 13.602 3.893 -24.031 1 36.31 108 GLU B CA 1
ATOM 3473 C C . GLU B 1 108 ? 13 4.918 -23.078 1 36.31 108 GLU B C 1
ATOM 3475 O O . GLU B 1 108 ? 13.383 4.984 -21.906 1 36.31 108 GLU B O 1
ATOM 3480 N N . GLY B 1 109 ? 12.469 5.984 -23.547 1 34.25 109 GLY B N 1
ATOM 3481 C CA . GLY B 1 109 ? 12.422 7.34 -23.016 1 34.25 109 GLY B CA 1
ATOM 3482 C C . GLY B 1 109 ? 11.344 7.539 -21.969 1 34.25 109 GLY B C 1
ATOM 3483 O O . GLY B 1 109 ? 11.094 8.664 -21.531 1 34.25 109 GLY B O 1
ATOM 3484 N N . GLU B 1 110 ? 10.406 6.66 -21.938 1 38.41 110 GLU B N 1
ATOM 3485 C CA . GLU B 1 110 ? 9.297 7.121 -21.109 1 38.41 110 GLU B CA 1
ATOM 3486 C C . GLU B 1 110 ? 9.586 6.887 -19.625 1 38.41 110 GLU B C 1
ATOM 3488 O O . GLU B 1 110 ? 9.836 5.754 -19.203 1 38.41 110 GLU B O 1
ATOM 3493 N N . HIS B 1 111 ? 10.328 7.695 -19.078 1 37.53 111 HIS B N 1
ATOM 3494 C CA . HIS B 1 111 ? 10.773 7.84 -17.703 1 37.53 111 HIS B CA 1
ATOM 3495 C C . HIS B 1 111 ? 9.695 7.383 -16.719 1 37.53 111 HIS B C 1
ATOM 3497 O O . HIS B 1 111 ? 8.688 8.07 -16.531 1 37.53 111 HIS B O 1
ATOM 3503 N N . TRP B 1 112 ? 9.57 6.031 -16.625 1 40.62 112 TRP B N 1
ATOM 3504 C CA . TRP B 1 112 ? 8.742 5.445 -15.57 1 40.62 112 TRP B CA 1
ATOM 3505 C C . TRP B 1 112 ? 8.672 6.367 -14.359 1 40.62 112 TRP B C 1
ATOM 3507 O O . TRP B 1 112 ? 7.641 6.434 -13.68 1 40.62 112 TRP B O 1
ATOM 3517 N N . GLU B 1 113 ? 9.859 6.977 -14.219 1 39.94 113 GLU B N 1
ATOM 3518 C CA . GLU B 1 113 ? 9.922 7.93 -13.117 1 39.94 113 GLU B CA 1
ATOM 3519 C C . GLU B 1 113 ? 8.82 8.984 -13.227 1 39.94 113 GLU B C 1
ATOM 3521 O O . GLU B 1 113 ? 8.258 9.406 -12.219 1 39.94 113 GLU B O 1
ATOM 3526 N N . LYS B 1 114 ? 8.609 9.312 -14.547 1 39.19 114 LYS B N 1
ATOM 3527 C CA . LYS B 1 114 ? 7.578 10.32 -14.805 1 39.19 114 LYS B CA 1
ATOM 3528 C C . LYS B 1 114 ? 6.195 9.805 -14.414 1 39.19 114 LYS B C 1
ATOM 3530 O O . LYS B 1 114 ? 5.348 10.578 -13.961 1 39.19 114 LYS B O 1
ATOM 3535 N N . ILE B 1 115 ? 6.094 8.523 -14.695 1 39.47 115 ILE B N 1
ATOM 3536 C CA . ILE B 1 115 ? 4.754 7.973 -14.531 1 39.47 115 ILE B CA 1
ATOM 3537 C C . ILE B 1 115 ? 4.445 7.789 -13.047 1 39.47 115 ILE B C 1
ATOM 3539 O O . ILE B 1 115 ? 3.336 8.078 -12.594 1 39.47 115 ILE B O 1
ATOM 3543 N N . ILE B 1 116 ? 5.434 7.254 -12.297 1 43.75 116 ILE B N 1
ATOM 3544 C CA . ILE B 1 116 ? 5.195 6.98 -10.883 1 43.75 116 ILE B CA 1
ATOM 3545 C C . ILE B 1 116 ? 4.859 8.281 -10.156 1 43.75 116 ILE B C 1
ATOM 3547 O O . ILE B 1 116 ? 4.043 8.289 -9.227 1 43.75 116 ILE B O 1
ATOM 3551 N N . GLY B 1 117 ? 5.461 9.414 -10.617 1 44.09 117 GLY B N 1
ATOM 3552 C CA . GLY B 1 117 ? 5.352 10.68 -9.898 1 44.09 117 GLY B CA 1
ATOM 3553 C C . GLY B 1 117 ? 3.988 11.328 -10.047 1 44.09 117 GLY B C 1
ATOM 3554 O O . GLY B 1 117 ? 3.645 12.234 -9.281 1 44.09 117 GLY B O 1
ATOM 3555 N N . VAL B 1 118 ? 3.201 10.883 -11.102 1 42.69 118 VAL B N 1
ATOM 3556 C CA . VAL B 1 118 ? 2.119 11.797 -11.461 1 42.69 118 VAL B CA 1
ATOM 3557 C C . VAL B 1 118 ? 0.833 11.367 -10.758 1 42.69 118 VAL B C 1
ATOM 3559 O O . VAL B 1 118 ? -0.079 12.172 -10.57 1 42.69 118 VAL B O 1
ATOM 3562 N N . GLN B 1 119 ? 0.773 10.07 -10.367 1 47.81 119 GLN B N 1
ATOM 3563 C CA . GLN B 1 119 ? -0.544 9.688 -9.875 1 47.81 119 GLN B CA 1
ATOM 3564 C C . GLN B 1 119 ? -0.604 9.773 -8.352 1 47.81 119 GLN B C 1
ATOM 3566 O O . GLN B 1 119 ? 0.387 9.508 -7.668 1 47.81 119 GLN B O 1
ATOM 3571 N N . SER B 1 120 ? -1.688 10.531 -7.969 1 55.62 120 SER B N 1
ATOM 3572 C CA . SER B 1 120 ? -1.879 10.555 -6.523 1 55.62 120 SER B CA 1
ATOM 3573 C C . SER B 1 120 ? -1.757 9.156 -5.926 1 55.62 120 SER B C 1
ATOM 3575 O O . SER B 1 120 ? -2.234 8.188 -6.512 1 55.62 120 SER B O 1
ATOM 3577 N N . THR B 1 121 ? -1.003 9.133 -4.887 1 65.75 121 THR B N 1
ATOM 3578 C CA . THR B 1 121 ? -0.817 7.859 -4.203 1 65.75 121 THR B CA 1
ATOM 3579 C C . THR B 1 121 ? -1.606 7.824 -2.898 1 65.75 121 THR B C 1
ATOM 3581 O O . THR B 1 121 ? -1.395 6.945 -2.061 1 65.75 121 THR B O 1
ATOM 3584 N N . LEU B 1 122 ? -2.623 8.797 -2.859 1 74.19 122 LEU B N 1
ATOM 3585 C CA . LEU B 1 122 ? -3.465 8.789 -1.668 1 74.19 122 LEU B CA 1
ATOM 3586 C C . LEU B 1 122 ? -4.59 7.762 -1.801 1 74.19 122 LEU B C 1
ATOM 3588 O O . LEU B 1 122 ? -5.254 7.695 -2.838 1 74.19 122 LEU B O 1
ATOM 3592 N N . LEU B 1 123 ? -4.777 6.992 -0.74 1 81.94 123 LEU B N 1
ATOM 3593 C CA . LEU B 1 123 ? -5.82 5.977 -0.689 1 81.94 123 LEU B CA 1
ATOM 3594 C C . LEU B 1 123 ? -6.668 6.125 0.569 1 81.94 123 LEU B C 1
ATOM 3596 O O . LEU B 1 123 ? -6.141 6.426 1.644 1 81.94 123 LEU B O 1
ATOM 3600 N N . PRO B 1 124 ? -8.07 5.98 0.359 1 86 124 PRO B N 1
ATOM 3601 C CA . PRO B 1 124 ? -8.844 5.883 1.6 1 86 124 PRO B CA 1
ATOM 3602 C C . PRO B 1 124 ? -8.32 4.801 2.539 1 86 124 PRO B C 1
ATOM 3604 O O . PRO B 1 124 ? -7.875 3.744 2.08 1 86 124 PRO B O 1
ATOM 3607 N N . ILE B 1 125 ? -8.375 5.047 3.84 1 92.06 125 ILE B N 1
ATOM 3608 C CA . ILE B 1 125 ? -7.852 4.086 4.805 1 92.06 125 ILE B CA 1
ATOM 3609 C C . ILE B 1 125 ? -8.609 2.766 4.68 1 92.06 125 ILE B C 1
ATOM 3611 O O . ILE B 1 125 ? -8.055 1.696 4.938 1 92.06 125 ILE B O 1
ATOM 3615 N N . ALA B 1 126 ? -9.906 2.84 4.152 1 92.69 126 ALA B N 1
ATOM 3616 C CA . ALA B 1 126 ? -10.727 1.652 3.934 1 92.69 126 ALA B CA 1
ATOM 3617 C C . ALA B 1 126 ? -10.078 0.713 2.924 1 92.69 126 ALA B C 1
ATOM 3619 O O . ALA B 1 126 ? -10.414 -0.471 2.857 1 92.69 126 ALA B O 1
ATOM 3620 N N . PHE B 1 127 ? -9.18 1.246 2.166 1 91.75 127 PHE B N 1
ATOM 3621 C CA . PHE B 1 127 ? -8.438 0.452 1.196 1 91.75 127 PHE B CA 1
ATOM 3622 C C . PHE B 1 127 ? -7.762 -0.736 1.872 1 91.75 127 PHE B C 1
ATOM 3624 O O . PHE B 1 127 ? -7.734 -1.838 1.319 1 91.75 127 PHE B O 1
ATOM 3631 N N . LEU B 1 128 ? -7.211 -0.551 3.084 1 94 128 LEU B N 1
ATOM 3632 C CA . LEU B 1 128 ? -6.543 -1.612 3.832 1 94 128 LEU B CA 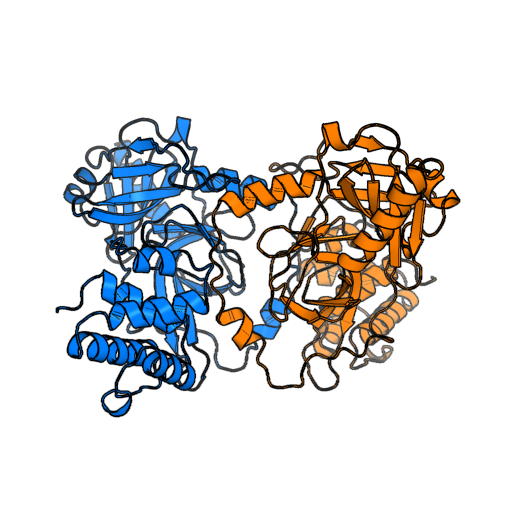1
ATOM 3633 C C . LEU B 1 128 ? -7.543 -2.678 4.27 1 94 128 LEU B C 1
ATOM 3635 O O . LEU B 1 128 ? -7.262 -3.875 4.172 1 94 128 LEU B O 1
ATOM 3639 N N . GLU B 1 129 ? -8.68 -2.219 4.73 1 94.81 129 GLU B N 1
ATOM 3640 C CA . GLU B 1 129 ? -9.711 -3.146 5.184 1 94.81 129 GLU B CA 1
ATOM 3641 C C . GLU B 1 129 ? -10.227 -4.004 4.031 1 94.81 129 GLU B C 1
ATOM 3643 O O . GLU B 1 129 ? -10.43 -5.211 4.191 1 94.81 129 GLU B O 1
ATOM 3648 N N . ILE B 1 130 ? -10.484 -3.367 2.914 1 95.5 130 ILE B N 1
ATOM 3649 C CA . ILE B 1 130 ? -10.953 -4.086 1.735 1 95.5 130 ILE B CA 1
ATOM 3650 C C . ILE B 1 130 ? -9.906 -5.125 1.315 1 95.5 130 ILE B C 1
ATOM 3652 O O . ILE B 1 130 ? -10.258 -6.258 0.974 1 95.5 130 ILE B O 1
ATOM 3656 N N . GLY B 1 131 ? -8.625 -4.738 1.356 1 96.38 131 GLY B N 1
ATOM 3657 C CA . GLY B 1 131 ? -7.559 -5.68 1.033 1 96.38 131 GLY B CA 1
ATOM 3658 C C . GLY B 1 131 ? -7.574 -6.918 1.904 1 96.38 131 GLY B C 1
ATOM 3659 O O . GLY B 1 131 ? -7.391 -8.031 1.41 1 96.38 131 GLY B O 1
ATOM 3660 N N . LEU B 1 132 ? -7.812 -6.727 3.172 1 96.06 132 LEU B N 1
ATOM 3661 C CA . LEU B 1 132 ? -7.879 -7.848 4.098 1 96.06 132 LEU B CA 1
ATOM 3662 C C . LEU B 1 132 ? -9.062 -8.75 3.777 1 96.06 132 LEU B C 1
ATOM 3664 O O . LEU B 1 132 ? -8.961 -9.977 3.863 1 96.06 132 LEU B O 1
ATOM 3668 N N . GLN B 1 133 ? -10.172 -8.141 3.441 1 96.44 133 GLN B N 1
ATOM 3669 C CA . GLN B 1 133 ? -11.352 -8.914 3.068 1 96.44 133 GLN B CA 1
ATOM 3670 C C . GLN B 1 133 ? -11.078 -9.766 1.832 1 96.44 133 GLN B C 1
ATOM 3672 O O . GLN B 1 133 ? -11.445 -10.945 1.793 1 96.44 133 GLN B O 1
ATOM 3677 N N . LYS B 1 134 ? -10.438 -9.117 0.85 1 97.81 134 LYS B N 1
ATOM 3678 C CA . LYS B 1 134 ? -10.133 -9.844 -0.381 1 97.81 134 LYS B CA 1
ATOM 3679 C C . LYS B 1 134 ? -9.125 -10.961 -0.127 1 97.81 134 LYS B C 1
ATOM 3681 O O . LYS B 1 134 ? -9.203 -12.023 -0.744 1 97.81 134 LYS B O 1
ATOM 3686 N N . ALA B 1 135 ? -8.203 -10.727 0.774 1 98 135 ALA B N 1
ATOM 3687 C CA . ALA B 1 135 ? -7.141 -11.68 1.08 1 98 135 ALA B CA 1
ATOM 3688 C C . ALA B 1 135 ? -7.715 -12.984 1.64 1 98 135 ALA B C 1
ATOM 3690 O O . ALA B 1 135 ? -7.094 -14.039 1.529 1 98 135 ALA B O 1
ATOM 3691 N N . ARG B 1 136 ? -8.883 -12.93 2.227 1 98.19 136 ARG B N 1
ATOM 3692 C CA . ARG B 1 136 ? -9.492 -14.109 2.836 1 98.19 136 ARG B CA 1
ATOM 3693 C C . ARG B 1 136 ? -9.703 -15.211 1.801 1 98.19 136 ARG B C 1
ATOM 3695 O O . ARG B 1 136 ? -9.641 -16.391 2.125 1 98.19 136 ARG B O 1
ATOM 3702 N N . SER B 1 137 ? -9.914 -14.773 0.576 1 98.75 137 SER B N 1
ATOM 3703 C CA . SER B 1 137 ? -10.281 -15.734 -0.463 1 98.75 137 SER B CA 1
ATOM 3704 C C . SER B 1 137 ? -9.047 -16.219 -1.23 1 98.75 137 SER B C 1
ATOM 3706 O O . SER B 1 137 ? -9.172 -16.922 -2.225 1 98.75 137 SER B O 1
ATOM 3708 N N . VAL B 1 138 ? -7.879 -15.781 -0.801 1 98.69 138 VAL B N 1
ATOM 3709 C CA . VAL B 1 138 ? -6.637 -16.234 -1.423 1 98.69 138 VAL B CA 1
ATOM 3710 C C . VAL B 1 138 ? -6.062 -17.406 -0.641 1 98.69 138 VAL B C 1
ATOM 3712 O O . VAL B 1 138 ? -6.031 -17.391 0.592 1 98.69 138 VAL B O 1
ATOM 3715 N N . ALA B 1 139 ? -5.578 -18.406 -1.396 1 98.44 139 ALA B N 1
ATOM 3716 C CA . ALA B 1 139 ? -5.176 -19.656 -0.738 1 98.44 139 ALA B CA 1
ATOM 371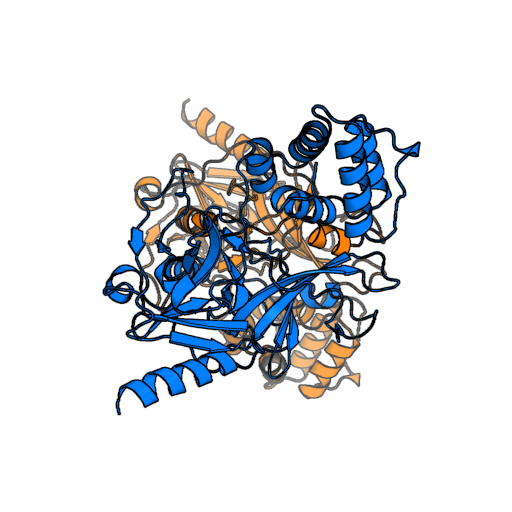7 C C . ALA B 1 139 ? -3.871 -20.188 -1.325 1 98.44 139 ALA B C 1
ATOM 3719 O O . ALA B 1 139 ? -3.521 -19.875 -2.465 1 98.44 139 ALA B O 1
ATOM 3720 N N . ARG B 1 140 ? -3.195 -20.938 -0.533 1 96.38 140 ARG B N 1
ATOM 3721 C CA . ARG B 1 140 ? -2.043 -21.719 -0.981 1 96.38 140 ARG B CA 1
ATOM 3722 C C . ARG B 1 140 ? -2.475 -23.062 -1.541 1 96.38 140 ARG B C 1
ATOM 3724 O O . ARG B 1 140 ? -3.279 -23.766 -0.927 1 96.38 140 ARG B O 1
ATOM 3731 N N . VAL B 1 141 ? -1.999 -23.344 -2.709 1 96.62 141 VAL B N 1
ATOM 3732 C CA . VAL B 1 141 ? -2.252 -24.641 -3.33 1 96.62 141 VAL B CA 1
ATOM 3733 C C . VAL B 1 141 ? -1.057 -25.578 -3.102 1 96.62 141 VAL B C 1
ATOM 3735 O O . VAL B 1 141 ? 0.072 -25.234 -3.471 1 96.62 141 VAL B O 1
ATOM 3738 N N . VAL B 1 142 ? -1.317 -26.688 -2.51 1 94.19 142 VAL B N 1
ATOM 3739 C CA . VAL B 1 142 ? -0.28 -27.672 -2.271 1 94.19 142 VAL B CA 1
ATOM 3740 C C . VAL B 1 142 ? -0.542 -28.906 -3.133 1 94.19 142 VAL B C 1
ATOM 3742 O O . VAL B 1 142 ? -1.498 -29.656 -2.893 1 94.19 142 VAL B O 1
ATOM 3745 N N . ARG B 1 143 ? 0.318 -29.125 -4.027 1 93.44 143 ARG B N 1
ATOM 3746 C CA . ARG B 1 143 ? 0.164 -30.25 -4.949 1 93.44 143 ARG B CA 1
ATOM 3747 C C . ARG B 1 143 ? 0.485 -31.578 -4.258 1 93.44 143 ARG B C 1
ATOM 3749 O O . ARG B 1 143 ? 1.073 -31.594 -3.176 1 93.44 143 ARG B O 1
ATOM 3756 N N . GLY B 1 144 ? 0.107 -32.625 -4.93 1 91.31 144 GLY B N 1
ATOM 3757 C CA . GLY B 1 144 ? 0.41 -33.969 -4.414 1 91.31 144 GLY B CA 1
ATOM 3758 C C . GLY B 1 144 ? 1.898 -34.219 -4.262 1 91.31 144 GLY B C 1
ATOM 3759 O O . GLY B 1 144 ? 2.318 -34.969 -3.367 1 91.31 144 GLY B O 1
ATOM 3760 N N . ASP B 1 145 ? 2.66 -33.562 -5.051 1 85.75 145 ASP B N 1
ATOM 3761 C CA . ASP B 1 145 ? 4.105 -33.781 -5.016 1 85.75 145 ASP B CA 1
ATOM 3762 C C . ASP B 1 145 ? 4.773 -32.844 -4.02 1 85.75 145 ASP B C 1
ATOM 3764 O O . ASP B 1 145 ? 5.996 -32.875 -3.854 1 85.75 145 ASP B O 1
ATOM 3768 N N . GLY B 1 146 ? 3.996 -31.984 -3.438 1 84.25 146 GLY B N 1
ATOM 3769 C CA . GLY B 1 146 ? 4.535 -31.109 -2.408 1 84.25 146 GLY B CA 1
ATOM 3770 C C . GLY B 1 146 ? 4.805 -29.703 -2.906 1 84.25 146 GLY B C 1
ATOM 3771 O O . GLY B 1 146 ? 4.973 -28.781 -2.109 1 84.25 146 GLY B O 1
ATOM 3772 N N . ASP B 1 147 ? 4.816 -29.531 -4.207 1 81.31 147 ASP B N 1
ATOM 3773 C CA . ASP B 1 147 ? 5.016 -28.188 -4.754 1 81.31 147 ASP B CA 1
ATOM 3774 C C . ASP B 1 147 ? 3.834 -27.281 -4.422 1 81.31 147 ASP B C 1
ATOM 3776 O O . ASP B 1 147 ? 2.723 -27.766 -4.184 1 81.31 147 ASP B O 1
ATOM 3780 N N . THR B 1 148 ? 4.164 -26 -4.375 1 87.19 148 THR B N 1
ATOM 3781 C CA . THR B 1 148 ? 3.115 -25.094 -3.936 1 87.19 148 THR B CA 1
ATOM 3782 C C . THR B 1 148 ? 2.912 -23.969 -4.949 1 87.19 148 THR B C 1
ATOM 3784 O O . THR B 1 148 ? 3.84 -23.609 -5.68 1 87.19 148 THR B O 1
ATOM 3787 N N . GLY B 1 149 ? 1.73 -23.516 -5.062 1 89.88 149 GLY B N 1
ATOM 3788 C CA . GLY B 1 149 ? 1.328 -22.328 -5.781 1 89.88 149 GLY B CA 1
ATOM 3789 C C . GLY B 1 149 ? 0.279 -21.516 -5.043 1 89.88 149 GLY B C 1
ATOM 3790 O O . GLY B 1 149 ? 0.045 -21.734 -3.852 1 89.88 149 GLY B O 1
ATOM 3791 N N . SER B 1 150 ? -0.193 -20.562 -5.727 1 94.44 150 SER B N 1
ATOM 3792 C CA . SER B 1 150 ? -1.271 -19.75 -5.188 1 94.44 150 SER B CA 1
ATOM 3793 C C . SER B 1 150 ? -2.564 -19.953 -5.969 1 94.44 150 SER B C 1
ATOM 3795 O O . SER B 1 150 ? -2.549 -20.5 -7.074 1 94.44 150 SER B O 1
ATOM 3797 N N . GLY B 1 151 ? -3.662 -19.594 -5.379 1 98.06 151 GLY B N 1
ATOM 3798 C CA . GLY B 1 151 ? -4.988 -19.531 -5.973 1 98.06 151 GLY B CA 1
ATOM 3799 C C . GLY B 1 151 ? -5.957 -18.672 -5.199 1 98.06 151 GLY B C 1
ATOM 3800 O O . GLY B 1 151 ? -5.613 -18.125 -4.145 1 98.06 151 GLY B O 1
ATOM 3801 N N . PHE B 1 152 ? -7.125 -18.516 -5.812 1 98.81 152 PHE B N 1
ATOM 3802 C CA . PHE B 1 152 ? -8.141 -17.75 -5.094 1 98.81 152 PHE B CA 1
ATOM 3803 C C . PHE B 1 152 ? -9.531 -18.312 -5.375 1 98.81 152 PHE B C 1
ATOM 3805 O O . PHE B 1 152 ? -9.773 -18.875 -6.445 1 98.81 152 PHE B O 1
ATOM 3812 N N . LEU B 1 153 ? -10.383 -18.188 -4.379 1 98.81 153 LEU B N 1
ATOM 3813 C CA . LEU B 1 153 ? -11.75 -18.672 -4.41 1 98.81 153 LEU B CA 1
ATOM 3814 C C . LEU B 1 153 ? -12.672 -17.656 -5.082 1 98.81 153 LEU B C 1
ATOM 3816 O O . LEU B 1 153 ? -12.727 -16.5 -4.676 1 98.81 153 LEU B O 1
ATOM 3820 N N . THR B 1 154 ? -13.305 -18.062 -6.145 1 98.56 154 THR B N 1
ATOM 3821 C CA . THR B 1 154 ? -14.367 -17.25 -6.742 1 98.56 154 THR B CA 1
ATOM 3822 C C . THR B 1 154 ? -15.734 -17.859 -6.441 1 98.56 154 THR B C 1
ATOM 3824 O O . THR B 1 154 ? -15.859 -18.734 -5.586 1 98.56 154 THR B O 1
ATOM 3827 N N . GLU B 1 155 ? -16.766 -17.328 -7.027 1 97.25 155 GLU B N 1
ATOM 3828 C CA . GLU B 1 155 ? -18.125 -17.797 -6.766 1 97.25 155 GLU B CA 1
ATOM 3829 C C . GLU B 1 155 ? -18.297 -19.25 -7.172 1 97.25 155 GLU B C 1
ATOM 3831 O O . GLU B 1 155 ? -17.516 -19.781 -7.953 1 97.25 155 GLU B O 1
ATOM 3836 N N . HIS B 1 156 ? -19.281 -19.969 -6.531 1 96.56 156 HIS B N 1
ATOM 3837 C CA . HIS B 1 156 ? -19.672 -21.344 -6.832 1 96.56 156 HIS B CA 1
ATOM 3838 C C . HIS B 1 156 ? -18.641 -22.328 -6.32 1 96.56 156 HIS B C 1
ATOM 3840 O O . HIS B 1 156 ? -18.453 -23.406 -6.902 1 96.56 156 HIS B O 1
ATOM 3846 N N . ASN B 1 157 ? -17.844 -21.891 -5.332 1 98.25 157 ASN B N 1
ATOM 3847 C CA . ASN B 1 157 ? -16.812 -22.719 -4.715 1 98.25 157 ASN B CA 1
ATOM 3848 C C . ASN B 1 157 ? -15.773 -23.156 -5.738 1 98.25 157 ASN B C 1
ATOM 3850 O O . ASN B 1 157 ? -15.312 -24.297 -5.699 1 98.25 157 ASN B O 1
ATOM 3854 N N . LEU B 1 158 ? -15.469 -22.281 -6.609 1 98.5 158 LEU B N 1
ATOM 3855 C CA . LEU B 1 158 ? -14.453 -22.562 -7.617 1 98.5 158 LEU B CA 1
ATOM 3856 C C . LEU B 1 158 ? -13.117 -21.922 -7.23 1 98.5 158 LEU B C 1
ATOM 3858 O O . LEU B 1 158 ? -13.07 -20.75 -6.852 1 98.5 158 LEU B O 1
ATOM 3862 N N . LEU B 1 159 ? -12.102 -22.75 -7.277 1 98.75 159 LEU B N 1
ATOM 3863 C CA . LEU B 1 159 ? -10.734 -22.266 -7.152 1 98.75 159 LEU B CA 1
ATOM 3864 C C . LEU B 1 159 ? -10.164 -21.875 -8.516 1 98.75 159 LEU B C 1
ATOM 3866 O O . LEU B 1 159 ? -10.297 -22.641 -9.477 1 98.75 159 LEU B O 1
ATOM 3870 N N . VAL B 1 160 ? -9.594 -20.703 -8.578 1 98.69 160 VAL B N 1
ATOM 3871 C CA . VAL B 1 160 ? -8.859 -20.266 -9.766 1 98.69 160 VAL B CA 1
ATOM 3872 C C . VAL B 1 160 ? -7.359 -20.328 -9.508 1 98.69 160 VAL B C 1
ATOM 3874 O O . VAL B 1 160 ? -6.883 -19.891 -8.461 1 98.69 160 VAL B O 1
ATOM 3877 N N . THR B 1 161 ? -6.609 -20.969 -10.383 1 97.94 161 THR B N 1
ATOM 3878 C CA . THR B 1 161 ? -5.152 -21.016 -10.359 1 97.94 161 THR B CA 1
ATOM 3879 C C . THR B 1 161 ? -4.594 -21.172 -11.766 1 97.94 161 THR B C 1
ATOM 3881 O O . THR B 1 161 ? -5.246 -20.812 -12.742 1 97.94 161 THR B O 1
ATOM 3884 N N . ASN B 1 162 ? -3.305 -21.453 -11.883 1 93.56 162 ASN B N 1
ATOM 3885 C CA . ASN B 1 162 ? -2.689 -21.641 -13.188 1 93.56 162 ASN B CA 1
ATOM 3886 C C . ASN B 1 162 ? -2.775 -23.109 -13.633 1 93.56 162 ASN B C 1
ATOM 3888 O O . ASN B 1 162 ? -2.805 -24.016 -12.805 1 93.56 162 ASN B O 1
ATOM 3892 N N . HIS B 1 163 ? -2.793 -23.266 -14.945 1 94.25 163 HIS B N 1
ATOM 3893 C CA . HIS B 1 163 ? -2.715 -24.609 -15.523 1 94.25 163 HIS B CA 1
ATOM 3894 C C . HIS B 1 163 ? -1.445 -25.328 -15.078 1 94.25 163 HIS B C 1
ATOM 3896 O O . HIS B 1 163 ? -1.483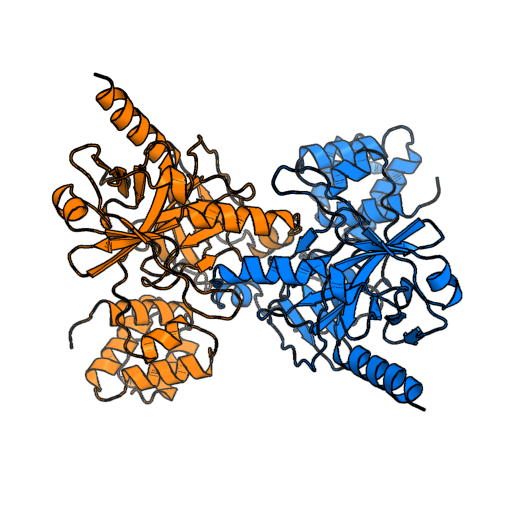 -26.516 -14.75 1 94.25 163 HIS B O 1
ATOM 3902 N N . HIS B 1 164 ? -0.403 -24.625 -14.992 1 87.12 164 HIS B N 1
ATOM 3903 C CA . HIS B 1 164 ? 0.851 -25.281 -14.664 1 87.12 164 HIS B CA 1
ATOM 3904 C C . HIS B 1 164 ? 0.916 -25.641 -13.18 1 87.12 164 HIS B C 1
ATOM 3906 O O . HIS B 1 164 ? 1.784 -26.406 -12.758 1 87.12 164 HIS B O 1
ATOM 3912 N N . VAL B 1 165 ? 0.054 -25.062 -12.406 1 91.12 165 VAL B N 1
ATOM 3913 C CA . VAL B 1 165 ? -0.062 -25.453 -11 1 91.12 165 VAL B CA 1
ATOM 3914 C C . VAL B 1 165 ? -0.905 -26.719 -10.883 1 91.12 165 VAL B C 1
ATOM 3916 O O . VAL B 1 165 ? -0.502 -27.688 -10.227 1 91.12 165 VAL B O 1
ATOM 3919 N N . LEU B 1 166 ? -2.043 -26.719 -11.555 1 96.44 166 LEU B N 1
ATOM 3920 C CA . LEU B 1 166 ? -2.93 -27.875 -11.609 1 96.44 166 LEU B CA 1
ATOM 3921 C C . LEU B 1 166 ? -3.312 -28.219 -13.047 1 96.44 166 LEU B C 1
ATOM 3923 O O . LEU B 1 166 ? -4.418 -27.891 -13.492 1 96.44 166 LEU B O 1
ATOM 3927 N N . PRO B 1 167 ? -2.516 -28.984 -13.672 1 93.88 167 PRO B N 1
ATOM 3928 C CA . PRO B 1 167 ? -2.688 -29.188 -15.109 1 93.88 167 PRO B CA 1
ATOM 3929 C C . PRO B 1 167 ? -3.762 -30.234 -15.438 1 93.88 167 PRO B C 1
ATOM 3931 O O . PRO B 1 167 ? -4.312 -30.219 -16.531 1 93.88 167 PRO B O 1
ATOM 3934 N N . THR B 1 168 ? -4.012 -31.156 -14.469 1 97.12 168 THR B N 1
ATOM 3935 C CA . THR B 1 168 ? -4.957 -32.219 -14.758 1 97.12 168 THR B CA 1
ATOM 3936 C C . THR B 1 168 ? -5.902 -32.438 -13.578 1 97.12 168 THR B C 1
ATOM 3938 O O . THR B 1 168 ? -5.59 -32.062 -12.445 1 97.12 168 THR B O 1
ATOM 3941 N N . ALA B 1 169 ? -7.031 -33.062 -13.922 1 97.69 169 ALA B N 1
ATOM 3942 C CA . ALA B 1 169 ? -7.98 -33.438 -12.875 1 97.69 169 ALA B CA 1
ATOM 3943 C C . ALA B 1 169 ? -7.344 -34.375 -11.859 1 97.69 169 ALA B C 1
ATOM 3945 O O . ALA B 1 169 ? -7.625 -34.281 -10.656 1 97.69 169 ALA B O 1
ATOM 3946 N N . GLN B 1 170 ? -6.512 -35.25 -12.297 1 97.38 170 GLN B N 1
ATOM 3947 C CA . GLN B 1 170 ? -5.836 -36.219 -11.414 1 97.38 170 GLN B CA 1
ATOM 3948 C C . GLN B 1 170 ? -4.945 -35.469 -10.406 1 97.38 170 GLN B C 1
ATOM 3950 O O . GLN B 1 170 ? -4.973 -35.781 -9.219 1 97.38 170 GLN B O 1
ATOM 3955 N N . GLU B 1 171 ? -4.203 -34.531 -10.859 1 95.88 171 GLU B N 1
ATOM 3956 C CA . GLU B 1 171 ? -3.346 -33.75 -9.969 1 95.88 171 GLU B CA 1
ATOM 3957 C C . GLU B 1 171 ? -4.172 -32.906 -9.008 1 95.88 171 GLU B C 1
ATOM 3959 O O . GLU B 1 171 ? -3.779 -32.719 -7.859 1 95.88 171 GLU B O 1
ATOM 3964 N N . ALA B 1 172 ? -5.277 -32.438 -9.547 1 98 172 ALA B N 1
ATOM 3965 C CA . ALA B 1 172 ? -6.176 -31.656 -8.688 1 98 172 ALA B CA 1
ATOM 3966 C C . ALA B 1 172 ? -6.73 -32.531 -7.559 1 98 172 ALA B C 1
ATOM 3968 O O . ALA B 1 172 ? -6.883 -32.062 -6.43 1 98 172 ALA B O 1
ATOM 3969 N N . HIS B 1 173 ? -6.961 -33.781 -7.879 1 97.56 173 HIS B N 1
ATOM 3970 C CA . HIS B 1 173 ? -7.461 -34.688 -6.863 1 97.56 173 HIS B CA 1
ATOM 3971 C C . HIS B 1 173 ? -6.453 -34.875 -5.73 1 97.56 173 HIS B C 1
ATOM 3973 O O . HIS B 1 173 ? -6.84 -35.094 -4.582 1 97.56 173 HIS B O 1
ATOM 3979 N N . GLN B 1 174 ? -5.25 -34.781 -6.031 1 97.12 174 GLN B N 1
ATOM 3980 C CA . GLN B 1 174 ? -4.191 -35.031 -5.062 1 97.12 174 GLN B CA 1
ATOM 3981 C C . GLN B 1 174 ? -3.777 -33.75 -4.344 1 97.12 174 GLN B C 1
ATOM 3983 O O . GLN B 1 174 ? -3.029 -33.781 -3.367 1 97.12 174 GLN B O 1
ATOM 3988 N N . ALA B 1 175 ? -4.266 -32.625 -4.758 1 97.06 175 ALA B N 1
ATOM 3989 C CA . ALA B 1 175 ? -3.854 -31.344 -4.203 1 97.06 175 ALA B CA 1
ATOM 3990 C C . ALA B 1 175 ? -4.75 -30.938 -3.039 1 97.06 175 ALA B C 1
ATOM 3992 O O . ALA B 1 175 ? -5.816 -31.516 -2.834 1 97.06 175 ALA B O 1
ATOM 3993 N N . ARG B 1 176 ? -4.25 -30.047 -2.26 1 97.69 176 ARG B N 1
ATOM 3994 C CA . ARG B 1 176 ? -5.02 -29.406 -1.196 1 97.69 176 ARG B CA 1
ATOM 3995 C C . ARG B 1 176 ? -4.891 -27.891 -1.263 1 97.69 176 ARG B C 1
ATOM 3997 O O . ARG B 1 176 ? -3.898 -27.375 -1.779 1 97.69 176 ARG B O 1
ATOM 4004 N N . VAL B 1 177 ? -5.914 -27.266 -0.78 1 98.31 177 VAL B N 1
ATOM 4005 C CA . VAL B 1 177 ? -5.973 -25.812 -0.733 1 98.31 177 VAL B CA 1
ATOM 4006 C C . VAL B 1 177 ? -5.984 -25.344 0.719 1 98.31 177 VAL B C 1
ATOM 4008 O O . VAL B 1 177 ? -6.805 -25.797 1.52 1 98.31 177 VAL B O 1
ATOM 4011 N N . GLU B 1 178 ? -5.078 -24.438 1.067 1 98 178 GLU B N 1
ATOM 4012 C CA . GLU B 1 178 ? -4.953 -23.953 2.438 1 98 178 GLU B CA 1
ATOM 4013 C C . GLU B 1 178 ? -5.305 -22.469 2.527 1 98 178 GLU B C 1
ATOM 4015 O O . GLU B 1 178 ? -4.621 -21.625 1.941 1 98 178 GLU B O 1
ATOM 4020 N N . PHE B 1 179 ? -6.414 -22.188 3.229 1 98.38 179 PHE B N 1
ATOM 4021 C CA . PHE B 1 179 ? -6.793 -20.812 3.518 1 98.38 179 PHE B CA 1
ATOM 4022 C C . PHE B 1 179 ? -6.215 -20.359 4.852 1 98.38 179 PHE B C 1
ATOM 4024 O O . PHE B 1 179 ? -6.012 -21.172 5.754 1 98.38 179 PHE B O 1
ATOM 4031 N N . ASN B 1 180 ? -5.883 -19.094 4.934 1 97.5 180 ASN B N 1
ATOM 4032 C CA . ASN B 1 180 ? -5.43 -18.453 6.168 1 97.5 180 ASN B CA 1
ATOM 4033 C C . ASN B 1 180 ? -4.016 -18.906 6.535 1 97.5 180 ASN B C 1
ATOM 4035 O O . ASN B 1 180 ? -3.652 -18.922 7.715 1 97.5 180 ASN B O 1
ATOM 4039 N N . TYR B 1 181 ? -3.262 -19.391 5.551 1 96.06 181 TYR B N 1
ATOM 4040 C CA . TYR B 1 181 ? -1.837 -19.594 5.777 1 96.06 181 TYR B CA 1
ATOM 4041 C C . TYR B 1 181 ? -1.086 -18.281 5.812 1 96.06 181 TYR B C 1
ATOM 4043 O O . TYR B 1 181 ? -0.552 -17.828 4.797 1 96.06 181 TYR B O 1
ATOM 4051 N N . GLN B 1 182 ? -1.057 -17.672 6.93 1 95 182 GLN B N 1
ATOM 4052 C CA . GLN B 1 182 ? -0.526 -16.328 7.105 1 95 182 GLN B CA 1
ATOM 4053 C C . GLN B 1 182 ? -0.189 -16.047 8.57 1 95 182 GLN B C 1
ATOM 4055 O O . GLN B 1 182 ? -0.46 -16.891 9.438 1 95 182 GLN B O 1
ATOM 4060 N N . LYS B 1 183 ? 0.478 -14.938 8.789 1 90.12 183 LYS B N 1
ATOM 4061 C CA . LYS B 1 183 ? 0.856 -14.523 10.141 1 90.12 183 LYS B CA 1
ATOM 4062 C C . LYS B 1 183 ? -0.116 -13.484 10.688 1 90.12 183 LYS B C 1
ATOM 4064 O O . LYS B 1 183 ? -0.689 -12.695 9.93 1 90.12 183 LYS B O 1
ATOM 4069 N N . THR B 1 184 ? -0.266 -13.547 11.992 1 90.56 184 THR B N 1
ATOM 4070 C CA . THR B 1 184 ? -1.018 -12.5 12.672 1 90.56 184 THR B CA 1
ATOM 4071 C C . THR B 1 184 ? -0.195 -11.219 12.766 1 90.56 184 THR B C 1
ATOM 4073 O O . THR B 1 184 ? 0.991 -11.211 12.43 1 90.56 184 THR B O 1
ATOM 4076 N N . ALA B 1 185 ? -0.874 -10.172 13.172 1 88.94 185 ALA B N 1
ATOM 4077 C CA . ALA B 1 185 ? -0.209 -8.883 13.344 1 88.94 185 ALA B CA 1
ATOM 4078 C C . ALA B 1 185 ? 0.942 -8.992 14.344 1 88.94 185 ALA B C 1
ATOM 4080 O O . ALA B 1 185 ? 1.927 -8.258 14.25 1 88.94 185 ALA B O 1
ATOM 4081 N N . ASP B 1 186 ? 0.91 -9.922 15.281 1 88.5 186 ASP B N 1
ATOM 4082 C CA . ASP B 1 186 ? 1.951 -10.102 16.281 1 88.5 186 ASP B CA 1
ATOM 4083 C C . ASP B 1 186 ? 2.992 -11.117 15.828 1 88.5 186 ASP B C 1
ATOM 4085 O O . ASP B 1 186 ? 3.879 -11.5 16.594 1 88.5 186 ASP B O 1
ATOM 4089 N N . GLY B 1 187 ? 2.805 -11.602 14.609 1 84.69 187 GLY B N 1
ATOM 4090 C CA . GLY B 1 187 ? 3.824 -12.453 14.016 1 84.69 187 GLY B CA 1
ATOM 4091 C C . GLY B 1 187 ? 3.59 -13.93 14.281 1 84.69 187 GLY B C 1
ATOM 4092 O O . GLY B 1 187 ? 4.469 -14.758 14.023 1 84.69 187 GLY B O 1
ATOM 4093 N N . LEU B 1 188 ? 2.445 -14.258 14.75 1 87.94 188 LEU B N 1
ATOM 4094 C CA . LEU B 1 188 ? 2.127 -15.648 15.039 1 87.94 188 LEU B CA 1
ATOM 4095 C C . LEU B 1 188 ? 1.422 -16.297 13.859 1 87.94 188 LEU B C 1
ATOM 4097 O O . LEU B 1 188 ? 0.863 -15.609 13 1 87.94 188 LEU B O 1
ATOM 4101 N N . ASP B 1 189 ? 1.493 -17.625 13.812 1 89.81 189 ASP B N 1
ATOM 4102 C CA . ASP B 1 189 ? 0.808 -18.359 12.75 1 89.81 189 ASP B CA 1
ATOM 4103 C C . ASP B 1 189 ? -0.704 -18.344 12.969 1 89.81 189 ASP B C 1
ATOM 4105 O O . ASP B 1 189 ? -1.181 -18.547 14.086 1 89.81 189 ASP B O 1
ATOM 4109 N N . CYS B 1 190 ? -1.392 -18.078 11.922 1 93.88 190 CYS B N 1
ATOM 4110 C CA . CYS B 1 190 ? -2.846 -18.188 11.984 1 93.88 190 CYS B CA 1
ATOM 4111 C C . CYS B 1 190 ? -3.303 -19.625 11.812 1 93.88 190 CYS B C 1
ATOM 4113 O O . CYS B 1 190 ? -2.59 -20.438 11.219 1 93.88 190 CYS B O 1
ATOM 4115 N N . PRO B 1 191 ? -4.492 -19.953 12.367 1 95.56 191 PRO B N 1
ATOM 4116 C CA . PRO B 1 191 ? -5.031 -21.281 12.078 1 95.56 191 PRO B CA 1
ATOM 4117 C C . PRO B 1 191 ? -5.348 -21.484 10.602 1 95.56 191 PRO B C 1
ATOM 4119 O O . PRO B 1 191 ? -6.027 -20.656 9.992 1 95.56 191 PRO B O 1
ATOM 4122 N N . VAL B 1 192 ? -4.891 -22.578 10.094 1 96.81 192 VAL B N 1
ATOM 4123 C CA . VAL B 1 192 ? -5.039 -22.859 8.672 1 96.81 192 VAL B CA 1
ATOM 4124 C C . VAL B 1 192 ? -6.262 -23.75 8.453 1 96.81 192 VAL B C 1
ATOM 4126 O O . VAL B 1 192 ? -6.52 -24.672 9.234 1 96.81 192 VAL B O 1
ATOM 4129 N N . SER B 1 193 ? -7.043 -23.469 7.449 1 97.94 193 SER B N 1
ATOM 4130 C CA . SER B 1 193 ? -8.125 -24.328 6.984 1 97.94 193 SER B CA 1
ATOM 4131 C C . SER B 1 193 ? -7.773 -25 5.668 1 97.94 193 SER B C 1
ATOM 4133 O O . SER B 1 193 ? -7.484 -24.328 4.676 1 97.94 193 SER B O 1
ATOM 4135 N N . THR B 1 194 ? -7.852 -26.328 5.66 1 97.94 194 THR B N 1
ATOM 4136 C CA . THR B 1 194 ? -7.457 -27.094 4.484 1 97.94 194 THR B CA 1
ATOM 4137 C C . THR B 1 194 ? -8.672 -27.719 3.809 1 97.94 194 THR B C 1
ATOM 4139 O O . THR B 1 194 ? -9.547 -28.281 4.477 1 97.94 194 THR B O 1
ATOM 4142 N N . PHE B 1 195 ? -8.75 -27.625 2.518 1 98.5 195 PHE B N 1
ATOM 4143 C CA . PHE B 1 195 ? -9.82 -28.203 1.709 1 98.5 195 PHE B CA 1
ATOM 4144 C C . PHE B 1 195 ? -9.266 -29.109 0.624 1 98.5 195 PHE B C 1
ATOM 4146 O O . PHE B 1 195 ? -8.156 -28.875 0.127 1 98.5 195 PHE B O 1
ATOM 4153 N N . ARG B 1 196 ? -10.023 -30.094 0.273 1 98.31 196 ARG B N 1
ATOM 4154 C CA . ARG B 1 196 ? -9.742 -30.891 -0.906 1 98.31 196 ARG B CA 1
ATOM 4155 C C . ARG B 1 196 ? -10.477 -30.359 -2.131 1 98.31 196 ARG B C 1
ATOM 4157 O O . ARG B 1 196 ? -11.391 -29.547 -2.002 1 98.31 196 ARG B O 1
ATOM 4164 N N . LEU B 1 197 ? -9.977 -30.781 -3.26 1 98.44 197 LEU B N 1
ATOM 4165 C CA . LEU B 1 197 ? -10.617 -30.375 -4.508 1 98.44 197 LEU B CA 1
ATOM 4166 C C . LEU B 1 197 ? -11.523 -31.484 -5.039 1 98.44 197 LEU B C 1
ATOM 4168 O O . LEU B 1 197 ? -11.375 -32.656 -4.66 1 98.44 197 LEU B O 1
ATOM 4172 N N . ASP B 1 198 ? -12.492 -31.062 -5.797 1 98.06 198 ASP B N 1
ATOM 4173 C CA . ASP B 1 198 ? -13.438 -32 -6.402 1 98.06 198 ASP B CA 1
ATOM 4174 C C . ASP B 1 198 ? -13.516 -31.797 -7.914 1 98.06 198 ASP B C 1
ATOM 4176 O O . ASP B 1 198 ? -14.547 -31.344 -8.438 1 98.06 198 ASP B O 1
ATOM 4180 N N . PRO B 1 199 ? -12.484 -32.188 -8.586 1 97.75 199 PRO B N 1
ATOM 4181 C CA . PRO B 1 199 ? -12.469 -31.984 -10.031 1 97.75 199 PRO B CA 1
ATOM 4182 C C . PRO B 1 199 ? -13.586 -32.75 -10.75 1 97.75 199 PRO B C 1
ATOM 4184 O O . PRO B 1 199 ? -13.953 -32.375 -11.875 1 97.75 199 PRO B O 1
ATOM 4187 N N . ASP B 1 200 ? -14.203 -33.75 -10.148 1 96.44 200 ASP B N 1
ATOM 4188 C CA . ASP B 1 200 ? -15.297 -34.5 -10.758 1 96.44 200 ASP B CA 1
ATOM 4189 C C . ASP B 1 200 ? -16.547 -33.625 -10.891 1 96.44 200 ASP B C 1
ATOM 4191 O O . ASP B 1 200 ? -17.328 -33.812 -11.828 1 96.44 200 ASP B O 1
ATOM 4195 N N . SER B 1 201 ? -16.719 -32.719 -9.984 1 95.75 201 SER B N 1
ATOM 4196 C CA . SER B 1 201 ? -17.891 -31.844 -10.008 1 95.75 201 SER B CA 1
ATOM 4197 C C . SER B 1 201 ? -17.641 -30.609 -10.852 1 95.75 201 SER B C 1
ATOM 4199 O O . SER B 1 201 ? -18.578 -29.906 -11.234 1 95.75 201 SER B O 1
ATOM 4201 N N . GLY B 1 202 ? -16.359 -30.312 -11.078 1 96.56 202 GLY B N 1
ATOM 4202 C CA . GLY B 1 202 ? -16.047 -29.141 -11.891 1 96.56 202 GLY B CA 1
ATOM 4203 C C . GLY B 1 202 ? -14.555 -28.953 -12.102 1 96.56 202 GLY B C 1
ATOM 4204 O O . GLY B 1 202 ? -13.805 -28.766 -11.141 1 96.56 202 GLY B O 1
ATOM 4205 N N . PHE B 1 203 ? -14.141 -29.078 -13.375 1 97.81 203 PHE B N 1
ATOM 4206 C CA . PHE B 1 203 ? -12.75 -28.891 -13.75 1 97.81 203 PHE B CA 1
ATOM 4207 C C . PHE B 1 203 ? -12.641 -28.344 -15.172 1 97.81 203 PHE B C 1
ATOM 4209 O O . PHE B 1 203 ? -13.242 -28.891 -16.094 1 97.81 203 PHE B O 1
ATOM 4216 N N . ALA B 1 204 ? -12.078 -27.234 -15.305 1 97.81 204 ALA B N 1
ATOM 4217 C CA . ALA B 1 204 ? -11.75 -26.656 -16.609 1 97.81 204 ALA B CA 1
ATOM 4218 C C . ALA B 1 204 ? -10.352 -26.047 -16.594 1 97.81 204 ALA B C 1
ATOM 4220 O O . ALA B 1 204 ? -9.938 -25.438 -15.609 1 97.81 204 ALA B O 1
ATOM 4221 N N . THR B 1 205 ? -9.641 -26.281 -17.609 1 97.5 205 THR B N 1
ATOM 4222 C CA . THR B 1 205 ? -8.281 -25.734 -17.688 1 97.5 205 THR B CA 1
ATOM 4223 C C . THR B 1 205 ? -7.934 -25.359 -19.125 1 97.5 205 THR B C 1
ATOM 4225 O O . THR B 1 205 ? -8.586 -25.812 -20.062 1 97.5 205 THR B O 1
ATOM 4228 N N . ALA B 1 206 ? -7.109 -24.438 -19.266 1 94.94 206 ALA B N 1
ATOM 4229 C CA . ALA B 1 206 ? -6.598 -24.016 -20.562 1 94.94 206 ALA B CA 1
ATOM 4230 C C . ALA B 1 206 ? -5.074 -23.922 -20.547 1 94.94 206 ALA B C 1
ATOM 4232 O O . ALA B 1 206 ? -4.512 -22.984 -19.969 1 94.94 206 ALA B O 1
ATOM 4233 N N . ALA B 1 207 ? -4.445 -24.75 -21.234 1 90.44 207 ALA B N 1
ATOM 4234 C CA . ALA B 1 207 ? -2.984 -24.781 -21.266 1 90.44 207 ALA B CA 1
ATOM 4235 C C . ALA B 1 207 ? -2.424 -23.547 -21.953 1 90.44 207 ALA B C 1
ATOM 4237 O O . ALA B 1 207 ? -1.447 -22.953 -21.484 1 90.44 207 ALA B O 1
ATOM 4238 N N . GLU B 1 208 ? -3.045 -23.094 -23 1 84.88 208 GLU B N 1
ATOM 4239 C CA . GLU B 1 208 ? -2.562 -21.953 -23.781 1 84.88 208 GLU B CA 1
ATOM 4240 C C . GLU B 1 208 ? -2.635 -20.672 -22.984 1 84.88 208 GLU B C 1
ATOM 4242 O O . GLU B 1 208 ? -1.761 -19.797 -23.109 1 84.88 208 GLU B O 1
ATOM 4247 N N . ASP B 1 209 ? -3.652 -20.609 -22.156 1 90 209 ASP B N 1
ATOM 4248 C CA . ASP B 1 209 ? -3.857 -19.375 -21.406 1 90 209 ASP B CA 1
ATOM 4249 C C . ASP B 1 209 ? -3.445 -19.562 -19.938 1 90 209 ASP B C 1
ATOM 4251 O O . ASP B 1 209 ? -3.566 -18.641 -19.141 1 90 209 ASP B O 1
ATOM 4255 N N . ASP B 1 210 ? -3.094 -20.703 -19.562 1 91.44 210 ASP B N 1
ATOM 4256 C CA . ASP B 1 210 ? -2.496 -21.062 -18.281 1 91.44 210 ASP B CA 1
ATOM 4257 C C . ASP B 1 210 ? -3.432 -20.703 -17.125 1 91.44 210 ASP B C 1
ATOM 4259 O O . ASP B 1 210 ? -3.039 -20 -16.188 1 91.44 210 ASP B O 1
ATOM 4263 N N . TRP B 1 211 ? -4.602 -21.219 -17.219 1 96.5 211 TRP B N 1
ATOM 4264 C CA . TRP B 1 211 ? -5.508 -21.109 -16.078 1 96.5 211 TRP B CA 1
ATOM 4265 C C . TRP B 1 211 ? -6.234 -22.422 -15.828 1 96.5 211 TRP B C 1
ATOM 4267 O O . TRP B 1 211 ? -6.367 -23.25 -16.734 1 96.5 211 TRP B O 1
ATOM 4277 N N . THR B 1 212 ? -6.578 -22.656 -14.617 1 98.12 212 THR B N 1
ATOM 4278 C CA . THR B 1 212 ? -7.391 -23.781 -14.203 1 98.12 212 THR B CA 1
ATOM 4279 C C . THR B 1 212 ? -8.492 -23.344 -13.242 1 98.12 212 THR B C 1
ATOM 4281 O O . THR B 1 212 ? -8.25 -22.531 -12.344 1 98.12 212 THR B O 1
ATOM 4284 N N . LEU B 1 213 ? -9.688 -23.844 -13.484 1 98.5 213 LEU B N 1
ATOM 4285 C CA . LEU B 1 213 ? -10.828 -23.781 -12.578 1 98.5 213 LEU B CA 1
ATOM 4286 C C . LEU B 1 213 ? -11.156 -25.156 -12.016 1 98.5 213 LEU B C 1
ATOM 4288 O O . LEU B 1 213 ? -11.242 -26.125 -12.758 1 98.5 213 LEU B O 1
ATOM 4292 N N . VAL B 1 214 ? -11.258 -25.188 -10.719 1 98.56 214 VAL B N 1
ATOM 4293 C CA . VAL B 1 214 ? -11.609 -26.469 -10.133 1 98.56 214 VAL B CA 1
ATOM 4294 C C . VAL B 1 214 ? -12.5 -26.266 -8.914 1 98.56 214 VAL B C 1
ATOM 4296 O O . VAL B 1 214 ? -12.281 -25.344 -8.125 1 98.56 214 VAL B O 1
ATOM 4299 N N . ARG B 1 215 ? -13.484 -27.062 -8.781 1 98.31 215 ARG B N 1
ATOM 4300 C CA . ARG B 1 215 ? -14.398 -26.969 -7.645 1 98.31 215 ARG B CA 1
ATOM 4301 C C . ARG B 1 215 ? -13.727 -27.453 -6.359 1 98.31 215 ARG B C 1
ATOM 4303 O O . ARG B 1 215 ? -13.016 -28.469 -6.367 1 98.31 215 ARG B O 1
ATOM 4310 N N . ILE B 1 216 ? -13.945 -26.766 -5.344 1 98.25 216 ILE B N 1
ATOM 4311 C CA . ILE B 1 216 ? -13.492 -27.172 -4.016 1 98.25 216 ILE B CA 1
ATOM 4312 C C . ILE B 1 216 ? -14.547 -28.062 -3.369 1 98.25 216 ILE B C 1
ATOM 4314 O O . ILE B 1 216 ? -15.75 -27.828 -3.51 1 98.25 216 ILE B O 1
ATOM 4318 N N . LEU B 1 217 ? -14.094 -29.094 -2.684 1 97.62 217 LEU B N 1
ATOM 4319 C CA . LEU B 1 217 ? -15.016 -29.938 -1.923 1 97.62 217 LEU B CA 1
ATOM 4320 C C . LEU B 1 217 ? -15.531 -29.203 -0.69 1 97.62 217 LEU B C 1
ATOM 4322 O O . LEU B 1 217 ? -14.742 -28.703 0.116 1 97.62 217 LEU B O 1
ATOM 4326 N N . GLY B 1 218 ? -16.844 -29.109 -0.537 1 96.12 218 GLY B N 1
ATOM 4327 C CA . GLY B 1 218 ? -17.438 -28.375 0.568 1 96.12 218 GLY B CA 1
ATOM 4328 C C . GLY B 1 218 ? -17.828 -26.953 0.203 1 96.12 218 GLY B C 1
ATOM 4329 O O . GLY B 1 218 ? -17.828 -26.594 -0.975 1 96.12 218 GLY B O 1
ATOM 4330 N N . ASP B 1 219 ? -18.25 -26.125 1.21 1 97.56 219 ASP B N 1
ATOM 4331 C CA . ASP B 1 219 ? -18.703 -24.766 0.984 1 97.56 219 ASP B CA 1
ATOM 4332 C C . ASP B 1 219 ? -17.672 -23.75 1.488 1 97.56 219 ASP B C 1
ATOM 4334 O O . ASP B 1 219 ? -17.922 -23.047 2.471 1 97.56 219 ASP B O 1
ATOM 4338 N N . ALA B 1 220 ? -16.594 -23.703 0.781 1 97.94 220 ALA B N 1
ATOM 4339 C CA . ALA B 1 220 ? -15.523 -22.781 1.158 1 97.94 220 ALA B CA 1
ATOM 4340 C C . ALA B 1 220 ? -15.977 -21.328 1.085 1 97.94 220 ALA B C 1
ATOM 4342 O O . ALA B 1 220 ? -15.508 -20.484 1.852 1 97.94 220 ALA B O 1
ATOM 4343 N N . ASN B 1 221 ? -16.938 -21 0.145 1 98.31 221 ASN B N 1
ATOM 4344 C CA . ASN B 1 221 ? -17.438 -19.641 0.01 1 98.31 221 ASN B CA 1
ATOM 4345 C C . ASN B 1 221 ? -18.109 -19.156 1.291 1 98.31 221 ASN B C 1
ATOM 4347 O O . ASN B 1 221 ? -18.016 -17.984 1.646 1 98.31 221 ASN B O 1
ATOM 4351 N N . ALA B 1 222 ? -18.719 -20 2.012 1 97.88 222 ALA B N 1
ATOM 4352 C CA . ALA B 1 222 ? -19.406 -19.641 3.248 1 97.88 222 ALA B CA 1
ATOM 4353 C C . ALA B 1 222 ? -18.406 -19.172 4.309 1 97.88 222 ALA B C 1
ATOM 4355 O O . ALA B 1 222 ? -18.719 -18.297 5.117 1 97.88 222 ALA B O 1
ATOM 4356 N N . GLU B 1 223 ? -17.266 -19.719 4.246 1 97.38 223 GLU B N 1
ATOM 4357 C CA . GLU B 1 223 ? -16.266 -19.422 5.281 1 97.38 223 GLU B CA 1
ATOM 4358 C C . GLU B 1 223 ? -15.297 -18.344 4.828 1 97.38 223 GLU B C 1
ATOM 4360 O O . GLU B 1 223 ? -14.906 -17.484 5.621 1 97.38 223 GLU B O 1
ATOM 4365 N N . TRP B 1 224 ? -14.93 -18.391 3.561 1 98.19 224 TRP B N 1
ATOM 4366 C CA . TRP B 1 224 ? -13.773 -17.609 3.146 1 98.19 224 TRP B CA 1
ATOM 4367 C C . TRP B 1 224 ? -14.156 -16.594 2.07 1 98.19 224 TRP B C 1
ATOM 4369 O O . TRP B 1 224 ? -13.289 -15.906 1.523 1 98.19 224 TRP B O 1
ATOM 4379 N N . GLY B 1 225 ? -15.461 -16.484 1.752 1 97.88 225 GLY B N 1
ATOM 4380 C CA . GLY B 1 225 ? -15.938 -15.523 0.776 1 97.88 225 GLY B CA 1
ATOM 4381 C C . GLY B 1 225 ? -15.562 -15.883 -0.651 1 97.88 225 GLY B C 1
ATOM 4382 O O . GLY B 1 225 ? -15.32 -17.047 -0.958 1 97.88 225 GLY B O 1
ATOM 4383 N N . ALA B 1 226 ? -15.672 -14.906 -1.534 1 98.56 226 ALA B N 1
ATOM 4384 C CA . ALA B 1 226 ? -15.375 -15.086 -2.951 1 98.56 226 ALA B CA 1
ATOM 4385 C C . ALA B 1 226 ? -14.805 -13.805 -3.559 1 98.56 226 ALA B C 1
ATOM 4387 O O . ALA B 1 226 ? -15.133 -12.703 -3.109 1 98.56 226 ALA B O 1
ATOM 4388 N N . LEU B 1 227 ? -13.898 -13.984 -4.441 1 98.62 227 LEU B N 1
ATOM 4389 C CA . LEU B 1 227 ? -13.531 -12.898 -5.344 1 98.62 227 LEU B CA 1
ATOM 4390 C C . LEU B 1 227 ? -14.352 -12.953 -6.621 1 98.62 227 LEU B C 1
ATOM 4392 O O . LEU B 1 227 ? -14.086 -13.773 -7.504 1 98.62 227 LEU B O 1
ATOM 4396 N N . PRO B 1 228 ? -15.352 -12.094 -6.688 1 97.31 228 PRO B N 1
ATOM 4397 C CA . PRO B 1 228 ? -16.156 -12.125 -7.91 1 97.31 228 PRO B CA 1
ATOM 4398 C C . PRO B 1 228 ? -15.352 -11.758 -9.156 1 97.31 228 PRO B C 1
ATOM 4400 O O . PRO B 1 228 ? -14.492 -10.875 -9.109 1 97.31 228 PRO B O 1
ATOM 4403 N N . LEU B 1 229 ? -15.594 -12.484 -10.203 1 97.62 229 LEU B N 1
ATOM 4404 C CA . LEU B 1 229 ? -14.938 -12.188 -11.477 1 97.62 229 LEU B CA 1
ATOM 4405 C C . LEU B 1 229 ? -15.859 -11.391 -12.391 1 97.62 229 LEU B C 1
ATOM 4407 O O . LEU B 1 229 ? -16.953 -11.844 -12.734 1 97.62 229 LEU B O 1
ATOM 4411 N N . ARG B 1 230 ? -15.453 -10.203 -12.664 1 96 230 ARG B N 1
ATOM 4412 C CA . ARG B 1 230 ? -16.141 -9.312 -13.594 1 96 230 ARG B CA 1
ATOM 4413 C C . ARG B 1 230 ? -15.234 -8.883 -14.734 1 96 230 ARG B C 1
ATOM 4415 O O . ARG B 1 230 ? -14.016 -8.797 -14.562 1 96 230 ARG B O 1
ATOM 4422 N N . PRO B 1 231 ? -15.859 -8.703 -15.906 1 95.5 231 PRO B N 1
ATOM 4423 C CA . PRO B 1 231 ? -15.016 -8.25 -17.016 1 95.5 231 PRO B CA 1
ATOM 4424 C C . PRO B 1 231 ? -14.203 -7.012 -16.656 1 95.5 231 PRO B C 1
ATOM 4426 O O . PRO B 1 231 ? -14.703 -6.105 -15.992 1 95.5 231 PRO B O 1
ATOM 4429 N N . ALA B 1 232 ? -12.984 -7.117 -17.047 1 93.88 232 ALA B N 1
ATOM 4430 C CA . ALA B 1 232 ? -12.078 -6.02 -16.734 1 93.88 232 ALA B CA 1
ATOM 4431 C C . ALA B 1 232 ? -11.445 -5.449 -18 1 93.88 232 ALA B C 1
ATOM 4433 O O . ALA B 1 232 ? -11.305 -6.152 -19 1 93.88 232 ALA B O 1
ATOM 4434 N N . THR B 1 233 ? -11.047 -4.102 -17.938 1 92 233 THR B N 1
ATOM 4435 C CA . THR B 1 233 ? -10.344 -3.42 -19.016 1 92 233 THR B CA 1
ATOM 4436 C C . THR B 1 233 ? -9.125 -2.672 -18.484 1 92 233 THR B C 1
ATOM 4438 O O . THR B 1 233 ? -9.062 -1.442 -18.562 1 92 233 THR B O 1
ATOM 4441 N N . PRO B 1 234 ? -8.188 -3.465 -17.984 1 90.62 234 PRO B N 1
ATOM 4442 C CA . PRO B 1 234 ? -6.977 -2.791 -17.5 1 90.62 234 PRO B CA 1
ATOM 4443 C C . PRO B 1 234 ? -6.281 -1.974 -18.594 1 90.62 234 PRO B C 1
ATOM 4445 O O . PRO B 1 234 ? -6.375 -2.305 -19.781 1 90.62 234 PRO B O 1
ATOM 4448 N N . ARG B 1 235 ? -5.633 -0.886 -18.172 1 84.94 235 ARG B N 1
ATOM 4449 C CA . ARG B 1 235 ? -4.902 0.015 -19.062 1 84.94 235 ARG B CA 1
ATOM 4450 C C . ARG B 1 235 ? -3.457 0.178 -18.609 1 84.94 235 ARG B C 1
ATOM 4452 O O . ARG B 1 235 ? -3.146 -0.009 -17.438 1 84.94 235 ARG B O 1
ATOM 4459 N N . LYS B 1 236 ? -2.715 0.5 -19.531 1 77.81 236 LYS B N 1
ATOM 4460 C CA . LYS B 1 236 ? -1.328 0.833 -19.219 1 77.81 236 LYS B CA 1
ATOM 4461 C C . LYS B 1 236 ? -1.253 1.878 -18.109 1 77.81 236 LYS B C 1
ATOM 4463 O O . LYS B 1 236 ? -2.045 2.822 -18.078 1 77.81 236 LYS B O 1
ATOM 4468 N N . ASN B 1 237 ? -0.359 1.628 -17.109 1 72.81 237 ASN B N 1
ATOM 4469 C CA . ASN B 1 237 ? -0.044 2.523 -16 1 72.81 237 ASN B CA 1
ATOM 4470 C C . ASN B 1 237 ? -1.052 2.383 -14.867 1 72.81 237 ASN B C 1
ATOM 4472 O O . ASN B 1 237 ? -0.982 3.113 -13.875 1 72.81 237 ASN B O 1
ATOM 4476 N N . ASP B 1 238 ? -1.981 1.428 -15.102 1 81.25 238 ASP B N 1
ATOM 4477 C CA . ASP B 1 238 ? -2.811 1.094 -13.945 1 81.25 238 ASP B CA 1
ATOM 4478 C C . ASP B 1 238 ? -1.976 0.458 -12.836 1 81.25 238 ASP B C 1
ATOM 4480 O O . ASP B 1 238 ? -1.046 -0.304 -13.109 1 81.25 238 ASP B O 1
ATOM 4484 N N . ARG B 1 239 ? -2.328 0.806 -11.648 1 82.75 239 ARG B N 1
ATOM 4485 C CA . ARG B 1 239 ? -1.697 0.128 -10.516 1 82.75 239 ARG B CA 1
ATOM 4486 C C . ARG B 1 239 ? -2.326 -1.24 -10.281 1 82.75 239 ARG B C 1
ATOM 4488 O O . ARG B 1 239 ? -3.537 -1.41 -10.445 1 82.75 239 ARG B O 1
ATOM 4495 N N . VAL B 1 240 ? -1.452 -2.162 -9.859 1 88.62 240 VAL B N 1
ATOM 4496 C CA . VAL B 1 240 ? -1.969 -3.494 -9.562 1 88.62 240 VAL B CA 1
ATOM 4497 C C . VAL B 1 240 ? -1.481 -3.945 -8.188 1 88.62 240 VAL B C 1
ATOM 4499 O O . VAL B 1 240 ? -0.454 -3.469 -7.699 1 88.62 240 VAL B O 1
ATOM 4502 N N . ILE B 1 241 ? -2.234 -4.797 -7.59 1 91.56 241 ILE B N 1
ATOM 4503 C CA . ILE B 1 241 ? -1.938 -5.395 -6.293 1 91.56 241 ILE B CA 1
ATOM 4504 C C . ILE B 1 241 ? -2.033 -6.914 -6.395 1 91.56 241 ILE B C 1
ATOM 4506 O O . ILE B 1 241 ? -2.953 -7.445 -7.02 1 91.56 241 ILE B O 1
ATOM 4510 N N . ILE B 1 242 ? -1.041 -7.527 -5.816 1 92.06 242 ILE B N 1
ATOM 4511 C CA . ILE B 1 242 ? -1.059 -8.984 -5.859 1 92.06 242 ILE B CA 1
ATOM 4512 C C . ILE B 1 242 ? -1.046 -9.547 -4.438 1 92.06 242 ILE B C 1
ATOM 4514 O O . ILE B 1 242 ? -0.244 -9.117 -3.604 1 92.06 242 ILE B O 1
ATOM 4518 N N . ILE B 1 243 ? -1.955 -10.383 -4.094 1 95.69 243 ILE B N 1
ATOM 4519 C CA . ILE B 1 243 ? -1.927 -11.18 -2.875 1 95.69 243 ILE B CA 1
ATOM 4520 C C . ILE B 1 243 ? -1.559 -12.625 -3.211 1 95.69 243 ILE B C 1
ATOM 4522 O O . ILE B 1 243 ? -2.191 -13.25 -4.066 1 95.69 243 ILE B O 1
ATOM 4526 N N . GLN B 1 244 ? -0.541 -13.102 -2.518 1 92.12 244 GLN B N 1
ATOM 4527 C CA . GLN B 1 244 ? 0.134 -14.297 -3.014 1 92.12 244 GLN B CA 1
ATOM 4528 C C . GLN B 1 244 ? 0.757 -15.094 -1.87 1 92.12 244 GLN B C 1
ATOM 4530 O O . GLN B 1 244 ? 0.716 -14.664 -0.715 1 92.12 244 GLN B O 1
ATOM 4535 N N . HIS B 1 245 ? 1.173 -16.328 -2.254 1 88 245 HIS B N 1
ATOM 4536 C CA . HIS B 1 245 ? 1.995 -17.172 -1.396 1 88 245 HIS B CA 1
ATOM 4537 C C . HIS B 1 245 ? 3.361 -17.438 -2.023 1 88 245 HIS B C 1
ATOM 4539 O O . HIS B 1 245 ? 3.646 -18.547 -2.467 1 88 245 HIS B O 1
ATOM 4545 N N . PRO B 1 246 ? 4.172 -16.375 -1.977 1 77.19 246 PRO B N 1
ATOM 4546 C CA . PRO B 1 246 ? 5.492 -16.547 -2.592 1 77.19 246 PRO B CA 1
ATOM 4547 C C . PRO B 1 246 ? 6.324 -17.625 -1.916 1 77.19 246 PRO B C 1
ATOM 4549 O O . PRO B 1 246 ? 6.305 -17.75 -0.689 1 77.19 246 PRO B O 1
ATOM 4552 N N . SER B 1 247 ? 6.875 -18.469 -2.771 1 72.5 247 SER B N 1
ATOM 4553 C CA . SER B 1 247 ? 7.715 -19.562 -2.322 1 72.5 247 SER B CA 1
ATOM 4554 C C . SER B 1 247 ? 6.945 -20.516 -1.401 1 72.5 247 SER B C 1
ATOM 4556 O O . SER B 1 247 ? 7.527 -21.125 -0.5 1 72.5 247 SER B O 1
ATOM 4558 N N . GLY B 1 248 ? 5.695 -20.484 -1.521 1 79.38 248 GLY B N 1
ATOM 4559 C CA . GLY B 1 248 ? 4.848 -21.344 -0.723 1 79.38 248 GLY B CA 1
ATOM 4560 C C . GLY B 1 248 ? 4.719 -20.891 0.72 1 79.38 248 GLY B C 1
ATOM 4561 O O . GLY B 1 248 ? 4.195 -21.625 1.562 1 79.38 248 GLY B O 1
ATOM 4562 N N . GLY B 1 249 ? 5.16 -19.75 1.018 1 81.94 249 GLY B N 1
ATOM 4563 C CA . GLY B 1 249 ? 5.156 -19.234 2.377 1 81.94 249 GLY B CA 1
ATOM 4564 C C . GLY B 1 249 ? 3.857 -18.547 2.746 1 81.94 249 GLY B C 1
ATOM 4565 O O . GLY B 1 249 ? 2.867 -18.641 2.02 1 81.94 249 GLY B O 1
ATOM 4566 N N . PRO B 1 250 ? 3.918 -17.953 3.945 1 88.94 250 PRO B N 1
ATOM 4567 C CA . PRO B 1 250 ? 2.723 -17.234 4.402 1 88.94 250 PRO B CA 1
ATOM 4568 C C . PRO B 1 250 ? 2.256 -16.172 3.412 1 88.94 250 PRO B C 1
ATOM 4570 O O . PRO B 1 250 ? 3.059 -15.656 2.629 1 88.94 250 PRO B O 1
ATOM 4573 N N . LYS B 1 251 ? 0.971 -15.93 3.51 1 95.06 251 LYS B N 1
ATOM 4574 C CA . LYS B 1 251 ? 0.327 -14.992 2.594 1 95.06 251 LYS B CA 1
ATOM 4575 C C . LYS B 1 251 ? 1.008 -13.633 2.637 1 95.06 251 LYS B C 1
ATOM 4577 O O . LYS B 1 251 ? 1.269 -13.094 3.717 1 95.06 251 LYS B O 1
ATOM 4582 N N . GLN B 1 252 ? 1.343 -13.156 1.465 1 89.5 252 GLN B N 1
ATOM 4583 C CA . GLN B 1 252 ? 1.981 -11.852 1.326 1 89.5 252 GLN B CA 1
ATOM 4584 C C . GLN B 1 252 ? 1.278 -11.008 0.269 1 89.5 252 GLN B C 1
ATOM 4586 O O . GLN B 1 252 ? 0.53 -11.531 -0.558 1 89.5 252 GLN B O 1
ATOM 4591 N N . ILE B 1 253 ? 1.466 -9.672 0.378 1 90.81 253 ILE B N 1
ATOM 4592 C CA . ILE B 1 253 ? 0.88 -8.703 -0.542 1 90.81 253 ILE B CA 1
ATOM 4593 C C . ILE B 1 253 ? 1.985 -7.867 -1.181 1 90.81 253 ILE B C 1
ATOM 4595 O O . ILE B 1 253 ? 2.965 -7.508 -0.52 1 90.81 253 ILE B O 1
ATOM 4599 N N . ALA B 1 254 ? 1.947 -7.668 -2.473 1 84.44 254 ALA B N 1
ATOM 4600 C CA . ALA B 1 254 ? 2.781 -6.727 -3.209 1 84.44 254 ALA B CA 1
ATOM 4601 C C . ALA B 1 254 ? 1.96 -5.539 -3.707 1 84.44 254 ALA B C 1
ATOM 4603 O O . ALA B 1 254 ? 1.02 -5.711 -4.488 1 84.44 254 ALA B O 1
ATOM 4604 N N . MET B 1 255 ? 2.312 -4.336 -3.289 1 81.5 255 MET B N 1
ATOM 4605 C CA . MET B 1 255 ? 1.478 -3.189 -3.635 1 81.5 255 MET B CA 1
ATOM 4606 C C . MET B 1 255 ? 2.332 -2.01 -4.082 1 81.5 255 MET B C 1
ATOM 4608 O O . MET B 1 255 ? 1.804 -0.969 -4.48 1 81.5 255 MET B O 1
ATOM 4612 N N . TYR B 1 256 ? 3.658 -2.152 -3.988 1 71.19 256 TYR B N 1
ATOM 4613 C CA . TYR B 1 256 ? 4.523 -1.028 -4.328 1 71.19 256 TYR B CA 1
ATOM 4614 C C . TYR B 1 256 ? 4.969 -1.101 -5.781 1 71.19 256 TYR B C 1
ATOM 4616 O O . TYR B 1 256 ? 5.23 -2.188 -6.305 1 71.19 256 TYR B O 1
ATOM 4624 N N . HIS B 1 257 ? 5.121 -0.106 -6.516 1 63.41 257 HIS B N 1
ATOM 4625 C CA . HIS B 1 257 ? 5.703 0.021 -7.844 1 63.41 257 HIS B CA 1
ATOM 4626 C C . HIS B 1 257 ? 5.082 -0.973 -8.82 1 63.41 257 HIS B C 1
ATOM 4628 O O . HIS B 1 257 ? 5.789 -1.6 -9.609 1 63.41 257 HIS B O 1
ATOM 4634 N N . ASN B 1 258 ? 3.807 -1.231 -8.586 1 73.12 258 ASN B N 1
ATOM 4635 C CA . ASN B 1 258 ? 3.131 -2.225 -9.414 1 73.12 258 ASN B CA 1
ATOM 4636 C C . ASN B 1 258 ? 2.23 -1.566 -10.453 1 73.12 258 ASN B C 1
ATOM 4638 O O . ASN B 1 258 ? 1.104 -1.173 -10.148 1 73.12 258 ASN B O 1
ATOM 4642 N N . MET B 1 259 ? 2.898 -1.392 -11.586 1 73.69 259 MET B N 1
ATOM 4643 C CA . MET B 1 259 ? 2.148 -0.734 -12.648 1 73.69 259 MET B CA 1
ATOM 4644 C C . MET B 1 259 ? 2.072 -1.619 -13.891 1 73.69 259 MET B C 1
ATOM 4646 O O . MET B 1 259 ? 3.057 -2.262 -14.266 1 73.69 259 MET B O 1
ATOM 4650 N N . VAL B 1 260 ? 0.938 -1.494 -14.539 1 79.25 260 VAL B N 1
ATOM 4651 C CA . VAL B 1 260 ? 0.754 -2.217 -15.789 1 79.25 260 VAL B CA 1
ATOM 4652 C C . VAL B 1 260 ? 1.627 -1.593 -16.875 1 79.25 260 VAL B C 1
ATOM 4654 O O . VAL B 1 260 ? 1.584 -0.38 -17.094 1 79.25 260 VAL B O 1
ATOM 4657 N N . ALA B 1 261 ? 2.34 -2.396 -17.469 1 71.62 261 ALA B N 1
ATOM 4658 C CA . ALA B 1 261 ? 3.23 -1.94 -18.531 1 71.62 261 ALA B CA 1
ATOM 4659 C C . ALA B 1 261 ? 2.629 -2.211 -19.906 1 71.62 261 ALA B C 1
ATOM 4661 O O . ALA B 1 261 ? 2.883 -1.47 -20.859 1 71.62 261 ALA B O 1
ATOM 4662 N N . TYR B 1 262 ? 1.901 -3.271 -19.984 1 75.06 262 TYR B N 1
ATOM 4663 C CA . TYR B 1 262 ? 1.333 -3.709 -21.25 1 75.06 262 TYR B CA 1
ATOM 4664 C C . TYR B 1 262 ? 0.078 -4.543 -21.031 1 75.06 262 TYR B C 1
ATOM 4666 O O . TYR B 1 262 ? -0.026 -5.266 -20.031 1 75.06 262 TYR B O 1
ATOM 4674 N N . VAL B 1 263 ? -0.868 -4.25 -21.969 1 84.31 263 VAL B N 1
ATOM 4675 C CA . VAL B 1 263 ? -2.096 -5.035 -21.906 1 84.31 263 VAL B CA 1
ATOM 4676 C C . VAL B 1 263 ? -2.525 -5.445 -23.312 1 84.31 263 VAL B C 1
ATOM 4678 O O . VAL B 1 263 ? -2.463 -4.641 -24.25 1 84.31 263 VAL B O 1
ATOM 4681 N N . ASP B 1 264 ? -2.844 -6.699 -23.516 1 83.25 264 ASP B N 1
ATOM 4682 C CA . ASP B 1 264 ? -3.598 -7.152 -24.672 1 83.25 264 ASP B CA 1
ATOM 4683 C C . ASP B 1 264 ? -4.781 -8.023 -24.266 1 83.25 264 ASP B C 1
ATOM 4685 O O . ASP B 1 264 ? -5.23 -7.965 -23.109 1 83.25 264 ASP B O 1
ATOM 4689 N N . ASP B 1 265 ? -5.312 -8.703 -25.203 1 86.31 265 ASP B N 1
ATOM 4690 C CA . ASP B 1 265 ? -6.543 -9.445 -24.938 1 86.31 265 ASP B CA 1
ATOM 4691 C C . ASP B 1 265 ? -6.262 -10.688 -24.094 1 86.31 265 ASP B C 1
ATOM 4693 O O . ASP B 1 265 ? -7.184 -11.289 -23.531 1 86.31 265 ASP B O 1
ATOM 4697 N N . ARG B 1 266 ? -5.008 -11.008 -23.969 1 87.81 266 ARG B N 1
ATOM 4698 C CA . ARG B 1 266 ? -4.719 -12.289 -23.328 1 87.81 266 ARG B CA 1
ATOM 4699 C C . ARG B 1 266 ? -3.826 -12.109 -22.109 1 87.81 266 ARG B C 1
ATOM 4701 O O . ARG B 1 266 ? -3.881 -12.898 -21.172 1 87.81 266 ARG B O 1
ATOM 4708 N N . ARG B 1 267 ? -3.037 -10.984 -22.203 1 86.5 267 ARG B N 1
ATOM 4709 C CA . ARG B 1 267 ? -1.997 -10.867 -21.188 1 86.5 267 ARG B CA 1
ATOM 4710 C C . ARG B 1 267 ? -1.896 -9.438 -20.672 1 86.5 267 ARG B C 1
ATOM 4712 O O . ARG B 1 267 ? -2.184 -8.484 -21.406 1 86.5 267 ARG B O 1
ATOM 4719 N N . ILE B 1 268 ? -1.561 -9.422 -19.406 1 86.19 268 ILE B N 1
ATOM 4720 C CA . ILE B 1 268 ? -1.195 -8.164 -18.766 1 86.19 268 ILE B CA 1
ATOM 4721 C C . ILE B 1 268 ? 0.23 -8.258 -18.234 1 86.19 268 ILE B C 1
ATOM 4723 O O . ILE B 1 268 ? 0.592 -9.242 -17.578 1 86.19 268 ILE B O 1
ATOM 4727 N N . GLN B 1 269 ? 0.973 -7.266 -18.578 1 79.56 269 GLN B N 1
ATOM 4728 C CA . GLN B 1 269 ? 2.336 -7.219 -18.062 1 79.56 269 GLN B CA 1
ATOM 4729 C C . GLN B 1 269 ? 2.514 -6.059 -17.078 1 79.56 269 GLN B C 1
ATOM 4731 O O . GLN B 1 269 ? 1.981 -4.969 -17.312 1 79.56 269 GLN B O 1
ATOM 4736 N N . TYR B 1 270 ? 3.143 -6.363 -16.031 1 76.75 270 TYR B N 1
ATOM 4737 C CA . TYR B 1 270 ? 3.316 -5.355 -14.984 1 76.75 270 TYR B CA 1
ATOM 4738 C C . TYR B 1 270 ? 4.637 -5.551 -14.25 1 76.75 270 TYR B C 1
ATOM 4740 O O . TYR B 1 270 ? 5.238 -6.625 -14.312 1 76.75 270 TYR B O 1
ATOM 4748 N N . LEU B 1 271 ? 4.969 -4.387 -13.555 1 65.62 271 LEU B N 1
ATOM 4749 C CA . LEU B 1 271 ? 6.152 -4.398 -12.703 1 65.62 271 LEU B CA 1
ATOM 4750 C C . LEU B 1 271 ? 5.777 -4.73 -11.258 1 65.62 271 LEU B C 1
ATOM 4752 O O . LEU B 1 271 ? 4.977 -4.023 -10.648 1 65.62 271 LEU B O 1
ATOM 4756 N N . THR B 1 272 ? 5.977 -5.992 -10.828 1 63.12 272 THR B N 1
ATOM 4757 C CA . THR B 1 272 ? 5.688 -6.348 -9.445 1 63.12 272 THR B CA 1
ATOM 4758 C C . THR B 1 272 ? 6.742 -7.309 -8.898 1 63.12 272 THR B C 1
ATOM 4760 O O . THR B 1 272 ? 7.449 -7.961 -9.672 1 63.12 272 THR B O 1
ATOM 4763 N N . ASP B 1 273 ? 6.848 -7.203 -7.609 1 59 273 ASP B N 1
ATOM 4764 C CA . ASP B 1 273 ? 7.711 -8.188 -6.973 1 59 273 ASP B CA 1
ATOM 4765 C C . ASP B 1 273 ? 6.973 -9.508 -6.75 1 59 273 ASP B C 1
ATOM 4767 O O . ASP B 1 273 ? 5.918 -9.531 -6.109 1 59 273 ASP B O 1
ATOM 4771 N N . THR B 1 274 ? 7.262 -10.445 -7.555 1 57.78 274 THR B N 1
ATOM 4772 C CA . THR B 1 274 ? 6.754 -11.797 -7.359 1 57.78 274 THR B CA 1
ATOM 4773 C C . THR B 1 274 ? 7.902 -12.797 -7.273 1 57.78 274 THR B C 1
ATOM 4775 O O . THR B 1 274 ? 9.039 -12.477 -7.613 1 57.78 274 THR B O 1
ATOM 4778 N N . LEU B 1 275 ? 7.641 -13.836 -6.547 1 57.56 275 LEU B N 1
ATOM 4779 C CA . LEU B 1 275 ? 8.555 -14.961 -6.43 1 57.56 275 LEU B CA 1
ATOM 4780 C C . LEU B 1 275 ? 7.883 -16.266 -6.875 1 57.56 275 LEU B C 1
ATOM 4782 O O . LEU B 1 275 ? 6.656 -16.312 -7 1 57.56 275 LEU B O 1
ATOM 4786 N N . PRO B 1 276 ? 8.719 -17.156 -7.203 1 56.66 276 PRO B N 1
ATOM 4787 C CA . PRO B 1 276 ? 8.078 -18.469 -7.406 1 56.66 276 PRO B CA 1
ATOM 4788 C C . PRO B 1 276 ? 7.062 -18.797 -6.316 1 56.66 276 PRO B C 1
ATOM 4790 O O . PRO B 1 276 ? 7.277 -18.484 -5.145 1 56.66 276 PRO B O 1
ATOM 4793 N N . GLY B 1 277 ? 5.918 -19.469 -6.688 1 66.75 277 GLY B N 1
ATOM 4794 C CA . GLY B 1 277 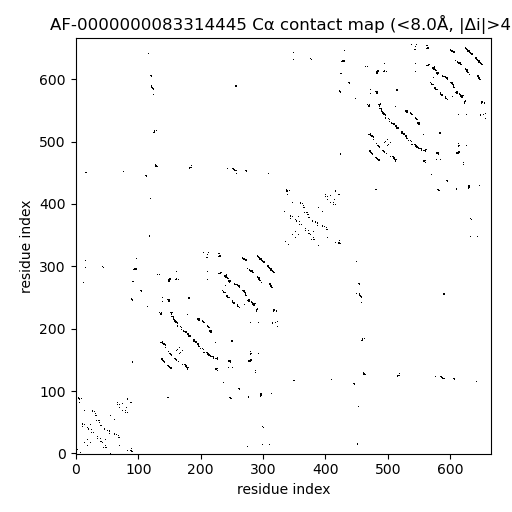? 4.809 -19.719 -5.781 1 66.75 277 GLY B CA 1
ATOM 4795 C C . GLY B 1 277 ? 3.701 -18.688 -5.902 1 66.75 277 GLY B C 1
ATOM 4796 O O . GLY B 1 277 ? 2.586 -18.906 -5.426 1 66.75 277 GLY B O 1
ATOM 4797 N N . SER B 1 278 ? 4.047 -17.672 -6.551 1 77.75 278 SER B N 1
ATOM 4798 C CA . SER B 1 278 ? 3.043 -16.625 -6.766 1 77.75 278 SER B CA 1
ATOM 4799 C C . SER B 1 278 ? 2.08 -17.016 -7.883 1 77.75 278 SER B C 1
ATOM 4801 O O . SER B 1 278 ? 1.017 -16.406 -8.031 1 77.75 278 SER B O 1
ATOM 4803 N N . SER B 1 279 ? 2.451 -18.031 -8.539 1 84 279 SER B N 1
ATOM 4804 C CA . SER B 1 279 ? 1.613 -18.469 -9.648 1 84 279 SER B CA 1
ATOM 4805 C C . SER B 1 279 ? 0.197 -18.781 -9.18 1 84 279 SER B C 1
ATOM 4807 O O . SER B 1 279 ? 0.009 -19.531 -8.219 1 84 279 SER B O 1
ATOM 4809 N N . GLY B 1 280 ? -0.71 -18.203 -9.875 1 93.19 280 GLY B N 1
ATOM 4810 C CA . GLY B 1 280 ? -2.113 -18.453 -9.586 1 93.19 280 GLY B CA 1
ATOM 4811 C C . GLY B 1 280 ? -2.742 -17.375 -8.727 1 93.19 280 GLY B C 1
ATOM 4812 O O . GLY B 1 280 ? -3.955 -17.391 -8.5 1 93.19 280 GLY B O 1
ATOM 4813 N N . SER B 1 281 ? -1.973 -16.453 -8.305 1 95.31 281 SER B N 1
ATOM 4814 C CA . SER B 1 281 ? -2.463 -15.391 -7.422 1 95.31 281 SER B CA 1
ATOM 4815 C C . SER B 1 281 ? -3.359 -14.414 -8.18 1 95.31 281 SER B C 1
ATOM 4817 O O . SER B 1 281 ? -3.191 -14.211 -9.383 1 95.31 281 SER B O 1
ATOM 4819 N N . PRO B 1 282 ? -4.324 -13.844 -7.465 1 97.69 282 PRO B N 1
ATOM 4820 C CA . PRO B 1 282 ? -5.098 -12.773 -8.094 1 97.69 282 PRO B CA 1
ATOM 4821 C C . PRO B 1 282 ? -4.305 -11.469 -8.219 1 97.69 282 PRO B C 1
ATOM 4823 O O . PRO B 1 282 ? -3.531 -11.125 -7.32 1 97.69 282 PRO B O 1
ATOM 4826 N N . VAL B 1 283 ? -4.449 -10.859 -9.344 1 95.12 283 VAL B N 1
ATOM 4827 C CA . VAL B 1 283 ? -3.967 -9.5 -9.586 1 95.12 283 VAL B CA 1
ATOM 4828 C C . VAL B 1 283 ? -5.133 -8.516 -9.531 1 95.12 283 VAL B C 1
ATOM 4830 O O . VAL B 1 283 ? -6.094 -8.641 -10.289 1 95.12 283 VAL B O 1
ATOM 4833 N N . PHE B 1 284 ? -5.031 -7.566 -8.578 1 96.19 284 PHE B N 1
ATOM 4834 C CA . PHE B 1 284 ? -6.121 -6.617 -8.383 1 96.19 284 PHE B CA 1
ATOM 4835 C C . PHE B 1 284 ? -5.785 -5.266 -8.992 1 96.19 284 PHE B C 1
ATOM 4837 O O . PHE B 1 284 ? -4.613 -4.883 -9.062 1 96.19 284 PHE B O 1
ATOM 4844 N N . ASP B 1 285 ? -6.844 -4.543 -9.445 1 92.38 285 ASP B N 1
ATOM 4845 C CA . ASP B 1 285 ? -6.68 -3.125 -9.742 1 92.38 285 ASP B CA 1
ATOM 4846 C C . ASP B 1 285 ? -6.863 -2.275 -8.484 1 92.38 285 ASP B C 1
ATOM 4848 O O . ASP B 1 285 ? -6.992 -2.807 -7.383 1 92.38 285 ASP B O 1
ATOM 4852 N N . HIS B 1 286 ? -6.855 -1.029 -8.688 1 85.25 286 HIS B N 1
ATOM 4853 C CA . HIS B 1 286 ? -6.914 -0.077 -7.586 1 85.25 286 HIS B CA 1
ATOM 4854 C C . HIS B 1 286 ? -8.242 -0.178 -6.844 1 85.25 286 HIS B C 1
ATOM 4856 O O . HIS B 1 286 ? -8.344 0.231 -5.688 1 85.25 286 HIS B O 1
ATOM 4862 N N . ASP B 1 287 ? -9.227 -0.677 -7.461 1 89 287 ASP B N 1
ATOM 4863 C CA . ASP B 1 287 ? -10.547 -0.821 -6.852 1 89 287 ASP B CA 1
ATOM 4864 C C . ASP B 1 287 ? -10.75 -2.236 -6.312 1 89 287 ASP B C 1
ATOM 4866 O O . ASP B 1 287 ? -11.867 -2.615 -5.961 1 89 287 ASP B O 1
ATOM 4870 N N . TRP B 1 288 ? -9.766 -3.072 -6.305 1 94.69 288 TRP B N 1
ATOM 4871 C CA . TRP B 1 288 ? -9.719 -4.426 -5.762 1 94.69 288 TRP B CA 1
ATOM 4872 C C . TRP B 1 288 ? -10.547 -5.383 -6.621 1 94.69 288 TRP B C 1
ATOM 4874 O O . TRP B 1 288 ? -11.117 -6.344 -6.109 1 94.69 288 TRP B O 1
ATOM 4884 N N . ASN B 1 289 ? -10.672 -4.988 -7.891 1 95.94 289 ASN B N 1
ATOM 4885 C CA . ASN B 1 289 ? -11.203 -5.961 -8.844 1 95.94 289 ASN B CA 1
ATOM 4886 C C . ASN B 1 289 ? -10.102 -6.875 -9.375 1 95.94 289 ASN B C 1
ATOM 4888 O O . ASN B 1 289 ? -8.992 -6.418 -9.656 1 95.94 289 ASN B O 1
ATOM 4892 N N . VAL B 1 290 ? -10.477 -8.133 -9.508 1 98.06 290 VAL B N 1
ATOM 4893 C CA . VAL B 1 290 ? -9.516 -9.055 -10.102 1 98.06 290 VAL B CA 1
ATOM 4894 C C . VAL B 1 290 ? -9.406 -8.789 -11.602 1 98.06 290 VAL B C 1
ATOM 4896 O O . VAL B 1 290 ? -10.398 -8.883 -12.328 1 98.06 290 VAL B O 1
ATOM 4899 N N . ILE B 1 291 ? -8.172 -8.492 -12.062 1 97 291 ILE B N 1
ATOM 4900 C CA . ILE B 1 291 ? -8.039 -8.156 -13.477 1 97 291 ILE B CA 1
ATOM 4901 C C . ILE B 1 291 ? -7.195 -9.211 -14.188 1 97 291 ILE B C 1
ATOM 4903 O O . ILE B 1 291 ? -7.16 -9.266 -15.422 1 97 291 ILE B O 1
ATOM 4907 N N . ALA B 1 292 ? -6.496 -10.055 -13.398 1 96.19 292 ALA B N 1
ATOM 4908 C CA . ALA B 1 292 ? -5.656 -11.094 -13.992 1 96.19 292 ALA B CA 1
ATOM 4909 C C . ALA B 1 292 ? -5.336 -12.188 -12.984 1 96.19 292 ALA B C 1
ATOM 4911 O O . ALA B 1 292 ? -5.535 -12.008 -11.781 1 96.19 292 ALA B O 1
ATOM 4912 N N . VAL B 1 293 ? -4.93 -13.32 -13.5 1 95.56 293 VAL B N 1
ATOM 4913 C CA . VAL B 1 293 ? -4.266 -14.367 -12.734 1 95.56 293 VAL B CA 1
ATOM 4914 C C . VAL B 1 293 ? -2.758 -14.305 -12.977 1 95.56 293 VAL B C 1
ATOM 4916 O O . VAL B 1 293 ? -2.303 -14.383 -14.117 1 95.56 293 VAL B O 1
ATOM 4919 N N . HIS B 1 294 ? -2.068 -14.133 -11.898 1 90.56 294 HIS B N 1
ATOM 4920 C CA . HIS B 1 294 ? -0.62 -14.094 -12.062 1 90.56 294 HIS B CA 1
ATOM 4921 C C . HIS B 1 294 ? -0.097 -15.406 -12.648 1 90.56 294 HIS B C 1
ATOM 4923 O O . HIS B 1 294 ? -0.472 -16.484 -12.188 1 90.56 294 HIS B O 1
ATOM 4929 N N . HIS B 1 295 ? 0.662 -15.219 -13.617 1 82.69 295 HIS B N 1
ATOM 4930 C CA . HIS B 1 295 ? 1.181 -16.344 -14.391 1 82.69 295 HIS B CA 1
ATOM 4931 C C . HIS B 1 295 ? 2.648 -16.609 -14.07 1 82.69 295 HIS B C 1
ATOM 4933 O O . HIS B 1 295 ? 3.012 -17.719 -13.664 1 82.69 295 HIS B O 1
ATOM 4939 N N . SER B 1 296 ? 3.457 -15.648 -14.445 1 69.12 296 SER B N 1
ATOM 4940 C CA . SER B 1 296 ? 4.895 -15.82 -14.258 1 69.12 296 SER B CA 1
ATOM 4941 C C . SER B 1 296 ? 5.613 -14.477 -14.242 1 69.12 296 SER B C 1
ATOM 4943 O O . SER B 1 296 ? 5.027 -13.445 -14.602 1 69.12 296 SER B O 1
ATOM 4945 N N . GLY B 1 297 ? 6.66 -14.539 -13.492 1 61.41 297 GLY B N 1
ATOM 4946 C CA . GLY B 1 297 ? 7.512 -13.367 -13.516 1 61.41 297 GLY B CA 1
ATOM 4947 C C . GLY B 1 297 ? 8.961 -13.68 -13.844 1 61.41 297 GLY B C 1
ATOM 4948 O O . GLY B 1 297 ? 9.352 -14.852 -13.883 1 61.41 297 GLY B O 1
ATOM 4949 N N . GLY B 1 298 ? 9.555 -12.859 -14.492 1 51.59 298 GLY B N 1
ATOM 4950 C CA . GLY B 1 298 ? 10.977 -13.031 -14.742 1 51.59 298 GLY B CA 1
ATOM 4951 C C . GLY B 1 298 ? 11.711 -11.719 -14.922 1 51.59 298 GLY B C 1
ATOM 4952 O O . GLY B 1 298 ? 11.086 -10.664 -15.086 1 51.59 298 GLY B O 1
ATOM 4953 N N . TRP B 1 299 ? 12.906 -11.711 -14.516 1 43.06 299 TRP B N 1
ATOM 4954 C CA . TRP B 1 299 ? 13.75 -10.523 -14.648 1 43.06 299 TRP B CA 1
ATOM 4955 C C . TRP B 1 299 ? 14.039 -10.227 -16.109 1 43.06 299 TRP B C 1
ATOM 4957 O O . TRP B 1 299 ? 14.289 -11.133 -16.906 1 43.06 299 TRP B O 1
ATOM 4967 N N . LEU B 1 300 ? 13.32 -9.156 -16.75 1 41.28 300 LEU B N 1
ATOM 4968 C CA . LEU B 1 300 ? 13.695 -8.82 -18.125 1 41.28 300 LEU B CA 1
ATOM 4969 C C . LEU B 1 300 ? 14.695 -7.668 -18.141 1 41.28 300 LEU B C 1
ATOM 4971 O O . LEU B 1 300 ? 14.562 -6.711 -17.375 1 41.28 300 LEU B O 1
ATOM 4975 N N . ARG B 1 301 ? 16.047 -7.98 -18.516 1 37.84 301 ARG B N 1
ATOM 4976 C CA . ARG B 1 301 ? 16.969 -6.914 -18.922 1 37.84 301 ARG B CA 1
ATOM 4977 C C . ARG B 1 301 ? 16.5 -6.27 -20.234 1 37.84 301 ARG B C 1
ATOM 4979 O O . ARG B 1 301 ? 16.141 -6.969 -21.188 1 37.84 301 ARG B O 1
ATOM 4986 N N . GLU B 1 302 ? 15.891 -5.098 -20.047 1 39.22 302 GLU B N 1
ATOM 4987 C CA . GLU B 1 302 ? 15.836 -4.516 -21.391 1 39.22 302 GLU B CA 1
ATOM 4988 C C . GLU B 1 302 ? 17.234 -4.449 -22.016 1 39.22 302 GLU B C 1
ATOM 4990 O O . GLU B 1 302 ? 18.188 -3.994 -21.375 1 39.22 302 GLU B O 1
ATOM 4995 N N . PRO B 1 303 ? 17.375 -5.137 -23.188 1 37 303 PRO B N 1
ATOM 4996 C CA . PRO B 1 303 ? 18.609 -4.871 -23.922 1 37 303 PRO B CA 1
ATOM 4997 C C . PRO B 1 303 ? 18.938 -3.383 -24.016 1 37 303 PRO B C 1
ATOM 4999 O O . PRO B 1 303 ? 18.062 -2.58 -24.359 1 37 303 PRO B O 1
ATOM 5002 N N . GLY B 1 304 ? 20.172 -2.996 -23.469 1 36.53 304 GLY B N 1
ATOM 5003 C CA . GLY B 1 304 ? 20.703 -1.645 -23.547 1 36.53 304 GLY B CA 1
ATOM 5004 C C . GLY B 1 304 ? 20.438 -0.825 -22.297 1 36.53 304 GLY B C 1
ATOM 5005 O O . GLY B 1 304 ? 20.922 0.304 -22.172 1 36.53 304 GLY B O 1
ATOM 5006 N N . SER B 1 305 ? 19.297 -1.242 -21.828 1 38.78 305 SER B N 1
ATOM 5007 C CA . SER B 1 305 ? 19.062 -0.44 -20.641 1 38.78 305 SER B CA 1
ATOM 5008 C C . SER B 1 305 ? 19.641 -1.125 -19.406 1 38.78 305 SER B C 1
ATOM 5010 O O . SER B 1 305 ? 19.672 -2.355 -19.328 1 38.78 305 SER B O 1
ATOM 5012 N N . LYS B 1 306 ? 20.453 -0.6 -18.734 1 40.22 306 LYS B N 1
ATOM 5013 C CA . LYS B 1 306 ? 21.062 -1.002 -17.469 1 40.22 306 LYS B CA 1
ATOM 5014 C C . LYS B 1 306 ? 20 -1.318 -16.422 1 40.22 306 LYS B C 1
ATOM 5016 O O . LYS B 1 306 ? 20.312 -1.732 -15.305 1 40.22 306 LYS B O 1
ATOM 5021 N N . GLN B 1 307 ? 18.734 -1.176 -16.828 1 38.91 307 GLN B N 1
ATOM 5022 C CA . GLN B 1 307 ? 17.766 -1.274 -15.742 1 38.91 307 GLN B CA 1
ATOM 5023 C C . GLN B 1 307 ? 17.016 -2.607 -15.789 1 38.91 307 GLN B C 1
ATOM 5025 O O . GLN B 1 307 ? 16.562 -3.027 -16.844 1 38.91 307 GLN B O 1
ATOM 5030 N N . ALA B 1 308 ? 17.359 -3.596 -14.953 1 41.12 308 ALA B N 1
ATOM 5031 C CA . ALA B 1 308 ? 16.625 -4.859 -14.836 1 41.12 308 ALA B CA 1
ATOM 5032 C C . ALA B 1 308 ? 15.289 -4.66 -14.133 1 41.12 308 ALA B C 1
ATOM 5034 O O . ALA B 1 308 ? 15.203 -3.928 -13.141 1 41.12 308 ALA B O 1
ATOM 5035 N N . PHE B 1 309 ? 14.242 -4.746 -14.938 1 46.97 309 PHE B N 1
ATOM 5036 C CA . PHE B 1 309 ? 12.93 -4.734 -14.297 1 46.97 309 PHE B CA 1
ATOM 5037 C C . PHE B 1 309 ? 12.367 -6.148 -14.188 1 46.97 309 PHE B C 1
ATOM 5039 O O . PHE B 1 309 ? 12.602 -6.98 -15.07 1 46.97 309 PHE B O 1
ATOM 5046 N N . TYR B 1 310 ? 11.992 -6.555 -12.984 1 51.97 310 TYR B N 1
ATOM 5047 C CA . TYR B 1 310 ? 11.234 -7.797 -12.883 1 51.97 310 TYR B CA 1
ATOM 5048 C C . TYR B 1 310 ? 9.875 -7.668 -13.555 1 51.97 310 TYR B C 1
ATOM 5050 O O . TYR B 1 310 ? 9.055 -6.84 -13.156 1 51.97 310 TYR B O 1
ATOM 5058 N N . ARG B 1 311 ? 9.805 -8.305 -14.617 1 60.34 311 ARG B N 1
ATOM 5059 C CA . ARG B 1 311 ? 8.57 -8.281 -15.391 1 60.34 311 ARG B CA 1
ATOM 5060 C C . ARG B 1 311 ? 7.664 -9.445 -15.023 1 60.34 311 ARG B C 1
ATOM 5062 O O . ARG B 1 311 ? 8.141 -10.562 -14.812 1 60.34 311 ARG B O 1
ATOM 5069 N N . ASN B 1 312 ? 6.457 -9.055 -14.711 1 74.81 312 ASN B N 1
ATOM 5070 C CA . ASN B 1 312 ? 5.43 -10.039 -14.398 1 74.81 312 ASN B CA 1
ATOM 5071 C C . ASN B 1 312 ? 4.324 -10.055 -15.453 1 74.81 312 ASN B C 1
ATOM 5073 O O . ASN B 1 312 ? 4.109 -9.055 -16.141 1 74.81 312 ASN B O 1
ATOM 5077 N N . GLU B 1 313 ? 3.844 -11.242 -15.609 1 82.12 313 GLU B N 1
ATOM 5078 C CA . GLU B 1 313 ? 2.721 -11.406 -16.531 1 82.12 313 GLU B CA 1
ATOM 5079 C C . GLU B 1 313 ? 1.536 -12.078 -15.836 1 82.12 313 GLU B C 1
ATOM 5081 O O . GLU B 1 313 ? 1.72 -12.961 -14.992 1 82.12 313 GLU B O 1
ATOM 5086 N N . GLY B 1 314 ? 0.39 -11.57 -16.156 1 90.19 314 GLY B N 1
ATOM 5087 C CA . GLY B 1 314 ? -0.858 -12.172 -15.719 1 90.19 314 GLY B CA 1
ATOM 5088 C C . GLY B 1 314 ? -1.793 -12.516 -16.859 1 90.19 314 GLY B C 1
ATOM 5089 O O . GLY B 1 314 ? -1.729 -11.898 -17.938 1 90.19 314 GLY B O 1
ATOM 5090 N N . ILE B 1 315 ? -2.523 -13.5 -16.672 1 91.88 315 ILE B N 1
ATOM 5091 C CA . ILE B 1 315 ? -3.574 -13.891 -17.609 1 91.88 315 ILE B CA 1
ATOM 5092 C C . ILE B 1 315 ? -4.785 -12.977 -17.438 1 91.88 315 ILE B C 1
ATOM 5094 O O . ILE B 1 315 ? -5.305 -12.828 -16.328 1 91.88 315 ILE B O 1
ATOM 5098 N N . HIS B 1 316 ? -5.172 -12.453 -18.547 1 94.88 316 HIS B N 1
ATOM 5099 C CA . HIS B 1 316 ? -6.328 -11.562 -18.5 1 94.88 316 HIS B CA 1
ATOM 5100 C C . HIS B 1 316 ? -7.547 -12.281 -17.938 1 94.88 316 HIS B C 1
ATOM 5102 O O . HIS B 1 316 ? -7.898 -13.375 -18.391 1 94.88 316 HIS B O 1
ATOM 5108 N N . ILE B 1 317 ? -8.25 -11.641 -17.047 1 97.44 317 ILE B N 1
ATOM 5109 C CA . ILE B 1 317 ? -9.281 -12.305 -16.266 1 97.44 317 ILE B CA 1
ATOM 5110 C C . ILE B 1 317 ? -10.469 -12.648 -17.172 1 97.44 317 ILE B C 1
ATOM 5112 O O . ILE B 1 317 ? -11.234 -13.57 -16.875 1 97.44 317 ILE B O 1
ATOM 5116 N N . ASN B 1 318 ? -10.641 -11.938 -18.297 1 96.75 318 ASN B N 1
ATOM 5117 C CA . ASN B 1 318 ? -11.75 -12.188 -19.203 1 96.75 318 ASN B CA 1
ATOM 5118 C C . ASN B 1 318 ? -11.695 -13.602 -19.781 1 96.75 318 ASN B C 1
ATOM 5120 O O . ASN B 1 318 ? -12.734 -14.203 -20.047 1 96.75 318 ASN B O 1
ATOM 5124 N N . LEU B 1 319 ? -10.492 -14.125 -19.953 1 95.88 319 LEU B N 1
ATOM 5125 C CA . LEU B 1 319 ? -10.344 -15.484 -20.453 1 95.88 319 LEU B CA 1
ATOM 5126 C C . LEU B 1 319 ? -10.844 -16.5 -19.438 1 95.88 319 LEU B C 1
ATOM 5128 O O . LEU B 1 319 ? -11.477 -17.5 -19.797 1 95.88 319 LEU B O 1
ATOM 5132 N N . VAL B 1 320 ? -10.578 -16.234 -18.219 1 97.25 320 VAL B N 1
ATOM 5133 C CA . VAL B 1 320 ? -11.008 -17.125 -17.141 1 97.25 320 VAL B CA 1
ATOM 5134 C C . VAL B 1 320 ? -12.531 -17.078 -17.016 1 97.25 320 VAL B C 1
ATOM 5136 O O . VAL B 1 320 ? -13.172 -18.109 -16.781 1 97.25 320 VAL B O 1
ATOM 5139 N N . ILE B 1 321 ? -13.07 -15.859 -17.125 1 97.56 321 ILE B N 1
ATOM 5140 C CA . ILE B 1 321 ? -14.523 -15.68 -17.062 1 97.56 321 ILE B CA 1
ATOM 5141 C C . ILE B 1 321 ? -15.203 -16.516 -18.141 1 97.56 321 ILE B C 1
ATOM 5143 O O . ILE B 1 321 ? -16.203 -17.172 -17.875 1 97.56 321 ILE B O 1
ATOM 5147 N N . GLN B 1 322 ? -14.648 -16.484 -19.328 1 96.12 322 GLN B N 1
ATOM 5148 C CA . GLN B 1 322 ? -15.195 -17.281 -20.406 1 96.12 322 GLN B CA 1
ATOM 5149 C C . GLN B 1 322 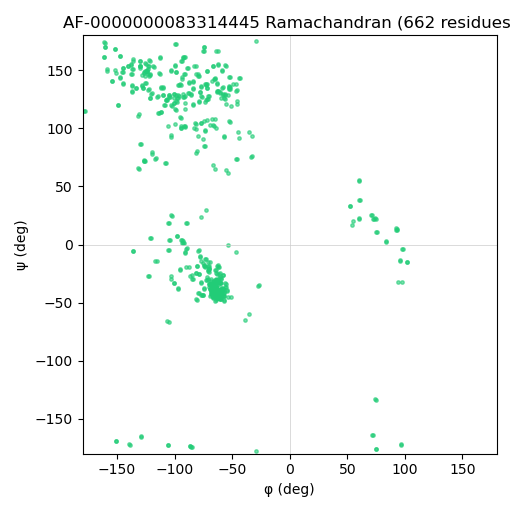? -15.156 -18.766 -20.078 1 96.12 322 GLN B C 1
ATOM 5151 O O . GLN B 1 322 ? -16.109 -19.5 -20.344 1 96.12 322 GLN B O 1
ATOM 5156 N N . GLY B 1 323 ? -14.008 -19.156 -19.531 1 96.06 323 GLY B N 1
ATOM 5157 C CA . GLY B 1 323 ? -13.891 -20.531 -19.094 1 96.06 323 GLY B CA 1
ATOM 5158 C C . GLY B 1 323 ? -14.906 -20.922 -18.031 1 96.06 323 GLY B C 1
ATOM 5159 O O . GLY B 1 323 ? -15.477 -22.016 -18.062 1 96.06 323 GLY B O 1
ATOM 5160 N N . MET B 1 324 ? -15.141 -20.062 -17.141 1 96.31 324 MET B N 1
ATOM 5161 C CA . MET B 1 324 ? -16.078 -20.297 -16.047 1 96.31 324 MET B CA 1
ATOM 5162 C C . MET B 1 324 ? -17.516 -20.422 -16.578 1 96.31 324 MET B C 1
ATOM 5164 O O . MET B 1 324 ? -18.266 -21.297 -16.125 1 96.31 324 MET B O 1
ATOM 5168 N N . GLN B 1 325 ? -17.875 -19.547 -17.516 1 94.81 325 GLN B N 1
ATOM 5169 C CA . GLN B 1 325 ? -19.203 -19.594 -18.109 1 94.81 325 GLN B CA 1
ATOM 5170 C C . GLN B 1 325 ? -19.438 -20.938 -18.812 1 94.81 325 GLN B C 1
ATOM 5172 O O . GLN B 1 325 ? -20.516 -21.516 -18.719 1 94.81 325 GLN B O 1
ATOM 5177 N N . ARG B 1 326 ? -18.406 -21.391 -19.453 1 94.12 326 ARG B N 1
ATOM 5178 C CA . ARG B 1 326 ? -18.516 -22.688 -20.141 1 94.12 326 ARG B CA 1
ATOM 5179 C C . ARG B 1 326 ? -18.688 -23.812 -19.125 1 94.12 326 ARG B C 1
ATOM 5181 O O . ARG B 1 326 ? -19.469 -24.734 -19.344 1 94.12 326 ARG B O 1
ATOM 5188 N N . LEU B 1 327 ? -17.891 -23.75 -18.109 1 94.25 327 LEU B N 1
ATOM 5189 C CA . LEU B 1 327 ? -17.938 -24.781 -17.078 1 94.25 327 LEU B CA 1
ATOM 5190 C C . LEU B 1 327 ? -19.312 -24.828 -16.422 1 94.25 327 LEU B C 1
ATOM 5192 O O . LEU B 1 327 ? -19.844 -25.922 -16.172 1 94.25 327 LEU B O 1
ATOM 5196 N N . LEU B 1 328 ? -19.906 -23.641 -16.094 1 92.06 328 LEU B N 1
ATOM 5197 C CA . LEU B 1 328 ? -21.172 -23.562 -15.375 1 92.06 328 LEU B CA 1
ATOM 5198 C C . LEU B 1 328 ? -22.344 -23.812 -16.312 1 92.06 328 LEU B C 1
ATOM 5200 O O . LEU B 1 328 ? -23.422 -24.234 -15.875 1 92.06 328 LEU B O 1
ATOM 5204 N N . GLY B 1 329 ? -22.25 -23.203 -17.547 1 82.19 329 GLY B N 1
ATOM 5205 C CA . GLY B 1 329 ? -23.281 -23.516 -18.531 1 82.19 329 GLY B CA 1
ATOM 5206 C C . GLY B 1 329 ? -23.406 -24.984 -18.828 1 82.19 329 GLY B C 1
ATOM 5207 O O . GLY B 1 329 ? -24.484 -25.484 -19.156 1 82.19 329 GLY B O 1
ATOM 5208 N N . THR B 1 330 ? -22.266 -25.578 -18.984 1 61.41 330 THR B N 1
ATOM 5209 C CA . THR B 1 330 ? -22.281 -27.016 -19.203 1 61.41 330 THR B CA 1
ATOM 5210 C C . THR B 1 330 ? -22.859 -27.75 -18 1 61.41 330 THR B C 1
ATOM 5212 O O . THR B 1 330 ? -23.422 -28.844 -18.141 1 61.41 330 THR B O 1
ATOM 5215 N N . SER B 1 331 ? -22.688 -27.234 -16.812 1 49.44 331 SER B N 1
ATOM 5216 C CA . SER B 1 331 ? -23.188 -27.953 -15.641 1 49.44 331 SER B CA 1
ATOM 5217 C C . SER B 1 331 ? -24.703 -27.891 -15.57 1 49.44 331 SER B C 1
ATOM 5219 O O . SER B 1 331 ? -25.328 -28.641 -14.812 1 49.44 331 SER B O 1
ATOM 5221 N N . SER B 1 332 ? -25.375 -26.859 -16.109 1 40.75 332 SER B N 1
ATOM 5222 C CA . SER B 1 332 ? -26.844 -26.859 -16.078 1 40.75 332 SER B CA 1
ATOM 5223 C C . SER B 1 332 ? -27.406 -27.844 -17.094 1 40.75 332 SER B C 1
ATOM 5225 O O . SER B 1 332 ? -28.625 -28.016 -17.172 1 40.75 332 SER B O 1
ATOM 5227 N N . GLY B 1 333 ? -26.703 -28.312 -18.078 1 35 333 GLY B N 1
ATOM 5228 C CA . GLY B 1 333 ? -27.359 -29.359 -18.875 1 35 333 GLY B CA 1
ATOM 5229 C C . GLY B 1 333 ? -27.172 -30.75 -18.297 1 35 333 GLY B C 1
ATOM 5230 O O . GLY B 1 333 ? -26.25 -30.984 -17.516 1 35 333 GLY B O 1
#

InterPro domains:
  IPR008256 Peptidase S1B [PR00839] (149-166)
  IPR008256 Peptidase S1B [PR00839] (268-284)
  IPR008256 Peptidase S1B [PR00839] (285-297)
  IPR009003 Peptidase S1, PA clan [SSF50494] (125-324)
  IPR045430 Effector-associated domain 1 [PF19955] (8-87)

pLDDT: mean 79.45, std 19.61, range [34.0, 98.81]

Foldseek 3Di:
DDDDPLLLQVLQVCCVVQVQLVSLLVLLVQLPFDSVQFDADNGSSNRSVRSVVSQVVVDDCSVLSSLVSVCVVVVPPVSSVCVNVVVQLLFAAFDPCQVPDPLVQPDDPPPLVVLVPPDDPDDDPCLVVVVVLQLLQKWWKAWLVGHIAIWGAAPPQKIKFFCSSPVDPVRLQNMKIKGQQAADPVGHGDDIDIWGWDCVLFWDHDNVLGMIITHIPDCVCVPRNHQYADADDDDFFFFKKWWFCASVHHIDIWGPQWTWRDDDPWKTKTQTDGGRRRGHIFIATSVRHGQFTWRHWHFHDPVPDSDTTTMTMTTGSVVVVVRVCVRVVVSVD/DDDDPLLLQVLQVCCVVQVQLVSLLVLLVQLPFDSVQFDADNGSSNRSVRSVVSQVVVDDCSVLSSLVSVCVVVVPPVSSVCSNVVVQLLFAAFDPCQVPDPLVQDDDPPPLVVLVPPDDPDDDPCLVVVVVLQLLQKWWKAWLVGHIAIWGAAPPQKIKFFCSSPVDPVRLQNMKIKGQQAADPVGHGDDIDIWGWDCVLFWDHDNVLGMIITHIPDCVCVPRNHQYADADDDDFFFFKKWWFCASVHHIDIWGPQWTWRDDDPWKTKTQTDGHRRRGHIFIATSVRHGQFTWRHWHFHDPVPDSDTTTMTMTTGSVVVVVRVCVRVVVSVD

Organism: NCBI:txid1204385

Sequence (666 aa):
MPWDTNLINLRDMLAGLYWDVGEARRVAQEAGLNVLQISFQPKPINNWHNILTEAMNQGGDAIQAIIDVARKEYPRNEQLLDLAQRHALSAVRGPDIATELEWKVPEEGEHWEKIIGVQSTLLPIAFLEIGLQKARSVARVVRGDGDTGSGFLTEHNLLVTNHHVLPTAQEAHQARVEFNYQKTADGLDCPVSTFRLDPDSGFATAAEDDWTLVRILGDANAEWGALPLRPATPRKNDRVIIIQHPSGGPKQIAMYHNMVAYVDDRRIQYLTDTLPGSSGSPVFDHDWNVIAVHHSGGWLREPGSKQAFYRNEGIHINLVIQGMQRLLGTSSGMPWDTNLINLRDMLAGLYWDVGEARRVAQEAGLNVLQISFQPKPINNWHNILTEAMNQGGDAIQAIIDVARKEYPRNEQLLDLAQRHALSAVRGPDIATELEWKVPEEGEHWEKIIGVQSTLLPIAFLEIGLQKARSVARVVRGDGDTGSGFLTEHNLLVTNHHVLPTAQEAHQARVEFNYQKTADGLDCPVSTFRLDPDSGFATAAEDDWTLVRILGDANAEWGALPLRPATPRKNDRVIIIQHPSGGPKQIAMYHNMVAYVDDRRIQYLTDTLPGSSGSPVFDHDWNVIAVHHSGGWLREPGSKQAFYRNEGIHINLVIQGMQRLLGTSSG